Protein AF-A0A8C6PP04-F1 (afdb_monomer_lite)

InterPro domains:
  IPR037386 Coiled-coil domain-containing protein 40 [PTHR16275] (339-590)

Structure (mmCIF, N/CA/C/O backbone):
data_AF-A0A8C6PP04-F1
#
_entry.id   AF-A0A8C6PP04-F1
#
loop_
_atom_site.group_PDB
_atom_site.id
_atom_site.type_symbol
_atom_site.label_atom_id
_atom_site.label_alt_id
_atom_site.label_comp_id
_atom_site.label_asym_id
_atom_site.label_entity_id
_atom_site.label_seq_id
_atom_site.pdbx_PDB_ins_code
_atom_site.Cartn_x
_atom_site.Cartn_y
_atom_site.Cartn_z
_atom_site.occupancy
_atom_site.B_iso_or_equiv
_atom_site.auth_seq_id
_atom_site.auth_comp_id
_atom_site.auth_asym_id
_atom_site.auth_atom_id
_atom_site.pdbx_PDB_model_num
ATOM 1 N N . GLU A 1 1 ? -11.160 -12.792 79.039 1.00 55.00 1 GLU A N 1
ATOM 2 C CA . GLU A 1 1 ? -12.435 -12.699 79.792 1.00 55.00 1 GLU A CA 1
ATOM 3 C C . GLU A 1 1 ? -12.705 -13.921 80.667 1.00 55.00 1 GLU A C 1
ATOM 5 O O . GLU A 1 1 ? -12.973 -13.718 81.842 1.00 55.00 1 GLU A O 1
ATOM 10 N N . VAL A 1 2 ? -12.533 -15.153 80.163 1.00 55.97 2 VAL A N 1
ATOM 11 C CA . VAL A 1 2 ? -12.704 -16.423 80.916 1.00 55.97 2 VAL A CA 1
ATOM 12 C C . VAL A 1 2 ? -12.138 -16.390 82.348 1.00 55.97 2 VAL A C 1
ATOM 14 O O . VAL A 1 2 ? -12.875 -16.660 83.291 1.00 55.97 2 VAL A O 1
ATOM 17 N N . PHE A 1 3 ? -10.885 -15.954 82.541 1.00 58.66 3 PHE A N 1
ATOM 18 C CA . PHE A 1 3 ? -10.271 -15.832 83.876 1.00 58.66 3 PHE A CA 1
ATOM 19 C C . PHE A 1 3 ? -11.074 -14.972 84.872 1.00 58.66 3 PHE A C 1
ATOM 21 O O . PHE A 1 3 ? -11.164 -15.334 86.040 1.00 58.66 3 PHE A O 1
ATOM 28 N N . LYS A 1 4 ? -11.705 -13.872 84.428 1.00 62.66 4 LYS A N 1
ATOM 29 C CA . LYS A 1 4 ? -12.527 -13.012 85.302 1.00 62.66 4 LYS A CA 1
ATOM 30 C C . LYS A 1 4 ? -13.832 -13.702 85.712 1.00 62.66 4 LYS A C 1
ATOM 32 O O . LYS A 1 4 ? -14.262 -13.557 86.850 1.00 62.66 4 LYS A O 1
ATOM 37 N N . PHE A 1 5 ? -14.434 -14.481 84.810 1.00 67.06 5 PHE A N 1
ATOM 38 C CA . PHE A 1 5 ? -15.601 -15.314 85.125 1.00 67.06 5 PHE A CA 1
ATOM 39 C C . PHE A 1 5 ? -15.252 -16.424 86.122 1.00 67.06 5 PHE A C 1
ATOM 41 O O . PHE A 1 5 ? -16.000 -16.672 87.062 1.00 67.06 5 PHE A O 1
ATOM 48 N N . GLN A 1 6 ? -14.090 -17.054 85.955 1.00 67.56 6 GLN A N 1
ATOM 49 C CA . GLN A 1 6 ? -13.629 -18.129 86.829 1.00 67.56 6 GLN A CA 1
ATOM 50 C C . GLN A 1 6 ? -13.290 -17.611 88.239 1.00 67.56 6 GLN A C 1
ATOM 52 O O . GLN A 1 6 ? -13.680 -18.222 89.232 1.00 67.56 6 GLN A O 1
ATOM 57 N N . GLU A 1 7 ? -12.677 -16.428 88.343 1.00 72.75 7 GLU A N 1
ATOM 58 C CA . GLU A 1 7 ? -12.453 -15.734 89.619 1.00 72.75 7 GLU A CA 1
ATOM 59 C C . GLU A 1 7 ? -13.773 -15.323 90.309 1.00 72.75 7 GLU A C 1
ATOM 61 O O . GLU A 1 7 ? -13.875 -15.350 91.537 1.00 72.75 7 GLU A O 1
ATOM 66 N N . TYR A 1 8 ? -14.804 -14.968 89.533 1.00 76.25 8 TYR A N 1
ATOM 67 C CA . TYR A 1 8 ? -16.135 -14.641 90.051 1.00 76.25 8 TYR A CA 1
ATOM 68 C C . TYR A 1 8 ? -16.867 -15.883 90.586 1.00 76.25 8 TYR A C 1
ATOM 70 O O . TYR A 1 8 ? -17.414 -15.841 91.688 1.00 76.25 8 TYR A O 1
ATOM 78 N N . LEU A 1 9 ? -16.802 -17.010 89.868 1.00 74.19 9 LEU A N 1
ATOM 79 C CA . LEU A 1 9 ? -17.361 -18.292 90.313 1.00 74.19 9 LEU A CA 1
ATOM 80 C C . LEU A 1 9 ? -16.714 -18.780 91.617 1.00 74.19 9 LEU A C 1
ATOM 82 O O . LEU A 1 9 ? -17.432 -19.128 92.549 1.00 74.19 9 LEU A O 1
ATOM 86 N N . VAL A 1 10 ? -15.382 -18.709 91.744 1.00 81.56 10 VAL A N 1
ATOM 87 C CA . VAL A 1 10 ? -14.676 -19.068 92.992 1.00 81.56 10 VAL A CA 1
ATOM 88 C C . VAL A 1 10 ? -15.123 -18.193 94.175 1.00 81.56 10 VAL A C 1
ATOM 90 O O . VAL A 1 10 ? -15.274 -18.692 95.291 1.00 81.56 10 VAL A O 1
ATOM 93 N N . LYS A 1 11 ? -15.400 -16.901 93.949 1.00 78.94 11 LYS A N 1
ATOM 94 C CA . LYS A 1 11 ? -15.929 -15.995 94.988 1.00 78.94 11 LYS A CA 1
ATOM 95 C C . LYS A 1 11 ? -17.371 -16.318 95.391 1.00 78.94 11 LYS A C 1
ATOM 97 O O . LYS A 1 11 ? -17.717 -16.103 96.551 1.00 78.94 11 LYS A O 1
ATOM 102 N N . ILE A 1 12 ? -18.200 -16.829 94.478 1.00 79.25 12 ILE A N 1
ATOM 103 C CA . ILE A 1 12 ? -19.553 -17.317 94.799 1.00 79.25 12 ILE A CA 1
ATOM 104 C C . ILE A 1 12 ? -19.478 -18.642 95.564 1.00 79.25 12 ILE A C 1
ATOM 106 O O . ILE A 1 12 ? -20.136 -18.771 96.595 1.00 79.25 12 ILE A O 1
ATOM 110 N N . GLN A 1 13 ? -18.641 -19.583 95.114 1.00 76.94 13 GLN A N 1
ATOM 111 C CA . GLN A 1 13 ? -18.437 -20.878 95.768 1.00 76.94 13 GLN A CA 1
ATOM 112 C C . GLN A 1 13 ? -18.070 -20.681 97.246 1.00 76.94 13 GLN A C 1
ATOM 114 O O . GLN A 1 13 ? -18.814 -21.104 98.125 1.00 76.94 13 GLN A O 1
ATOM 119 N N . LYS A 1 14 ? -17.024 -19.885 97.515 1.00 83.94 14 LYS A N 1
ATOM 120 C CA . LYS A 1 14 ? -16.564 -19.601 98.880 1.00 83.94 14 LYS A CA 1
ATOM 121 C C . LYS A 1 14 ? -17.652 -18.979 99.765 1.00 83.94 14 LYS A C 1
ATOM 123 O O . LYS A 1 14 ? -17.848 -19.428 100.885 1.00 83.94 14 LYS A O 1
ATOM 128 N N . LYS A 1 15 ? -18.408 -17.998 99.255 1.00 83.88 15 LYS A N 1
ATOM 129 C CA . LYS A 1 15 ? -19.541 -17.410 99.998 1.00 83.88 15 LYS A CA 1
ATOM 130 C C . LYS A 1 15 ? -20.643 -18.425 100.313 1.00 83.88 15 LYS A C 1
ATOM 132 O O . LYS A 1 15 ? -21.359 -18.250 101.293 1.00 83.88 15 LYS A O 1
ATOM 137 N N . THR A 1 16 ? -20.813 -19.439 99.470 1.00 79.56 16 THR A N 1
ATOM 138 C CA . THR A 1 16 ? -21.806 -20.499 99.673 1.00 79.56 16 THR A CA 1
ATOM 139 C C . THR A 1 16 ? -21.337 -21.445 100.779 1.00 79.56 16 THR A C 1
ATOM 141 O O . THR A 1 16 ? -22.107 -21.746 101.690 1.00 79.56 16 THR A O 1
ATOM 144 N N . ASP A 1 17 ? -20.054 -21.815 100.768 1.00 84.00 17 ASP A N 1
ATOM 145 C CA . ASP A 1 17 ? -19.420 -22.627 101.813 1.00 84.00 17 ASP A CA 1
ATOM 146 C C . ASP A 1 17 ? -19.446 -21.911 103.183 1.00 84.00 17 ASP A C 1
ATOM 148 O O . ASP A 1 17 ? -19.905 -22.495 104.167 1.00 84.00 17 ASP A O 1
ATOM 152 N N . ASP A 1 18 ? -19.084 -20.618 103.232 1.00 84.12 18 ASP A N 1
ATOM 153 C CA . ASP A 1 18 ? -19.137 -19.776 104.443 1.00 84.12 18 ASP A CA 1
ATOM 154 C C . ASP A 1 18 ? -20.563 -19.747 105.061 1.00 84.12 18 ASP A C 1
ATOM 156 O O . ASP A 1 18 ? -20.743 -19.784 106.284 1.00 84.12 18 ASP A O 1
ATOM 160 N N . VAL A 1 19 ? -21.609 -19.708 104.221 1.00 83.44 19 VAL A N 1
ATOM 161 C CA . VAL A 1 19 ? -23.023 -19.738 104.651 1.00 83.44 19 VAL A CA 1
ATOM 162 C C . VAL A 1 19 ? -23.433 -21.124 105.161 1.00 83.44 19 VAL A C 1
ATOM 164 O O . VAL A 1 19 ? -24.158 -21.217 106.157 1.00 83.44 19 VAL A O 1
ATOM 167 N N . HIS A 1 20 ? -22.963 -22.203 104.530 1.00 80.94 20 HIS A N 1
ATOM 168 C CA . HIS A 1 20 ? -23.215 -23.566 105.002 1.00 80.94 20 HIS A CA 1
ATOM 169 C C . HIS A 1 20 ? -22.546 -23.844 106.355 1.00 80.94 20 HIS A C 1
ATOM 171 O O . HIS A 1 20 ? -23.191 -24.421 107.233 1.00 80.94 20 HIS A O 1
ATOM 177 N N . GLU A 1 21 ? -21.310 -23.385 106.564 1.00 83.38 21 GLU A N 1
ATOM 178 C CA . GLU A 1 21 ? -20.617 -23.503 107.852 1.00 83.38 21 GLU A CA 1
ATOM 179 C C . GLU A 1 21 ? -21.328 -22.691 108.948 1.00 83.38 21 GLU A C 1
ATOM 181 O O . GLU A 1 21 ? -21.587 -23.205 110.040 1.00 83.38 21 GLU A O 1
ATOM 186 N N . SER A 1 22 ? -21.742 -21.455 108.640 1.00 82.12 22 SER A N 1
ATOM 187 C CA . SER A 1 22 ? -22.529 -20.618 109.556 1.00 82.12 22 SER A CA 1
ATOM 188 C C . SER A 1 22 ? -23.836 -21.301 109.986 1.00 82.12 22 SER A C 1
ATOM 190 O O . SER A 1 22 ? -24.150 -21.353 111.181 1.00 82.12 22 SER A O 1
ATOM 192 N N . LYS A 1 23 ? -24.560 -21.910 109.035 1.00 84.00 23 LYS A N 1
ATOM 193 C CA . LYS A 1 23 ? -25.783 -22.675 109.312 1.00 84.00 23 LYS A CA 1
ATOM 194 C C . LYS A 1 23 ? -25.510 -23.907 110.179 1.00 84.00 23 LYS A C 1
ATOM 196 O O . LYS A 1 23 ? -26.193 -24.097 111.182 1.00 84.00 23 LYS A O 1
ATOM 201 N N . ALA A 1 24 ? -24.494 -24.707 109.853 1.00 82.00 24 ALA A N 1
ATOM 202 C CA . ALA A 1 24 ? -24.136 -25.889 110.639 1.00 82.00 24 ALA A CA 1
ATOM 203 C C . ALA A 1 24 ? -23.778 -25.533 112.097 1.00 82.00 24 ALA A C 1
ATOM 205 O O . ALA A 1 24 ? -24.152 -26.250 113.028 1.00 82.00 24 ALA A O 1
ATOM 206 N N . ASN A 1 25 ? -23.109 -24.395 112.307 1.00 79.56 25 ASN A N 1
ATOM 207 C CA . ASN A 1 25 ? -22.756 -23.879 113.629 1.00 79.56 25 ASN A CA 1
ATOM 208 C C . ASN A 1 25 ? -23.998 -23.381 114.405 1.00 79.56 25 ASN A C 1
ATOM 210 O O . ASN A 1 25 ? -24.118 -23.618 115.608 1.00 79.56 25 ASN A O 1
ATOM 214 N N . ALA A 1 26 ? -24.973 -22.765 113.725 1.00 78.62 26 ALA A N 1
ATOM 215 C CA . ALA A 1 26 ? -26.269 -22.418 114.316 1.00 78.62 26 ALA A CA 1
ATOM 216 C C . ALA A 1 26 ? -27.079 -23.669 114.721 1.00 78.62 26 ALA A C 1
ATOM 218 O O . ALA A 1 26 ? -27.553 -23.751 115.857 1.00 78.62 26 ALA A O 1
ATOM 219 N N . ASP A 1 27 ? -27.154 -24.681 113.851 1.00 81.19 27 ASP A N 1
ATOM 220 C CA . ASP A 1 27 ? -27.853 -25.950 114.112 1.00 81.19 27 ASP A CA 1
ATOM 221 C C . ASP A 1 27 ? -27.197 -26.758 115.254 1.00 81.19 27 ASP A C 1
ATOM 223 O O . ASP A 1 27 ? -27.873 -27.497 115.979 1.00 81.19 27 ASP A O 1
ATOM 227 N N . ALA A 1 28 ? -25.877 -26.635 115.433 1.00 82.06 28 ALA A N 1
A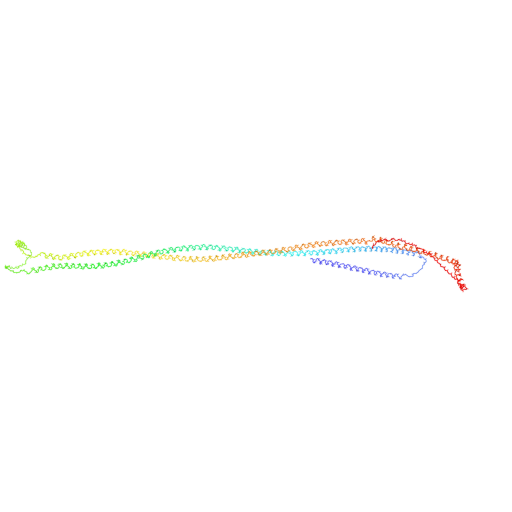TOM 228 C CA . ALA A 1 28 ? -25.148 -27.219 116.560 1.00 82.06 28 ALA A CA 1
ATOM 229 C C . ALA A 1 28 ? -25.456 -26.494 117.884 1.00 82.06 28 ALA A C 1
ATOM 231 O O . ALA A 1 28 ? -25.710 -27.147 118.897 1.00 82.06 28 ALA A O 1
ATOM 232 N N . ARG A 1 29 ? -25.508 -25.153 117.875 1.00 81.12 29 ARG A N 1
ATOM 233 C CA . ARG A 1 29 ? -25.910 -24.349 119.046 1.00 81.12 29 ARG A CA 1
ATOM 234 C C . ARG A 1 29 ? -27.358 -24.612 119.456 1.00 81.12 29 ARG A C 1
ATOM 236 O O . ARG A 1 29 ? -27.629 -24.689 120.651 1.00 81.12 29 ARG A O 1
ATOM 243 N N . HIS A 1 30 ? -28.268 -24.796 118.496 1.00 80.56 30 HIS A N 1
ATOM 244 C CA . HIS A 1 30 ? -29.658 -25.157 118.787 1.00 80.56 30 HIS A CA 1
ATOM 245 C C . HIS A 1 30 ? -29.748 -26.513 119.501 1.00 80.56 30 HIS A C 1
ATOM 247 O O . HIS A 1 30 ? -30.401 -26.613 120.537 1.00 80.56 30 HIS A O 1
ATOM 253 N N . ARG A 1 31 ? -29.046 -27.542 119.002 1.00 79.06 31 ARG A N 1
ATOM 254 C CA . ARG A 1 31 ? -28.961 -28.850 119.679 1.00 79.06 31 ARG A CA 1
ATOM 255 C C . ARG A 1 31 ? -28.384 -28.728 121.090 1.00 79.06 31 ARG A C 1
ATOM 257 O O . ARG A 1 31 ? -29.024 -29.169 122.035 1.00 79.06 31 ARG A O 1
ATOM 264 N N . GLN A 1 32 ? -27.270 -28.015 121.261 1.00 81.19 32 GLN A N 1
ATOM 265 C CA . GLN A 1 32 ? -26.672 -27.803 122.585 1.00 81.19 32 GLN A CA 1
ATOM 266 C C . GLN A 1 32 ? -27.610 -27.067 123.564 1.00 81.19 32 GLN A C 1
ATOM 268 O O . GLN A 1 32 ? -27.604 -27.355 124.762 1.00 81.19 32 GLN A O 1
ATOM 273 N N . ALA A 1 33 ? -28.414 -26.112 123.086 1.00 78.19 33 ALA A N 1
ATOM 274 C CA . ALA A 1 33 ? -29.423 -25.439 123.904 1.00 78.19 33 ALA A CA 1
ATOM 275 C C . ALA A 1 33 ? -30.570 -26.387 124.299 1.00 78.19 33 ALA A C 1
ATOM 277 O O . ALA A 1 33 ? -31.042 -26.340 125.435 1.00 78.19 33 ALA A O 1
ATOM 278 N N . GLN A 1 34 ? -30.976 -27.273 123.389 1.00 76.31 34 GLN A N 1
ATOM 279 C CA . GLN A 1 34 ? -32.014 -28.275 123.614 1.00 76.31 34 GLN A CA 1
ATOM 280 C C . GLN A 1 34 ? -31.563 -29.352 124.618 1.00 76.31 34 GLN A C 1
ATOM 282 O O . GLN A 1 34 ? -32.293 -29.632 125.566 1.00 76.31 34 GLN A O 1
ATOM 287 N N . ASP A 1 35 ? -30.330 -29.855 124.505 1.00 79.69 35 ASP A N 1
ATOM 288 C CA . ASP A 1 35 ? -29.745 -30.810 125.459 1.00 79.69 35 ASP A CA 1
ATOM 289 C C . ASP A 1 35 ? -29.637 -30.213 126.876 1.00 79.69 35 ASP A C 1
ATOM 291 O O . ASP A 1 35 ? -29.923 -30.880 127.872 1.00 79.69 35 ASP A O 1
ATOM 295 N N . ARG A 1 36 ? -29.283 -28.921 126.985 1.00 77.69 36 ARG A N 1
ATOM 296 C CA . ARG A 1 36 ? -29.273 -28.187 128.266 1.00 77.69 36 ARG A CA 1
ATOM 297 C C . ARG A 1 36 ? -30.670 -28.034 128.870 1.00 77.69 36 ARG A C 1
ATOM 299 O O . ARG A 1 36 ? -30.805 -28.111 130.089 1.00 77.69 36 ARG A O 1
ATOM 306 N N . LEU A 1 37 ? -31.695 -27.828 128.042 1.00 76.06 37 LEU A N 1
ATOM 307 C CA . LEU A 1 37 ? -33.085 -27.758 128.495 1.00 76.06 37 LEU A CA 1
ATOM 308 C C . LEU A 1 37 ? -33.553 -29.112 129.052 1.00 76.06 37 LEU A C 1
ATOM 310 O O . LEU A 1 37 ? -34.222 -29.160 130.082 1.00 76.06 37 LEU A O 1
ATOM 314 N N . GLU A 1 38 ? -33.172 -30.210 128.398 1.00 76.06 38 GLU A N 1
ATOM 315 C CA . GLU A 1 38 ? -33.512 -31.566 128.835 1.00 76.06 38 GLU A CA 1
ATOM 316 C C . GLU A 1 38 ? -32.782 -31.942 130.137 1.00 76.06 38 GLU A C 1
ATOM 318 O O . GLU A 1 38 ? -33.403 -32.476 131.055 1.00 76.06 38 GLU A O 1
ATOM 323 N N . ALA A 1 39 ? -31.507 -31.562 130.284 1.00 75.31 39 ALA A N 1
ATOM 324 C CA . ALA A 1 39 ? -30.766 -31.710 131.539 1.00 75.31 39 ALA A CA 1
ATOM 325 C C . ALA A 1 39 ? -31.421 -30.935 132.702 1.00 75.31 39 ALA A C 1
ATOM 327 O O . ALA A 1 39 ? -31.629 -31.499 133.777 1.00 75.31 39 ALA A O 1
ATOM 328 N N . ALA A 1 40 ? -31.831 -29.681 132.474 1.00 75.12 40 ALA A N 1
ATOM 329 C CA . ALA A 1 40 ? -32.521 -28.870 133.480 1.00 75.12 40 ALA A CA 1
ATOM 330 C C . ALA A 1 40 ? -33.893 -29.453 133.882 1.00 75.12 40 ALA A C 1
ATOM 332 O O . ALA A 1 40 ? -34.269 -29.397 135.053 1.00 75.12 40 ALA A O 1
ATOM 333 N N . LYS A 1 41 ? -34.635 -30.080 132.953 1.00 71.88 41 LYS A N 1
ATOM 334 C CA . LYS A 1 41 ? -35.865 -30.825 133.293 1.00 71.88 41 LYS A CA 1
ATOM 335 C C . LYS A 1 41 ? -35.578 -32.010 134.217 1.00 71.88 41 LYS A C 1
ATOM 337 O O . LYS A 1 41 ? -36.333 -32.225 135.167 1.00 71.88 41 LYS A O 1
ATOM 342 N N . ILE A 1 42 ? -34.512 -32.771 133.953 1.00 74.25 42 ILE A N 1
ATOM 343 C CA . ILE A 1 42 ? -34.114 -33.913 134.790 1.00 74.25 42 ILE A CA 1
ATOM 344 C C . ILE A 1 42 ? -33.754 -33.423 136.200 1.00 74.25 42 ILE A C 1
ATOM 346 O O . ILE A 1 42 ? -34.284 -33.948 137.178 1.00 74.25 42 ILE A O 1
ATOM 350 N N . GLU A 1 43 ? -32.958 -32.361 136.320 1.00 68.44 43 GLU A N 1
ATOM 351 C CA . GLU A 1 43 ? -32.574 -31.753 137.603 1.00 68.44 43 GLU A CA 1
ATOM 352 C C . GLU A 1 43 ? -33.791 -31.229 138.399 1.00 68.44 43 GLU A C 1
ATOM 354 O O . GLU A 1 43 ? -33.940 -31.518 139.594 1.00 68.44 43 GLU A O 1
ATOM 359 N N . CYS A 1 44 ? -34.747 -30.574 137.726 1.00 60.03 44 CYS A N 1
ATOM 360 C CA . CYS A 1 44 ? -36.032 -30.197 138.323 1.00 60.03 44 CYS A CA 1
ATOM 361 C C . CYS A 1 44 ? -36.858 -31.413 138.775 1.00 60.03 44 CYS A C 1
ATOM 363 O O . CYS A 1 44 ? -37.532 -31.334 139.804 1.00 60.03 44 CYS A O 1
ATOM 365 N N . SER A 1 45 ? -36.820 -32.536 138.049 1.00 59.41 45 SER A N 1
ATOM 366 C CA . SER A 1 45 ? -37.542 -33.756 138.441 1.00 59.41 45 SER A CA 1
ATOM 367 C C . SER A 1 45 ? -36.941 -34.418 139.688 1.00 59.41 45 SER A C 1
ATOM 369 O O . SER A 1 45 ? -37.686 -34.750 140.609 1.00 59.41 45 SER A O 1
ATOM 371 N N . VAL A 1 46 ? -35.608 -34.489 139.788 1.00 60.84 46 VAL A N 1
ATOM 372 C CA . VAL A 1 46 ? -34.886 -35.028 140.957 1.00 60.84 46 VAL A CA 1
ATOM 373 C C . VAL A 1 46 ? -35.160 -34.185 142.204 1.00 60.84 46 VAL A C 1
ATOM 375 O O . VAL A 1 46 ? -35.552 -34.721 143.242 1.00 60.84 46 VAL A O 1
ATOM 378 N N . THR A 1 47 ? -35.084 -32.856 142.077 1.00 55.56 47 THR A N 1
ATOM 379 C CA . THR A 1 47 ? -35.396 -31.916 143.170 1.00 55.56 47 THR A CA 1
ATOM 380 C C . THR A 1 47 ? -36.851 -32.043 143.646 1.00 55.56 47 THR A C 1
ATOM 382 O O . THR A 1 47 ? -37.153 -31.893 144.832 1.00 55.56 47 THR A O 1
ATOM 385 N N . ARG A 1 48 ? -37.784 -32.348 142.734 1.00 53.25 48 ARG A N 1
ATOM 386 C CA . ARG A 1 48 ? -39.204 -32.559 143.063 1.00 53.25 48 ARG A CA 1
ATOM 387 C C . ARG A 1 48 ? -39.448 -33.892 143.776 1.00 53.25 48 ARG A C 1
ATOM 389 O O . ARG A 1 48 ? -40.377 -33.982 144.572 1.00 53.25 48 ARG A O 1
ATOM 396 N N . GLN A 1 49 ? -38.609 -34.894 143.521 1.00 52.44 49 GLN A N 1
ATOM 397 C CA . GLN A 1 49 ? -38.698 -36.219 144.132 1.00 52.44 49 GLN A CA 1
ATOM 398 C C . GLN A 1 49 ? -38.070 -36.236 145.537 1.00 52.44 49 GLN A C 1
ATOM 400 O O . GLN A 1 49 ? -38.677 -36.767 146.465 1.00 52.44 49 GLN A O 1
ATOM 405 N N . GLN A 1 50 ? -36.942 -35.548 145.746 1.00 46.84 50 GLN A N 1
ATOM 406 C CA . GLN A 1 50 ? -36.323 -35.386 147.074 1.00 46.84 50 GLN A CA 1
ATOM 407 C C . GLN A 1 50 ? -37.201 -34.584 148.051 1.00 46.84 50 GLN A C 1
ATOM 409 O O . GLN A 1 50 ? -37.339 -34.962 149.211 1.00 46.84 50 GLN A O 1
ATOM 414 N N . ASN A 1 51 ? -37.905 -33.549 147.578 1.00 46.03 51 ASN A N 1
ATOM 415 C CA . ASN A 1 51 ? -38.855 -32.787 148.403 1.00 46.03 51 ASN A CA 1
ATOM 416 C C . ASN A 1 51 ? -40.132 -33.564 148.802 1.00 46.03 51 ASN A C 1
ATOM 418 O O . ASN A 1 51 ? -40.958 -33.029 149.540 1.00 46.03 51 ASN A O 1
ATOM 422 N N . SER A 1 52 ? -40.316 -34.805 148.332 1.00 46.16 52 SER A N 1
ATOM 423 C CA . SER A 1 52 ? -41.488 -35.635 148.658 1.00 46.16 52 SER A CA 1
ATOM 424 C C . SER A 1 52 ? -41.288 -36.588 149.846 1.00 46.16 52 SER A C 1
ATOM 426 O O . SER A 1 52 ? -42.228 -37.291 150.211 1.00 46.16 52 SER A O 1
ATOM 428 N N . GLN A 1 53 ? -40.098 -36.606 150.464 1.00 41.19 53 GLN A N 1
ATOM 429 C CA . GLN A 1 53 ? -39.719 -37.643 151.437 1.00 41.19 53 GLN A CA 1
ATOM 430 C C . GLN A 1 53 ? -39.493 -37.151 152.886 1.00 41.19 53 GLN A C 1
ATOM 432 O O . GLN A 1 53 ? -39.458 -37.985 153.784 1.00 41.19 53 GLN A O 1
ATOM 437 N N . ASP A 1 54 ? -39.451 -35.832 153.135 1.00 38.81 54 ASP A N 1
ATOM 438 C CA . ASP A 1 54 ? -39.117 -35.229 154.449 1.00 38.81 54 ASP A CA 1
ATOM 439 C C . ASP A 1 54 ? -40.220 -34.323 155.060 1.00 38.81 54 ASP A C 1
ATOM 441 O O . ASP A 1 54 ? -39.934 -33.332 155.735 1.00 38.81 54 ASP A O 1
ATOM 445 N N . LYS A 1 55 ? -41.513 -34.640 154.861 1.00 36.47 55 LYS A N 1
ATOM 446 C CA . LYS A 1 55 ? -42.626 -34.017 155.624 1.00 36.47 55 LYS A CA 1
ATOM 447 C C . LYS A 1 55 ? -43.764 -34.991 155.962 1.00 36.47 55 LYS A C 1
ATOM 449 O O . LYS A 1 55 ? -44.811 -34.982 155.319 1.00 36.47 55 LYS A O 1
ATOM 454 N N . ALA A 1 56 ? -43.594 -35.761 157.037 1.00 31.66 56 ALA A N 1
ATOM 455 C CA . ALA A 1 56 ? -44.680 -36.442 157.748 1.00 31.66 56 ALA A CA 1
ATOM 456 C C . ALA A 1 56 ? -44.386 -36.494 159.263 1.00 31.66 56 ALA A C 1
ATOM 458 O O . ALA A 1 56 ? -43.228 -36.632 159.647 1.00 31.66 56 ALA A O 1
ATOM 459 N N . ASN A 1 57 ? -45.443 -36.421 160.090 1.00 33.44 57 ASN A N 1
ATOM 460 C CA . ASN A 1 57 ? -45.461 -36.226 161.559 1.00 33.44 57 ASN A CA 1
ATOM 461 C C . ASN A 1 57 ? -45.074 -34.785 161.987 1.00 33.44 57 ASN A C 1
ATOM 463 O O . ASN A 1 57 ? -43.977 -34.330 161.694 1.00 33.44 57 ASN A O 1
ATOM 467 N N . GLY A 1 58 ? -45.899 -33.967 162.657 1.00 31.05 58 GLY A N 1
ATOM 468 C CA . GLY A 1 58 ? -47.132 -34.199 163.435 1.00 31.05 58 GLY A CA 1
ATOM 469 C C . GLY A 1 58 ? -46.843 -33.988 164.935 1.00 31.05 58 GLY A C 1
ATOM 470 O O . GLY A 1 58 ? -45.850 -34.516 165.413 1.00 31.05 58 GLY A O 1
ATOM 471 N N . GLY A 1 59 ? -47.610 -33.236 165.735 1.00 30.78 59 GLY A N 1
ATOM 472 C CA . GLY A 1 59 ? -48.815 -32.423 165.498 1.00 30.78 59 GLY A CA 1
ATOM 473 C C . GLY A 1 59 ? -49.200 -31.637 166.778 1.00 30.78 59 GLY A C 1
ATOM 474 O O . GLY A 1 59 ? -48.422 -31.636 167.723 1.00 30.78 59 GLY A O 1
ATOM 475 N N . CYS A 1 60 ? -50.396 -31.026 166.801 1.00 34.06 60 CYS A N 1
ATOM 476 C CA . CYS A 1 60 ? -51.100 -30.437 167.969 1.00 34.06 60 CYS A CA 1
ATOM 477 C C . CYS A 1 60 ? -50.443 -29.259 168.744 1.00 34.06 60 CYS A C 1
ATOM 479 O O . CYS A 1 60 ? -49.473 -29.441 169.466 1.00 34.06 60 CYS A O 1
ATOM 481 N N . ASP A 1 61 ? -51.023 -28.045 168.660 1.00 33.22 61 ASP A N 1
ATOM 482 C CA . ASP A 1 61 ? -51.904 -27.511 169.730 1.00 33.22 61 ASP A CA 1
ATOM 483 C C . ASP A 1 61 ? -52.399 -26.053 169.504 1.00 33.22 61 ASP A C 1
ATOM 485 O O . ASP A 1 61 ? -51.636 -25.110 169.298 1.00 33.22 61 ASP A O 1
ATOM 489 N N . ALA A 1 62 ? -53.729 -25.907 169.563 1.00 43.06 62 ALA A N 1
ATOM 490 C CA . ALA A 1 62 ? -54.605 -24.771 169.921 1.00 43.06 62 ALA A CA 1
ATOM 491 C C . ALA A 1 62 ? -54.355 -23.276 169.547 1.00 43.06 62 ALA A C 1
ATOM 493 O O . ALA A 1 62 ? -55.302 -22.509 169.710 1.00 43.06 62 ALA A O 1
ATOM 494 N N . SER A 1 63 ? -53.206 -22.813 169.029 1.00 44.78 63 SER A N 1
ATOM 495 C CA . SER A 1 63 ? -52.918 -21.349 168.932 1.00 44.78 63 SER A CA 1
ATOM 496 C C . SER A 1 63 ? -52.525 -20.793 167.548 1.00 44.78 63 SER A C 1
ATOM 498 O O . SER A 1 63 ? -52.033 -19.670 167.456 1.00 44.78 63 SER A O 1
ATOM 500 N N . ARG A 1 64 ? -52.707 -21.544 166.451 1.00 42.28 64 ARG A N 1
ATOM 501 C CA . ARG A 1 64 ? -52.020 -21.263 165.165 1.00 42.28 64 ARG A CA 1
ATOM 502 C C . ARG A 1 64 ? -52.881 -20.701 164.012 1.00 42.28 64 ARG A C 1
ATOM 504 O O . ARG A 1 64 ? -52.344 -20.125 163.068 1.00 42.28 64 ARG A O 1
ATOM 511 N N . LEU A 1 65 ? -54.208 -20.783 164.120 1.00 45.44 65 LEU A N 1
ATOM 512 C CA . LEU A 1 65 ? -55.171 -20.597 163.015 1.00 45.44 65 LEU A CA 1
ATOM 513 C C . LEU A 1 65 ? -55.315 -19.180 162.416 1.00 45.44 65 LEU A C 1
ATOM 515 O O . LEU A 1 65 ? -55.979 -19.035 161.396 1.00 45.44 65 LEU A O 1
ATOM 519 N N . ILE A 1 66 ? -54.714 -18.138 163.004 1.00 49.19 66 ILE A N 1
ATOM 520 C CA . ILE A 1 66 ? -54.799 -16.758 162.473 1.00 49.19 66 ILE A CA 1
ATOM 521 C C . ILE A 1 66 ? -53.540 -16.370 161.676 1.00 49.19 66 ILE A C 1
ATOM 523 O O . ILE A 1 66 ? -53.631 -15.592 160.730 1.00 49.19 66 ILE A O 1
ATOM 527 N N . ALA A 1 67 ? -52.370 -16.933 161.995 1.00 47.56 67 ALA A N 1
ATOM 528 C CA . ALA A 1 67 ? -51.124 -16.599 161.297 1.00 47.56 67 ALA A CA 1
ATOM 529 C C . ALA A 1 67 ? -51.003 -17.286 159.924 1.00 47.56 67 ALA A C 1
ATOM 531 O O . ALA A 1 67 ? -50.415 -16.721 159.003 1.00 47.56 67 ALA A O 1
ATOM 532 N N . GLU A 1 68 ? -51.568 -18.488 159.773 1.00 46.28 68 GLU A N 1
ATOM 533 C CA . GLU A 1 68 ? -51.445 -19.274 158.538 1.00 46.28 68 GLU A CA 1
ATOM 534 C C . GLU A 1 68 ? -52.311 -18.711 157.405 1.00 46.28 68 GLU A C 1
ATOM 536 O O . GLU A 1 68 ? -51.798 -18.550 156.303 1.00 46.28 68 GLU A O 1
ATOM 541 N N . GLY A 1 69 ? -53.540 -18.256 157.680 1.00 53.00 69 GLY A N 1
ATOM 542 C CA . GLY A 1 69 ? -54.392 -17.623 156.662 1.00 53.00 69 GLY A CA 1
ATOM 543 C C . GLY A 1 69 ? -53.809 -16.323 156.085 1.00 53.00 69 GLY A C 1
ATOM 544 O O . GLY A 1 69 ? -53.900 -16.089 154.883 1.00 53.00 69 GLY A O 1
ATOM 545 N N . PHE A 1 70 ? -53.137 -15.499 156.900 1.00 52.56 70 PHE A N 1
ATOM 546 C CA . PHE A 1 70 ? -52.414 -14.322 156.394 1.00 52.56 70 PHE A CA 1
ATOM 547 C C . PHE A 1 70 ? -51.180 -14.700 155.565 1.00 52.56 70 PHE A C 1
ATOM 549 O O . PHE A 1 70 ? -50.848 -13.995 154.613 1.00 52.56 70 PHE A O 1
ATOM 556 N N . MET A 1 71 ? -50.507 -15.805 155.900 1.00 50.75 71 MET A N 1
ATOM 557 C CA . MET A 1 71 ? -49.332 -16.277 155.168 1.00 50.75 71 MET A CA 1
ATOM 558 C C . MET A 1 71 ? -49.721 -16.939 153.838 1.00 50.75 71 MET A C 1
ATOM 560 O O . MET A 1 71 ? -49.101 -16.639 152.823 1.00 50.75 71 MET A O 1
ATOM 564 N N . GLU A 1 72 ? -50.786 -17.746 153.807 1.00 53.78 72 GLU A N 1
ATOM 565 C CA . GLU A 1 72 ? -51.381 -18.275 152.573 1.00 53.78 72 GLU A CA 1
ATOM 566 C C . GLU A 1 72 ? -51.894 -17.151 151.671 1.00 53.78 72 GLU A C 1
ATOM 568 O O . GLU A 1 72 ? -51.601 -17.157 150.480 1.00 53.78 72 GLU A O 1
ATOM 573 N N . PHE A 1 73 ? -52.579 -16.143 152.220 1.00 59.75 73 PHE A N 1
ATOM 574 C CA . PHE A 1 73 ? -53.054 -14.994 151.444 1.00 59.75 73 PHE A CA 1
ATOM 575 C C . PHE A 1 73 ? -51.900 -14.156 150.866 1.00 59.75 73 PHE A C 1
ATOM 577 O O . PHE A 1 73 ? -51.976 -13.719 149.720 1.00 59.75 73 PHE A O 1
ATOM 584 N N . LEU A 1 74 ? -50.798 -13.981 151.608 1.00 58.25 74 LEU A N 1
ATOM 585 C CA . LEU A 1 74 ? -49.575 -13.338 151.106 1.00 58.25 74 LEU A CA 1
ATOM 586 C C . LEU A 1 74 ? -48.856 -14.174 150.038 1.00 58.25 74 LEU A C 1
ATOM 588 O O . LEU A 1 74 ? -48.364 -13.607 149.064 1.00 58.25 74 LEU A O 1
ATOM 592 N N . ILE A 1 75 ? -48.807 -15.501 150.192 1.00 63.53 75 ILE A N 1
ATOM 593 C CA . ILE A 1 75 ? -48.264 -16.417 149.178 1.00 63.53 75 ILE A CA 1
ATOM 594 C C . ILE A 1 75 ? -49.116 -16.353 147.907 1.00 63.53 75 ILE A C 1
ATOM 596 O O . ILE A 1 75 ? -48.560 -16.205 146.822 1.00 63.53 75 ILE A O 1
ATOM 600 N N . PHE A 1 76 ? -50.443 -16.385 148.043 1.00 67.00 76 PHE A N 1
ATOM 601 C CA . PHE A 1 76 ? -51.395 -16.296 146.938 1.00 67.00 76 PHE A CA 1
ATOM 602 C C . PHE A 1 76 ? -51.272 -14.957 146.197 1.00 67.00 76 PHE A C 1
ATOM 604 O O . PHE A 1 76 ? -51.051 -14.955 144.994 1.00 67.00 76 PHE A O 1
ATOM 611 N N . LEU A 1 77 ? -51.254 -13.821 146.906 1.00 70.75 77 LEU A N 1
ATOM 612 C CA . LEU A 1 77 ? -51.008 -12.497 146.309 1.00 70.75 77 LEU A CA 1
ATOM 613 C C . LEU A 1 77 ? -49.641 -12.390 145.621 1.00 70.75 77 LEU A C 1
ATOM 615 O O . LEU A 1 77 ? -49.533 -11.800 144.547 1.00 70.75 77 LEU A O 1
ATOM 619 N N . HIS A 1 78 ? -48.584 -12.955 146.210 1.00 70.81 78 HIS A N 1
ATOM 620 C CA . HIS A 1 78 ? -47.264 -12.986 145.579 1.00 70.81 78 HIS A CA 1
ATOM 621 C C . HIS A 1 78 ? -47.269 -13.850 144.306 1.00 70.81 78 HIS A C 1
ATOM 623 O O . HIS A 1 78 ? -46.611 -13.513 143.319 1.00 70.81 78 HIS A O 1
ATOM 629 N N . GLN A 1 79 ? -48.022 -14.952 144.313 1.00 74.38 79 GLN A N 1
ATOM 630 C CA . GLN A 1 79 ? -48.177 -15.860 143.183 1.00 74.38 79 GLN A CA 1
ATOM 631 C C . GLN A 1 79 ? -49.035 -15.239 142.070 1.00 74.38 79 GLN A C 1
ATOM 633 O O . GLN A 1 79 ? -48.618 -15.287 140.917 1.00 74.38 79 GLN A O 1
ATOM 638 N N . ASP A 1 80 ? -50.134 -14.559 142.397 1.00 76.00 80 ASP A N 1
ATOM 639 C CA . ASP A 1 80 ? -50.983 -13.817 141.456 1.00 76.00 80 ASP A CA 1
ATOM 640 C C . ASP A 1 80 ? -50.227 -12.655 140.801 1.00 76.00 80 ASP A C 1
ATOM 642 O O . ASP A 1 80 ? -50.218 -12.531 139.579 1.00 76.00 80 ASP A O 1
ATOM 646 N N . VAL A 1 81 ? -49.497 -11.842 141.576 1.00 80.19 81 VAL A N 1
ATOM 647 C CA . VAL A 1 81 ? -48.660 -10.753 141.031 1.00 80.19 81 VAL A CA 1
ATOM 648 C C . VAL A 1 81 ? -47.534 -11.297 140.138 1.00 80.19 81 VAL A 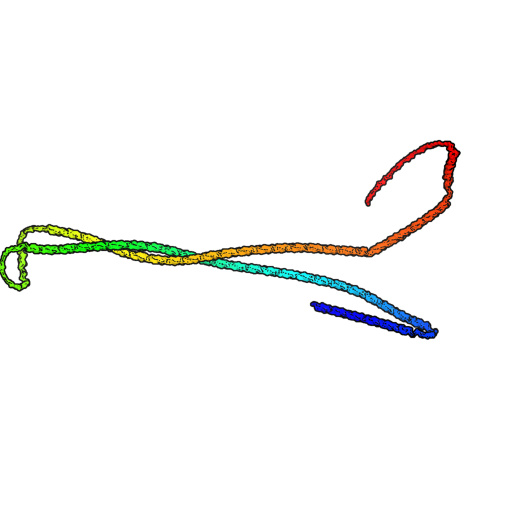C 1
ATOM 650 O O . VAL A 1 81 ? -47.125 -10.642 139.174 1.00 80.19 81 VAL A O 1
ATOM 653 N N . TYR A 1 82 ? -47.030 -12.500 140.423 1.00 80.81 82 TYR A N 1
ATOM 654 C CA . TYR A 1 82 ? -46.060 -13.189 139.572 1.00 80.81 82 TYR A CA 1
ATOM 655 C C . TYR A 1 82 ? -46.704 -13.742 138.288 1.00 80.81 82 TYR A C 1
ATOM 657 O O . TYR A 1 82 ? -46.153 -13.549 137.203 1.00 80.81 82 TYR A O 1
ATOM 665 N N . VAL A 1 83 ? -47.891 -14.349 138.380 1.00 84.00 83 VAL A N 1
ATOM 666 C CA . VAL A 1 83 ? -48.683 -14.828 137.235 1.00 84.00 83 VAL A CA 1
ATOM 667 C C . VAL A 1 83 ? -49.098 -13.671 136.330 1.00 84.00 83 VAL A C 1
ATOM 669 O O . VAL A 1 83 ? -48.936 -13.772 135.117 1.00 84.00 83 VAL A O 1
ATOM 672 N N . GLU A 1 84 ? -49.558 -12.543 136.868 1.00 84.00 84 GLU A N 1
ATOM 673 C CA . GLU A 1 84 ? -49.954 -11.386 136.059 1.00 84.00 84 GLU A CA 1
ATOM 674 C C . GLU A 1 84 ? -48.740 -10.707 135.405 1.00 84.00 84 GLU A C 1
ATOM 676 O O . GLU A 1 84 ? -48.824 -10.250 134.263 1.00 84.00 84 GLU A O 1
ATOM 681 N N . ARG A 1 85 ? -47.568 -10.716 136.061 1.00 88.06 85 ARG A N 1
ATOM 682 C CA . ARG A 1 85 ? -46.301 -10.303 135.433 1.00 88.06 85 ARG A CA 1
ATOM 683 C C . ARG A 1 85 ? -45.922 -11.221 134.269 1.00 88.06 85 ARG A C 1
ATOM 685 O O . ARG A 1 85 ? -45.538 -10.719 133.217 1.00 88.06 85 ARG A O 1
ATOM 692 N N . LEU A 1 86 ? -46.035 -12.540 134.442 1.00 85.75 86 LEU A N 1
ATOM 693 C CA . LEU A 1 86 ? -45.788 -13.509 133.370 1.00 85.75 86 LEU A CA 1
ATOM 694 C C . LEU A 1 86 ? -46.806 -13.372 132.233 1.00 85.75 86 LEU A C 1
ATOM 696 O O . LEU A 1 86 ? -46.415 -13.419 131.074 1.00 85.75 86 LEU A O 1
ATOM 700 N N . THR A 1 87 ? -48.081 -13.145 132.545 1.00 86.62 87 THR A N 1
ATOM 701 C CA . THR A 1 87 ? -49.151 -12.956 131.553 1.00 86.62 87 THR A CA 1
ATOM 702 C C . THR A 1 87 ? -48.878 -11.718 130.704 1.00 86.62 87 THR A C 1
ATOM 704 O O . THR A 1 87 ? -48.839 -11.821 129.483 1.00 86.62 87 THR A O 1
ATOM 707 N N . LYS A 1 88 ? -48.549 -10.580 131.330 1.00 90.06 88 LYS A N 1
ATOM 708 C CA . LYS A 1 88 ? -48.161 -9.351 130.618 1.00 90.06 88 LYS A CA 1
ATOM 709 C C . LYS A 1 88 ? -46.892 -9.523 129.785 1.00 90.06 88 LYS A C 1
ATOM 711 O O . LYS A 1 88 ? -46.795 -8.949 128.706 1.00 90.06 88 LYS A O 1
ATOM 716 N N . GLU A 1 89 ? -45.929 -10.321 130.244 1.00 89.81 89 GLU A N 1
ATOM 717 C CA . GLU A 1 89 ? -44.727 -10.631 129.464 1.00 89.81 89 GLU A CA 1
ATOM 718 C C . GLU A 1 89 ? -45.035 -11.555 128.272 1.00 89.81 89 GLU A C 1
ATOM 720 O O . GLU A 1 89 ? -44.519 -11.328 127.179 1.00 89.81 89 GLU A O 1
ATOM 725 N N . VAL A 1 90 ? -45.935 -12.533 128.425 1.00 91.00 90 VAL A N 1
ATOM 726 C CA . VAL A 1 90 ? -46.441 -13.368 127.321 1.00 91.00 90 VAL A CA 1
ATOM 727 C C . VAL A 1 90 ? -47.238 -12.533 126.319 1.00 91.00 90 VAL A C 1
ATOM 729 O O . VAL A 1 90 ? -47.027 -12.683 125.120 1.00 91.00 90 VAL A O 1
ATOM 732 N N . GLU A 1 91 ? -48.099 -11.617 126.763 1.00 89.62 91 GLU A N 1
ATOM 733 C CA . GLU A 1 91 ? -48.826 -10.681 125.894 1.00 89.62 91 GLU A CA 1
ATOM 734 C C . GLU A 1 91 ? -47.861 -9.755 125.140 1.00 89.62 91 GLU A C 1
ATOM 736 O O . GLU A 1 91 ? -47.968 -9.609 123.921 1.00 89.62 91 GLU A O 1
ATOM 741 N N . ARG A 1 92 ? -46.858 -9.195 125.832 1.00 93.94 92 ARG A N 1
ATOM 742 C CA . ARG A 1 92 ? -45.797 -8.370 125.233 1.00 93.94 92 ARG A CA 1
ATOM 743 C C . ARG A 1 92 ? -45.013 -9.145 124.172 1.00 93.94 92 ARG A C 1
ATOM 745 O O . ARG A 1 92 ? -44.777 -8.618 123.084 1.00 93.94 92 ARG A O 1
ATOM 752 N N . LEU A 1 93 ? -44.626 -10.387 124.468 1.00 92.06 93 LEU A N 1
ATOM 753 C CA . LEU A 1 93 ? -43.940 -11.280 123.533 1.00 92.06 93 LEU A CA 1
ATOM 754 C C . LEU A 1 93 ? -44.844 -11.696 122.366 1.00 92.06 93 LEU A C 1
ATOM 756 O O . LEU A 1 93 ? -44.375 -11.737 121.236 1.00 92.06 93 LEU A O 1
ATOM 760 N N . THR A 1 94 ? -46.134 -11.940 122.599 1.00 91.12 94 THR A N 1
ATOM 761 C CA . THR A 1 94 ? -47.105 -12.312 121.553 1.00 91.12 94 THR A CA 1
ATOM 762 C C . THR A 1 94 ? -47.346 -11.151 120.593 1.00 91.12 94 THR A C 1
ATOM 764 O O . THR A 1 94 ? -47.302 -11.333 119.377 1.00 91.12 94 THR A O 1
ATOM 767 N N . LEU A 1 95 ? -47.507 -9.931 121.115 1.00 93.69 95 LEU A N 1
ATOM 768 C CA . LEU A 1 95 ? -47.597 -8.725 120.296 1.00 93.69 95 LEU A CA 1
ATOM 769 C C . LEU A 1 95 ? -46.301 -8.512 119.498 1.00 93.69 95 LEU A C 1
ATOM 771 O O . LEU A 1 95 ? -46.362 -8.230 118.303 1.00 93.69 95 LEU A O 1
ATOM 775 N N . GLN A 1 96 ? -45.138 -8.712 1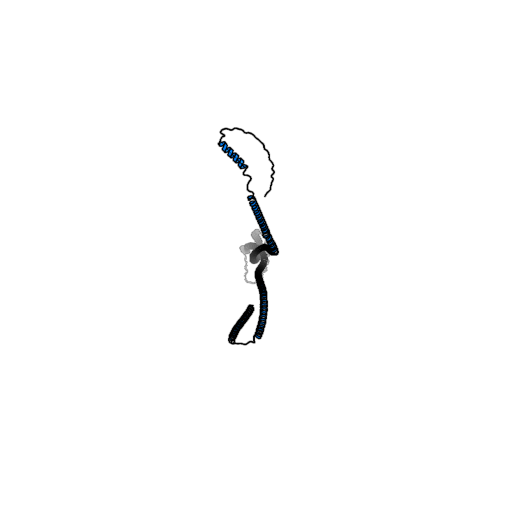20.126 1.00 93.44 96 GLN A N 1
ATOM 776 C CA . GLN A 1 96 ? -43.829 -8.641 119.470 1.00 93.44 96 GLN A CA 1
ATOM 777 C C . GLN A 1 96 ? -43.653 -9.713 118.375 1.00 93.44 96 GLN A C 1
ATOM 779 O O . GLN A 1 96 ? -43.108 -9.412 117.317 1.00 93.44 96 GLN A O 1
ATOM 784 N N . VAL A 1 97 ? -44.157 -10.935 118.572 1.00 90.44 97 VAL A N 1
ATOM 785 C CA . VAL A 1 97 ? -44.219 -11.959 117.517 1.00 90.44 97 VAL A CA 1
ATOM 786 C C . VAL A 1 97 ? -45.122 -11.480 116.382 1.00 90.44 97 VAL A C 1
ATOM 788 O O . VAL A 1 97 ? -44.672 -11.468 115.242 1.00 90.44 97 VAL A O 1
ATOM 791 N N . SER A 1 98 ? -46.333 -10.988 116.666 1.00 90.00 98 SER A N 1
ATOM 792 C CA . SER A 1 98 ? -47.258 -10.525 115.619 1.00 90.00 98 SER A CA 1
ATOM 793 C C . SER A 1 98 ? -46.698 -9.364 114.782 1.00 90.00 98 SER A C 1
ATOM 795 O O . SER A 1 98 ? -46.881 -9.335 113.564 1.00 90.00 98 SER A O 1
ATOM 797 N N . THR A 1 99 ? -45.950 -8.434 115.393 1.00 92.25 99 THR A N 1
ATOM 798 C CA . THR A 1 99 ? -45.313 -7.333 114.656 1.00 92.25 99 THR A CA 1
ATOM 799 C C . THR A 1 99 ? -44.134 -7.821 113.820 1.00 92.25 99 THR A C 1
ATOM 801 O O . THR A 1 99 ? -44.004 -7.385 112.677 1.00 92.25 99 THR A O 1
ATOM 804 N N . TYR A 1 100 ? -43.328 -8.771 114.309 1.00 93.44 100 TYR A N 1
ATOM 805 C CA . TYR A 1 100 ? -42.298 -9.419 113.490 1.00 93.44 100 TYR A CA 1
ATOM 806 C C . TYR A 1 100 ? -42.885 -10.279 112.363 1.00 93.44 100 TYR A C 1
ATOM 808 O O . TYR A 1 100 ? -42.316 -10.315 111.275 1.00 93.44 100 TYR A O 1
ATOM 816 N N . GLU A 1 101 ? -44.028 -10.935 112.562 1.00 92.00 101 GLU A N 1
ATOM 817 C CA . GLU A 1 101 ? -44.701 -11.700 111.509 1.00 92.00 101 GLU A CA 1
ATOM 818 C C . GLU A 1 101 ? -45.291 -10.797 110.423 1.00 92.00 101 GLU A C 1
ATOM 820 O O . GLU A 1 101 ? -45.105 -11.083 109.239 1.00 92.00 101 GLU A O 1
ATOM 825 N N . ALA A 1 102 ? -45.912 -9.675 110.801 1.00 91.31 102 ALA A N 1
ATOM 826 C CA . ALA A 1 102 ? -46.363 -8.656 109.856 1.00 91.31 102 ALA A CA 1
ATOM 827 C C . ALA A 1 102 ? -45.182 -8.035 109.083 1.00 91.31 102 ALA A C 1
ATOM 829 O O . ALA A 1 102 ? -45.238 -7.918 107.859 1.00 91.31 102 ALA A O 1
ATOM 830 N N . GLN A 1 103 ? -44.076 -7.713 109.766 1.00 90.06 103 GLN A N 1
ATOM 831 C CA . GLN A 1 103 ? -42.844 -7.235 109.123 1.00 90.06 103 GLN A CA 1
ATOM 832 C C . GLN A 1 103 ? -42.247 -8.276 108.167 1.00 90.06 103 GLN A C 1
ATOM 834 O O . GLN A 1 103 ? -41.837 -7.916 107.066 1.00 90.06 103 GLN A O 1
ATOM 839 N N . ARG A 1 104 ? -42.243 -9.564 108.540 1.00 91.38 104 ARG A N 1
ATOM 840 C CA . ARG A 1 104 ? -41.817 -10.677 107.673 1.00 91.38 104 ARG A CA 1
ATOM 841 C C . ARG A 1 104 ? -42.706 -10.796 106.433 1.00 91.38 104 ARG A C 1
ATOM 843 O O . ARG A 1 104 ? -42.178 -11.042 105.354 1.00 91.38 104 ARG A O 1
ATOM 850 N N . GLY A 1 105 ? -44.020 -10.605 106.572 1.00 91.62 105 GLY A N 1
ATOM 851 C CA . GLY A 1 105 ? -44.966 -10.571 105.450 1.00 91.62 105 GLY A CA 1
ATOM 852 C C . GLY A 1 105 ? -44.646 -9.445 104.466 1.00 91.62 105 GLY A C 1
ATOM 853 O O . GLY A 1 105 ? -44.358 -9.710 103.302 1.00 91.62 105 GLY A O 1
ATOM 854 N N . VAL A 1 106 ? -44.570 -8.205 104.959 1.00 91.81 106 VAL A N 1
ATOM 855 C CA . VAL A 1 106 ? -44.231 -7.027 104.138 1.00 91.81 106 VAL A CA 1
ATOM 856 C C . VAL A 1 106 ? -42.845 -7.163 103.492 1.00 91.81 106 VAL A C 1
ATOM 858 O O . VAL A 1 106 ? -42.682 -6.845 102.316 1.00 91.81 106 VAL A O 1
ATOM 861 N N . GLN A 1 107 ? -41.842 -7.686 104.208 1.00 89.56 107 GLN A N 1
ATOM 862 C CA . GLN A 1 107 ? -40.524 -7.963 103.623 1.00 89.56 107 GLN A CA 1
ATOM 863 C C . GLN A 1 107 ? -40.568 -9.051 102.545 1.00 89.56 107 GLN A C 1
ATOM 865 O O . GLN A 1 107 ? -39.839 -8.942 101.558 1.00 89.56 107 GLN A O 1
ATOM 870 N N . ALA A 1 108 ? -41.395 -10.089 102.701 1.00 91.62 108 ALA A N 1
ATOM 871 C CA . ALA A 1 108 ? -41.551 -11.134 101.693 1.00 91.62 108 ALA A CA 1
ATOM 872 C C . ALA A 1 108 ? -42.184 -10.576 100.408 1.00 91.62 108 ALA A C 1
ATOM 874 O O . ALA A 1 108 ? -41.654 -10.822 99.326 1.00 91.62 108 ALA A O 1
ATOM 875 N N . GLU A 1 109 ? -43.238 -9.764 100.526 1.00 92.50 109 GLU A N 1
ATOM 876 C CA . GLU A 1 109 ? -43.885 -9.078 99.397 1.00 92.50 109 GLU A CA 1
ATOM 877 C C . GLU A 1 109 ? -42.934 -8.098 98.696 1.00 92.50 109 GLU A C 1
ATOM 879 O O . GLU A 1 109 ? -42.780 -8.151 97.477 1.00 92.50 109 GLU A O 1
ATOM 884 N N . GLN A 1 110 ? -42.211 -7.261 99.451 1.00 90.12 110 GLN A N 1
ATOM 885 C CA . GLN A 1 110 ? -41.194 -6.361 98.893 1.00 90.12 110 GLN A CA 1
ATOM 886 C C . GLN A 1 110 ? -40.073 -7.132 98.183 1.00 90.12 110 GLN A C 1
ATOM 888 O O . GLN A 1 110 ? -39.661 -6.765 97.083 1.00 90.12 110 GLN A O 1
ATOM 893 N N . THR A 1 111 ? -39.601 -8.232 98.775 1.00 91.19 111 THR A N 1
ATOM 894 C CA . THR A 1 111 ? -38.580 -9.096 98.163 1.00 91.19 111 THR A CA 1
ATOM 895 C C . THR A 1 111 ? -39.101 -9.759 96.888 1.00 91.19 111 THR A C 1
ATOM 897 O O . THR A 1 111 ? -38.347 -9.911 95.928 1.00 91.19 111 THR A O 1
ATOM 900 N N . GLN A 1 112 ? -40.377 -10.146 96.853 1.00 93.62 112 GLN A N 1
ATOM 901 C CA . GLN A 1 112 ? -41.011 -10.737 95.679 1.00 93.62 112 GLN A CA 1
ATOM 902 C C . GLN A 1 112 ? -41.158 -9.713 94.544 1.00 93.62 112 GLN A C 1
ATOM 904 O O . GLN A 1 112 ? -40.728 -9.992 93.428 1.00 93.62 112 GLN A O 1
ATOM 909 N N . ALA A 1 113 ? -41.628 -8.497 94.839 1.00 93.00 113 ALA A N 1
ATOM 910 C CA . ALA A 1 113 ? -41.709 -7.412 93.860 1.00 93.00 113 ALA A CA 1
ATOM 911 C C . ALA A 1 113 ? -40.329 -7.039 93.276 1.00 93.00 113 ALA A C 1
ATOM 913 O O . ALA A 1 113 ? -40.198 -6.822 92.071 1.00 93.00 113 ALA A O 1
ATOM 914 N N . VAL A 1 114 ? -39.272 -7.025 94.101 1.00 94.06 114 VAL A N 1
ATOM 915 C CA . VAL A 1 114 ? -37.890 -6.804 93.633 1.00 94.06 114 VAL A CA 1
ATOM 916 C C . VAL A 1 114 ? -37.401 -7.950 92.738 1.00 94.06 114 VAL A C 1
ATOM 918 O O . VAL A 1 114 ? -36.745 -7.685 91.733 1.00 94.06 114 VAL A O 1
ATOM 921 N N . LYS A 1 115 ? -37.736 -9.211 93.047 1.00 93.62 115 LYS A N 1
ATOM 922 C CA . LYS A 1 115 ? -37.408 -10.362 92.184 1.00 93.62 115 LYS A CA 1
ATOM 923 C C . LYS A 1 115 ? -38.130 -10.299 90.840 1.00 93.62 115 LYS A C 1
ATOM 925 O O . LYS A 1 115 ? -37.510 -10.558 89.818 1.00 93.62 115 LYS A O 1
ATOM 930 N N . GLU A 1 116 ? -39.409 -9.942 90.826 1.00 94.62 116 GLU A N 1
ATOM 931 C CA . GLU A 1 116 ? -40.191 -9.807 89.590 1.00 94.62 116 GLU A CA 1
ATOM 932 C C . GLU A 1 116 ? -39.662 -8.666 88.712 1.00 94.62 116 GLU A C 1
ATOM 934 O O . GLU A 1 116 ? -39.501 -8.839 87.503 1.00 94.62 116 GLU A O 1
ATOM 939 N N . ALA A 1 117 ? -39.295 -7.532 89.318 1.00 93.12 117 ALA A N 1
ATOM 940 C CA . ALA A 1 117 ? -38.620 -6.440 88.620 1.00 93.12 117 ALA A CA 1
ATOM 941 C C . ALA A 1 117 ? -37.238 -6.852 88.074 1.00 93.12 117 ALA A C 1
ATOM 943 O O . ALA A 1 117 ? -36.893 -6.469 86.956 1.00 93.12 117 ALA A O 1
ATOM 944 N N . LEU A 1 118 ? -36.469 -7.654 88.824 1.00 93.81 118 LEU A N 1
ATOM 945 C CA . LEU A 1 118 ? -35.178 -8.186 88.380 1.00 93.81 118 LEU A CA 1
ATOM 946 C C . LEU A 1 118 ? -35.339 -9.125 87.178 1.00 93.81 118 LEU A C 1
ATOM 948 O O . LEU A 1 118 ? -34.702 -8.890 86.158 1.00 93.81 118 LEU A O 1
ATOM 952 N N . VAL A 1 119 ? -36.232 -10.118 87.256 1.00 94.75 119 VAL A N 1
ATOM 953 C CA . VAL A 1 119 ? -36.504 -11.053 86.147 1.00 94.75 119 VAL A CA 1
ATOM 954 C C . VAL A 1 119 ? -36.978 -10.301 84.903 1.00 94.75 119 VAL A C 1
ATOM 956 O O . VAL A 1 119 ? -36.546 -10.602 83.792 1.00 94.75 119 VAL A O 1
ATOM 959 N N . LYS A 1 120 ? -37.816 -9.269 85.067 1.00 94.62 120 LYS A N 1
ATOM 960 C CA . LYS A 1 120 ? -38.228 -8.416 83.948 1.00 94.62 120 LYS A CA 1
ATOM 961 C C . LYS A 1 120 ? -37.035 -7.683 83.318 1.00 94.62 120 LYS A C 1
ATOM 963 O O . LYS A 1 120 ? -36.909 -7.683 82.096 1.00 94.62 120 LYS A O 1
ATOM 968 N N . ALA A 1 121 ? -36.150 -7.102 84.128 1.00 94.19 121 ALA A N 1
ATOM 969 C CA . ALA A 1 121 ? -34.944 -6.430 83.643 1.00 94.19 121 ALA A CA 1
ATOM 970 C C . ALA A 1 121 ? -33.952 -7.404 82.973 1.00 94.19 121 ALA A C 1
ATOM 972 O O . ALA A 1 121 ? -33.321 -7.044 81.980 1.00 94.19 121 ALA A O 1
ATOM 973 N N . GLU A 1 122 ? -33.844 -8.641 83.464 1.00 91.00 122 GLU A N 1
ATOM 974 C CA . GLU A 1 122 ? -33.058 -9.715 82.842 1.00 91.00 122 GLU A CA 1
ATOM 975 C C . GLU A 1 122 ? -33.626 -10.084 81.462 1.00 91.00 122 GLU A C 1
ATOM 977 O O . GLU A 1 122 ? -32.885 -10.069 80.479 1.00 91.00 122 GLU A O 1
ATOM 982 N N . MET A 1 123 ? -34.943 -10.295 81.344 1.00 93.69 123 MET A N 1
ATOM 983 C CA . MET A 1 123 ? -35.611 -10.545 80.057 1.00 93.69 123 MET A CA 1
ATOM 984 C C . MET A 1 123 ? -35.448 -9.375 79.070 1.00 93.69 123 MET A C 1
ATOM 986 O O . MET A 1 123 ? -35.166 -9.587 77.887 1.00 93.69 123 MET A O 1
ATOM 990 N N . GLU A 1 124 ? -35.593 -8.129 79.536 1.00 95.25 124 GLU A N 1
ATOM 991 C CA . GLU A 1 124 ? -35.356 -6.932 78.720 1.00 95.25 124 GLU A CA 1
ATOM 992 C C . GLU A 1 124 ? -33.892 -6.881 78.241 1.00 95.25 124 GLU A C 1
ATOM 994 O O . GLU A 1 124 ? -33.635 -6.681 77.050 1.00 95.25 124 GLU A O 1
ATOM 999 N N . MET A 1 125 ? -32.924 -7.164 79.118 1.00 94.31 125 MET A N 1
ATOM 1000 C CA . MET A 1 125 ? -31.500 -7.218 78.776 1.00 94.31 125 MET A CA 1
ATOM 1001 C C . MET A 1 125 ? -31.172 -8.342 77.779 1.00 94.31 125 MET A C 1
ATOM 1003 O O . MET A 1 125 ? -30.405 -8.114 76.841 1.00 94.31 125 MET A O 1
ATOM 1007 N N . GLU A 1 126 ? -31.776 -9.525 77.906 1.00 95.81 126 GLU A N 1
ATOM 1008 C CA . GLU A 1 126 ? -31.644 -10.609 76.924 1.00 95.81 126 GLU A CA 1
ATOM 1009 C C . GLU A 1 126 ? -32.248 -10.237 75.560 1.00 95.81 126 GLU A C 1
ATOM 1011 O O . GLU A 1 126 ? -31.644 -10.516 74.516 1.00 95.81 126 GLU A O 1
ATOM 1016 N N . SER A 1 127 ? -33.384 -9.531 75.540 1.00 93.19 127 SER A N 1
ATOM 1017 C CA . SER A 1 127 ? -33.981 -9.028 74.295 1.00 93.19 127 SER A CA 1
ATOM 1018 C C . SER A 1 127 ? -33.081 -7.991 73.598 1.00 93.19 127 SER A C 1
ATOM 1020 O O . SER A 1 127 ? -32.884 -8.037 72.381 1.00 93.19 127 SER A O 1
ATOM 1022 N N . LEU A 1 128 ? -32.424 -7.111 74.365 1.00 95.31 128 LEU A N 1
ATOM 1023 C CA . LEU A 1 128 ? -31.444 -6.156 73.842 1.00 95.31 128 LEU A CA 1
ATOM 1024 C C . LEU A 1 128 ? -30.169 -6.853 73.344 1.00 95.31 128 LEU A C 1
ATOM 1026 O O . LEU A 1 128 ? -29.634 -6.489 72.295 1.00 95.31 128 LEU A O 1
ATOM 1030 N N . LEU A 1 129 ? -29.687 -7.882 74.047 1.00 95.81 129 LEU A N 1
ATOM 1031 C CA . LEU A 1 129 ? -28.513 -8.660 73.639 1.00 95.81 129 LEU A CA 1
ATOM 1032 C C . LEU A 1 129 ? -28.763 -9.467 72.358 1.00 95.81 129 LEU A C 1
ATOM 1034 O O . LEU A 1 129 ? -27.878 -9.542 71.501 1.00 95.81 129 LEU A O 1
ATOM 1038 N N . THR A 1 130 ? -29.950 -10.054 72.198 1.00 94.81 130 THR A N 1
ATOM 1039 C CA . THR A 1 130 ? -30.338 -10.770 70.971 1.00 94.81 130 THR A CA 1
ATOM 1040 C C . THR A 1 130 ? -30.546 -9.808 69.800 1.00 94.81 130 THR A C 1
ATOM 1042 O O . THR A 1 130 ? -30.002 -10.058 68.723 1.00 94.81 130 THR A O 1
ATOM 1045 N N . SER A 1 131 ? -31.197 -8.660 70.018 1.00 92.81 131 SER A N 1
ATOM 1046 C CA . SER A 1 131 ? -31.317 -7.586 69.019 1.00 92.81 131 SER A CA 1
ATOM 1047 C C . SER A 1 131 ? -29.947 -7.059 68.561 1.00 92.81 131 SER A C 1
ATOM 1049 O O . SER A 1 131 ? -29.658 -7.025 67.363 1.00 92.81 131 SER A O 1
ATOM 1051 N N . ARG A 1 132 ? -29.030 -6.770 69.497 1.00 96.69 132 ARG A N 1
ATOM 1052 C CA . ARG A 1 132 ? -27.648 -6.359 69.185 1.00 96.69 132 ARG A CA 1
ATOM 1053 C C . ARG A 1 132 ? -26.893 -7.418 68.378 1.00 96.69 132 ARG A C 1
ATOM 1055 O O . ARG A 1 132 ? -26.191 -7.070 67.430 1.00 96.69 132 ARG A O 1
ATOM 1062 N N . LYS A 1 133 ? -27.019 -8.705 68.732 1.00 96.69 133 LYS A N 1
ATOM 1063 C CA . LYS A 1 133 ? -26.432 -9.807 67.948 1.00 96.69 133 LYS A CA 1
ATOM 1064 C C . LYS A 1 133 ? -26.998 -9.826 66.528 1.00 96.69 133 LYS A C 1
ATOM 1066 O O . LYS A 1 133 ? -26.222 -9.929 65.586 1.00 96.69 133 LYS A O 1
ATOM 1071 N N . HIS A 1 134 ? -28.315 -9.679 66.372 1.00 95.00 134 HIS A N 1
ATOM 1072 C CA . HIS A 1 134 ? -28.964 -9.638 65.064 1.00 95.00 134 HIS A CA 1
ATOM 1073 C C . HIS A 1 134 ? -28.463 -8.464 64.209 1.00 95.00 134 HIS A C 1
ATOM 1075 O O . HIS A 1 134 ? -28.073 -8.677 63.064 1.00 95.00 134 HIS A O 1
ATOM 1081 N N . GLN A 1 135 ? -28.375 -7.255 64.775 1.00 95.56 135 GLN A N 1
ATOM 1082 C CA . GLN A 1 135 ? -27.835 -6.077 64.085 1.00 95.56 135 GLN A CA 1
ATOM 1083 C C . GLN A 1 135 ? -26.374 -6.260 63.654 1.00 95.56 135 GLN A C 1
ATOM 1085 O O . GLN A 1 135 ? -26.039 -5.956 62.513 1.00 95.56 135 GLN A O 1
ATOM 1090 N N . LEU A 1 136 ? -25.508 -6.801 64.520 1.00 96.69 136 LEU A N 1
ATOM 1091 C CA . LEU A 1 136 ? -24.112 -7.092 64.165 1.00 96.69 136 LEU A CA 1
ATOM 1092 C C . LEU A 1 136 ? -24.005 -8.124 63.034 1.00 96.69 136 LEU A C 1
ATOM 1094 O O . LEU A 1 136 ? -23.137 -8.003 62.172 1.00 96.69 136 LEU A O 1
ATOM 1098 N N . LEU A 1 137 ? -24.898 -9.116 63.012 1.00 95.88 137 LEU A N 1
ATOM 1099 C CA . LEU A 1 137 ? -24.938 -10.149 61.977 1.00 95.88 137 LEU A CA 1
ATOM 1100 C C . LEU A 1 137 ? -25.465 -9.582 60.646 1.00 95.88 137 LEU A C 1
ATOM 1102 O O . LEU A 1 137 ? -24.876 -9.844 59.601 1.00 95.88 137 LEU A O 1
ATOM 1106 N N . GLN A 1 138 ? -26.487 -8.716 60.679 1.00 96.44 138 GLN A N 1
ATOM 1107 C CA . GLN A 1 138 ? -26.920 -7.935 59.513 1.00 96.44 138 GLN A CA 1
ATOM 1108 C C . GLN A 1 138 ? -25.789 -7.045 58.973 1.00 96.44 138 GLN A C 1
ATOM 1110 O O . GLN A 1 138 ? -25.507 -7.083 57.780 1.00 96.44 138 GLN A O 1
ATOM 1115 N N . TRP A 1 139 ? -25.100 -6.292 59.837 1.00 97.25 139 TRP A N 1
ATOM 1116 C CA . TRP A 1 139 ? -23.965 -5.445 59.447 1.00 97.25 139 TRP A CA 1
ATOM 1117 C C . TRP A 1 139 ? -22.818 -6.257 58.842 1.00 97.25 139 TRP A C 1
ATOM 1119 O O . TRP A 1 139 ? -22.255 -5.852 57.828 1.00 97.25 139 TRP A O 1
ATOM 1129 N N . SER A 1 140 ? -22.497 -7.417 59.421 1.00 97.56 140 SER A N 1
ATOM 1130 C CA . SER A 1 140 ? -21.487 -8.326 58.877 1.00 97.56 140 SER A CA 1
ATOM 1131 C C . SER A 1 140 ? -21.882 -8.843 57.490 1.00 97.56 140 SER A C 1
ATOM 1133 O O . SER A 1 140 ? -21.052 -8.821 56.584 1.00 97.56 140 SER A O 1
ATOM 1135 N N . ASN A 1 141 ? -23.150 -9.214 57.286 1.00 94.94 141 ASN A N 1
ATOM 1136 C CA . ASN A 1 141 ? -23.657 -9.638 55.980 1.00 94.94 141 ASN A CA 1
ATOM 1137 C C . ASN A 1 141 ? -23.602 -8.502 54.943 1.00 94.94 141 ASN A C 1
ATOM 1139 O O . ASN A 1 141 ? -23.101 -8.717 53.840 1.00 94.94 141 ASN A O 1
ATOM 1143 N N . SER A 1 142 ? -24.037 -7.289 55.300 1.00 96.12 142 SER A N 1
ATOM 1144 C CA . SER A 1 142 ? -23.954 -6.112 54.422 1.00 96.12 142 SER A CA 1
ATOM 1145 C C . SER A 1 142 ? -22.508 -5.770 54.059 1.00 96.12 142 SER A C 1
ATOM 1147 O O . SER A 1 142 ? -22.208 -5.541 52.891 1.00 96.12 142 SER A O 1
ATOM 1149 N N . PHE A 1 143 ? -21.586 -5.806 55.025 1.00 96.31 143 PHE A N 1
ATOM 1150 C CA . PHE A 1 143 ? -20.160 -5.578 54.782 1.00 96.31 143 PHE A CA 1
ATOM 1151 C C . PHE A 1 143 ? -19.543 -6.651 53.872 1.00 96.31 143 PHE A C 1
ATOM 1153 O O . PHE A 1 143 ? -18.771 -6.327 52.972 1.00 96.31 143 PHE A O 1
ATOM 1160 N N . MET A 1 144 ? -19.919 -7.922 54.047 1.00 94.44 144 MET A N 1
ATOM 1161 C CA . MET A 1 144 ? -19.501 -9.005 53.150 1.00 94.44 144 MET A CA 1
ATOM 1162 C C . MET A 1 144 ? -20.093 -8.872 51.740 1.00 94.44 144 MET A C 1
ATOM 1164 O O . MET A 1 144 ? -19.455 -9.304 50.783 1.00 94.44 144 MET A O 1
ATOM 1168 N N . SER A 1 145 ? -21.281 -8.276 51.589 1.00 92.69 145 SER A N 1
ATOM 1169 C CA . SER A 1 145 ? -21.838 -7.941 50.273 1.00 92.69 145 SER A CA 1
ATOM 1170 C C . SER A 1 145 ? -21.057 -6.806 49.613 1.00 92.69 145 SER A C 1
ATOM 1172 O O . SER A 1 145 ? -20.647 -6.953 48.470 1.00 92.69 145 SER A O 1
ATOM 1174 N N . ILE A 1 146 ? -20.787 -5.715 50.340 1.00 93.12 146 ILE A N 1
ATOM 1175 C CA . ILE A 1 146 ? -19.987 -4.582 49.841 1.00 93.12 146 ILE A CA 1
ATOM 1176 C C . ILE A 1 146 ? -18.608 -5.070 49.387 1.00 93.12 146 ILE A C 1
ATOM 1178 O O . ILE A 1 146 ? -18.202 -4.784 48.269 1.00 93.12 146 ILE A O 1
ATOM 1182 N N . ARG A 1 147 ? -17.935 -5.900 50.195 1.00 95.44 147 ARG A N 1
ATOM 1183 C CA . ARG A 1 147 ? -16.632 -6.470 49.832 1.00 95.44 147 ARG A CA 1
ATOM 1184 C C . ARG A 1 147 ? -16.647 -7.309 48.555 1.00 95.44 147 ARG A C 1
ATOM 1186 O O . ARG A 1 147 ? -15.705 -7.194 47.781 1.00 95.44 147 ARG A O 1
ATOM 1193 N N . ARG A 1 148 ? -17.682 -8.130 48.326 1.00 95.06 148 ARG A N 1
ATOM 1194 C CA . ARG A 1 148 ? -17.811 -8.870 47.057 1.00 95.06 148 ARG A CA 1
ATOM 1195 C C . ARG A 1 148 ? -17.997 -7.918 45.886 1.00 95.06 148 ARG A C 1
ATOM 1197 O O . ARG A 1 148 ? -17.284 -8.050 44.903 1.00 95.06 148 ARG A O 1
ATOM 1204 N N . ASN A 1 149 ? -18.876 -6.928 46.026 1.00 92.94 149 ASN A N 1
ATOM 1205 C CA . ASN A 1 149 ? -19.114 -5.934 44.984 1.00 92.94 149 ASN A CA 1
ATOM 1206 C C . ASN A 1 149 ? -17.837 -5.126 44.666 1.00 92.94 149 ASN A C 1
ATOM 1208 O O . ASN A 1 149 ? -17.566 -4.859 43.500 1.00 92.94 149 ASN A O 1
ATOM 1212 N N . ASP A 1 150 ? -17.021 -4.781 45.670 1.00 93.94 150 ASP A N 1
ATOM 1213 C CA . ASP A 1 150 ? -15.721 -4.112 45.488 1.00 93.94 150 ASP A CA 1
ATOM 1214 C C . ASP A 1 150 ? -14.684 -5.016 44.790 1.00 93.94 150 ASP A C 1
ATOM 1216 O O . ASP A 1 150 ? -13.866 -4.544 43.996 1.00 93.94 150 ASP A O 1
ATOM 1220 N N . GLU A 1 151 ? -14.691 -6.319 45.089 1.00 95.56 151 GLU A N 1
ATOM 1221 C CA . GLU A 1 151 ? -13.823 -7.324 44.461 1.00 95.56 151 GLU A CA 1
ATOM 1222 C C . GLU A 1 151 ? -14.251 -7.598 43.000 1.00 95.56 151 GLU A C 1
ATOM 1224 O O . GLU A 1 151 ? -13.397 -7.655 42.113 1.00 95.56 151 GLU A O 1
ATOM 1229 N N . GLU A 1 152 ? -15.556 -7.645 42.715 1.00 92.06 152 GLU A N 1
ATOM 1230 C CA . GLU A 1 152 ? -16.134 -7.739 41.364 1.00 92.06 152 GLU A CA 1
ATOM 1231 C C . GLU A 1 152 ? -15.881 -6.470 40.532 1.00 92.06 152 GLU A C 1
ATOM 1233 O O . GLU A 1 152 ? -15.434 -6.559 39.386 1.00 92.06 152 GLU A O 1
ATOM 1238 N N . LEU A 1 153 ? -16.080 -5.280 41.113 1.00 93.31 153 LEU A N 1
ATOM 1239 C CA . LEU A 1 153 ? -15.788 -3.998 40.465 1.00 93.31 153 LEU A CA 1
ATOM 1240 C C . LEU A 1 153 ? -14.301 -3.878 40.112 1.00 93.31 153 LEU A C 1
ATOM 1242 O O . LEU A 1 153 ? -13.961 -3.418 39.022 1.00 93.31 153 LEU A O 1
ATOM 1246 N N . ARG A 1 154 ? -13.406 -4.325 41.002 1.00 95.38 154 ARG A N 1
ATOM 1247 C CA . ARG A 1 154 ? -11.965 -4.369 40.725 1.00 95.38 154 ARG A CA 1
ATOM 1248 C C . ARG A 1 154 ? -11.644 -5.313 39.570 1.00 95.38 154 ARG A C 1
ATOM 1250 O O . ARG A 1 154 ? -10.894 -4.923 38.681 1.00 95.38 154 ARG A O 1
ATOM 1257 N N . ALA A 1 155 ? -12.233 -6.509 39.548 1.00 93.75 155 ALA A N 1
ATOM 1258 C CA . ALA A 1 155 ? -12.047 -7.453 38.449 1.00 93.75 155 ALA A CA 1
ATOM 1259 C C . ALA A 1 155 ? -12.534 -6.872 37.105 1.00 93.75 155 ALA A C 1
ATOM 1261 O O . ALA A 1 155 ? -11.851 -7.022 36.092 1.00 93.75 155 ALA A O 1
ATOM 1262 N N . MET A 1 156 ? -13.655 -6.138 37.091 1.00 90.06 156 MET A N 1
ATOM 1263 C CA . MET A 1 156 ? -14.108 -5.403 35.902 1.00 90.06 156 MET A CA 1
ATOM 1264 C C . MET A 1 156 ? -13.134 -4.289 35.494 1.00 90.06 156 MET A C 1
ATOM 1266 O O . MET A 1 156 ? -12.810 -4.176 34.316 1.00 90.06 156 MET A O 1
ATOM 1270 N N . GLN A 1 157 ? -12.627 -3.489 36.436 1.00 92.69 157 GLN A N 1
ATOM 1271 C CA . GLN A 1 157 ? -11.647 -2.429 36.151 1.00 92.69 157 GLN A CA 1
ATOM 1272 C C . GLN A 1 157 ? -10.321 -2.985 35.607 1.00 92.69 157 GLN A C 1
ATOM 1274 O O . GLN A 1 157 ? -9.722 -2.396 34.707 1.00 92.69 157 GLN A O 1
ATOM 1279 N N . GLU A 1 158 ? -9.864 -4.127 36.120 1.00 93.94 158 GLU A N 1
ATOM 1280 C CA . GLU A 1 158 ? -8.689 -4.836 35.607 1.00 93.94 158 GLU A CA 1
ATOM 1281 C C . GLU A 1 158 ? -8.945 -5.409 34.205 1.00 93.94 158 GLU A C 1
ATOM 1283 O O . GLU A 1 158 ? -8.090 -5.268 33.332 1.00 93.94 158 GLU A O 1
ATOM 1288 N N . ALA A 1 159 ? -10.134 -5.964 33.942 1.00 90.75 159 ALA A N 1
ATOM 1289 C CA . ALA A 1 159 ? -10.523 -6.420 32.607 1.00 90.75 159 ALA A CA 1
ATOM 1290 C C . ALA A 1 159 ? -10.595 -5.268 31.586 1.00 90.75 159 ALA A C 1
ATOM 1292 O O . ALA A 1 159 ? -10.070 -5.409 30.482 1.00 90.75 159 ALA A O 1
ATOM 1293 N N . VAL A 1 160 ? -11.174 -4.118 31.957 1.00 90.75 160 VAL A N 1
ATOM 1294 C CA . VAL A 1 160 ? -11.201 -2.906 31.116 1.00 90.75 160 VAL A CA 1
ATOM 1295 C C . VAL A 1 160 ? -9.780 -2.445 30.796 1.00 90.75 160 VAL A C 1
ATOM 1297 O O . VAL A 1 160 ? -9.455 -2.288 29.623 1.00 90.75 160 VAL A O 1
ATOM 1300 N N . ARG A 1 161 ? -8.901 -2.336 31.802 1.00 94.06 161 ARG A N 1
ATOM 1301 C CA . ARG A 1 161 ? -7.483 -2.000 31.585 1.00 94.06 161 ARG A CA 1
ATOM 1302 C C . ARG A 1 161 ? -6.778 -2.975 30.642 1.00 94.06 161 ARG A C 1
ATOM 1304 O O . ARG A 1 161 ? -6.035 -2.536 29.775 1.00 94.06 161 ARG A O 1
ATOM 1311 N N . CYS A 1 162 ? -7.017 -4.281 30.768 1.00 94.44 162 CYS A N 1
ATOM 1312 C CA . CYS A 1 162 ? -6.446 -5.271 29.851 1.00 94.44 162 CYS A CA 1
ATOM 1313 C C . CYS A 1 162 ? -6.917 -5.069 28.399 1.00 94.44 162 CYS A C 1
ATOM 1315 O O . CYS A 1 162 ? -6.125 -5.254 27.476 1.00 94.44 162 CYS A O 1
ATOM 1317 N N . VAL A 1 163 ? -8.176 -4.671 28.184 1.00 87.88 163 VAL A N 1
ATOM 1318 C CA . VAL A 1 163 ? -8.705 -4.342 26.847 1.00 87.88 163 VAL A CA 1
ATOM 1319 C C . VAL A 1 163 ? -8.117 -3.025 26.323 1.00 87.88 163 VAL A C 1
ATOM 1321 O O . VAL A 1 163 ? -7.743 -2.954 25.154 1.00 87.88 163 VAL A O 1
ATOM 1324 N N . GLU A 1 164 ? -7.957 -2.006 27.171 1.00 88.75 164 GLU A N 1
ATOM 1325 C CA . GLU A 1 164 ? -7.265 -0.757 26.817 1.00 88.75 164 GLU A CA 1
ATOM 1326 C C . GLU A 1 164 ? -5.798 -1.012 26.431 1.00 88.75 164 GLU A C 1
ATOM 1328 O O . GLU A 1 164 ? -5.331 -0.521 25.403 1.00 88.75 164 GLU A O 1
ATOM 1333 N N . ASP A 1 165 ? -5.074 -1.830 27.201 1.00 90.88 165 ASP A N 1
ATOM 1334 C CA . ASP A 1 165 ? -3.694 -2.231 26.911 1.00 90.88 165 ASP A CA 1
ATOM 1335 C C . ASP A 1 165 ? -3.590 -3.018 25.589 1.00 90.88 165 ASP A C 1
ATOM 1337 O O . ASP A 1 165 ? -2.674 -2.771 24.801 1.00 90.88 165 ASP A O 1
ATOM 1341 N N . GLN A 1 166 ? -4.551 -3.901 25.285 1.00 90.25 166 GLN A N 1
ATOM 1342 C CA . GLN A 1 166 ? -4.643 -4.581 23.983 1.00 90.25 166 GLN A CA 1
ATOM 1343 C C . GLN A 1 166 ? -4.918 -3.604 22.830 1.00 90.25 166 GLN A C 1
ATOM 1345 O O . GLN A 1 166 ? -4.236 -3.663 21.807 1.00 90.25 166 GLN A O 1
ATOM 1350 N N . GLY A 1 167 ? -5.854 -2.664 22.997 1.00 85.56 167 GLY A N 1
ATOM 1351 C CA . GLY A 1 167 ? -6.124 -1.617 22.007 1.00 85.56 167 GLY A CA 1
ATOM 1352 C C . GLY A 1 167 ? -4.894 -0.743 21.738 1.00 85.56 167 GLY A C 1
ATOM 1353 O O . GLY A 1 167 ? -4.564 -0.461 20.586 1.00 85.56 167 GLY A O 1
ATOM 1354 N N . ASN A 1 168 ? -4.149 -0.394 22.790 1.00 89.69 168 ASN A N 1
ATOM 1355 C CA . ASN A 1 168 ? -2.884 0.334 22.696 1.00 89.69 168 ASN A CA 1
ATOM 1356 C C . ASN A 1 168 ? -1.787 -0.459 21.961 1.00 89.69 168 ASN A C 1
ATOM 1358 O O . ASN A 1 168 ? -0.963 0.143 21.271 1.00 89.69 168 ASN A O 1
ATOM 1362 N N . LEU A 1 169 ? -1.746 -1.790 22.092 1.00 88.69 169 LEU A N 1
ATOM 1363 C CA . LEU A 1 169 ? -0.820 -2.645 21.338 1.00 88.69 169 LEU A CA 1
ATOM 1364 C C . LEU A 1 169 ? -1.185 -2.685 19.848 1.00 88.69 169 LEU A C 1
ATOM 1366 O O . LEU A 1 169 ? -0.337 -2.362 19.017 1.00 88.69 169 LEU A O 1
ATOM 1370 N N . LEU A 1 170 ? -2.450 -2.961 19.516 1.00 86.38 170 LEU A N 1
ATOM 1371 C CA . LEU A 1 170 ? -2.937 -2.979 18.130 1.00 86.38 170 LEU A CA 1
ATOM 1372 C C . LEU A 1 170 ? -2.745 -1.622 17.434 1.00 86.38 170 LEU A C 1
ATOM 1374 O O . LEU A 1 170 ? -2.322 -1.566 16.281 1.00 86.38 170 LEU A O 1
ATOM 1378 N N . GLN A 1 171 ? -2.967 -0.509 18.139 1.00 86.62 171 GLN A N 1
ATOM 1379 C CA . GLN A 1 171 ? -2.711 0.832 17.608 1.00 86.62 171 GLN A CA 1
ATOM 1380 C C . GLN A 1 171 ? -1.223 1.048 17.268 1.00 86.62 171 GLN A C 1
ATOM 1382 O O . GLN A 1 171 ? -0.908 1.612 16.217 1.00 86.62 171 GLN A O 1
ATOM 1387 N N . ARG A 1 172 ? -0.291 0.557 18.100 1.00 88.38 172 ARG A N 1
ATOM 1388 C CA . ARG A 1 172 ? 1.156 0.614 17.805 1.00 88.38 172 ARG A CA 1
ATOM 1389 C C . ARG A 1 172 ? 1.530 -0.247 16.598 1.00 88.38 172 ARG A C 1
ATOM 1391 O O . ARG A 1 172 ? 2.386 0.168 15.821 1.00 88.38 172 ARG A O 1
ATOM 1398 N N . GLU A 1 173 ? 0.898 -1.406 16.423 1.00 82.81 173 GLU A N 1
ATOM 1399 C CA . GLU A 1 173 ? 1.087 -2.271 15.249 1.00 82.81 173 GLU A CA 1
ATOM 1400 C C . GLU A 1 173 ? 0.558 -1.608 13.969 1.00 82.81 173 GLU A C 1
ATOM 1402 O O . GLU A 1 173 ? 1.264 -1.559 12.963 1.00 82.81 173 GLU A O 1
ATOM 1407 N N . ILE A 1 174 ? -0.625 -0.986 14.015 1.00 82.94 174 ILE A N 1
ATOM 1408 C CA . ILE A 1 174 ? -1.173 -0.187 12.905 1.00 82.94 174 ILE A CA 1
ATOM 1409 C C . ILE A 1 174 ? -0.218 0.956 12.529 1.00 82.94 174 ILE A C 1
ATOM 1411 O O . ILE A 1 174 ? 0.024 1.206 11.347 1.00 82.94 174 ILE A O 1
ATOM 1415 N N . GLU A 1 175 ? 0.349 1.659 13.510 1.00 85.31 175 GLU A N 1
ATOM 1416 C CA . GLU A 1 175 ? 1.328 2.719 13.257 1.00 85.31 175 GLU A CA 1
ATOM 1417 C C . GLU A 1 175 ? 2.667 2.198 12.724 1.00 85.31 175 GLU A C 1
ATOM 1419 O O . GLU A 1 175 ? 3.278 2.863 11.887 1.00 85.31 175 GLU A O 1
ATOM 1424 N N . MET A 1 176 ? 3.123 1.023 13.169 1.00 86.38 176 MET A N 1
ATOM 1425 C CA . MET A 1 176 ? 4.300 0.346 12.619 1.00 86.38 176 MET A CA 1
ATOM 1426 C C . MET A 1 176 ? 4.080 0.025 11.136 1.00 86.38 176 MET A C 1
ATOM 1428 O O . MET A 1 176 ? 4.839 0.503 10.293 1.00 86.38 176 MET A O 1
ATOM 1432 N N . ASN A 1 177 ? 2.982 -0.663 10.812 1.00 81.94 177 ASN A N 1
ATOM 1433 C CA . ASN A 1 177 ? 2.613 -1.037 9.446 1.00 81.94 177 ASN A CA 1
ATOM 1434 C C . ASN A 1 177 ? 2.488 0.196 8.530 1.00 81.94 177 ASN A C 1
ATOM 1436 O O . ASN A 1 177 ? 2.955 0.180 7.393 1.00 81.94 177 ASN A O 1
ATOM 1440 N N . LYS A 1 178 ? 1.932 1.311 9.031 1.00 81.81 178 LYS A N 1
ATOM 1441 C CA . LYS A 1 178 ? 1.874 2.589 8.295 1.00 81.81 178 LYS A CA 1
ATOM 1442 C C . LYS A 1 178 ? 3.261 3.160 7.974 1.00 81.81 178 LYS A C 1
ATOM 1444 O O . LYS A 1 178 ? 3.451 3.683 6.877 1.00 81.81 178 LYS A O 1
ATOM 1449 N N . ARG A 1 179 ? 4.233 3.054 8.890 1.00 89.25 179 ARG A N 1
ATOM 1450 C CA . ARG A 1 179 ? 5.627 3.475 8.641 1.00 89.25 179 ARG A CA 1
ATOM 1451 C C . ARG A 1 179 ? 6.318 2.558 7.631 1.00 89.25 179 ARG A C 1
ATOM 1453 O O . ARG A 1 179 ? 7.029 3.059 6.767 1.00 89.25 179 ARG A O 1
ATOM 1460 N N . GLU A 1 180 ? 6.076 1.250 7.693 1.00 80.62 180 GLU A N 1
ATOM 1461 C CA . GLU A 1 180 ? 6.603 0.297 6.706 1.00 80.62 180 GLU A CA 1
ATOM 1462 C C . GLU A 1 180 ? 6.037 0.549 5.302 1.00 80.62 180 GLU A C 1
ATOM 1464 O O . GLU A 1 180 ? 6.799 0.602 4.340 1.00 80.62 180 GLU A O 1
ATOM 1469 N N . ILE A 1 181 ? 4.730 0.810 5.179 1.00 81.44 181 ILE A N 1
ATOM 1470 C CA . ILE A 1 181 ? 4.098 1.200 3.906 1.00 81.44 181 ILE A CA 1
ATOM 1471 C C . ILE A 1 181 ? 4.738 2.476 3.340 1.00 81.44 181 ILE A C 1
ATOM 1473 O O . ILE A 1 181 ? 5.029 2.529 2.146 1.00 81.44 181 ILE A O 1
ATOM 1477 N N . ALA A 1 182 ? 4.996 3.489 4.176 1.00 86.00 182 ALA A N 1
ATOM 1478 C CA . ALA A 1 182 ? 5.665 4.715 3.740 1.00 86.00 182 ALA A CA 1
ATOM 1479 C C . ALA A 1 182 ? 7.108 4.456 3.258 1.00 86.00 182 ALA A C 1
ATOM 1481 O O . ALA A 1 182 ? 7.505 4.973 2.216 1.00 86.00 182 ALA A O 1
ATOM 1482 N N . ALA A 1 183 ? 7.863 3.608 3.963 1.00 88.81 183 ALA A N 1
ATOM 1483 C CA . ALA A 1 183 ? 9.225 3.235 3.580 1.00 88.81 183 ALA A CA 1
ATOM 1484 C C . ALA A 1 183 ? 9.277 2.412 2.277 1.00 88.81 183 ALA A C 1
ATOM 1486 O O . ALA A 1 183 ? 10.182 2.598 1.466 1.00 88.81 183 ALA A O 1
ATOM 1487 N N . GLU A 1 184 ? 8.312 1.518 2.038 1.00 81.06 184 GLU A N 1
ATOM 1488 C CA . GLU A 1 184 ? 8.187 0.821 0.750 1.00 81.06 184 GLU A CA 1
ATOM 1489 C C . GLU A 1 184 ? 7.750 1.770 -0.378 1.00 81.06 184 GLU A C 1
ATOM 1491 O O . GLU A 1 184 ? 8.236 1.646 -1.501 1.00 81.06 184 GLU A O 1
ATOM 1496 N N . GLN A 1 185 ? 6.902 2.765 -0.100 1.00 81.50 185 GLN A N 1
ATOM 1497 C CA . GLN A 1 185 ? 6.533 3.773 -1.096 1.00 81.50 185 GLN A CA 1
ATOM 1498 C C . GLN A 1 185 ? 7.742 4.629 -1.522 1.00 81.50 185 GLN A C 1
ATOM 1500 O O . GLN A 1 185 ? 7.958 4.814 -2.715 1.00 81.50 185 GLN A O 1
ATOM 1505 N N . GLU A 1 186 ? 8.593 5.062 -0.587 1.00 90.44 186 GLU A N 1
ATOM 1506 C CA . GLU A 1 186 ? 9.833 5.795 -0.903 1.00 90.44 186 GLU A CA 1
ATOM 1507 C C . GLU A 1 186 ? 10.813 4.948 -1.748 1.00 90.44 186 GLU A C 1
ATOM 1509 O O . GLU A 1 186 ? 11.436 5.437 -2.699 1.00 90.44 186 GLU A O 1
ATOM 1514 N N . LYS A 1 187 ? 10.909 3.638 -1.473 1.00 87.88 187 LYS A N 1
ATOM 1515 C CA . LYS A 1 187 ? 11.664 2.694 -2.321 1.00 87.88 187 LYS A CA 1
ATOM 1516 C C . LYS A 1 187 ? 11.067 2.575 -3.728 1.00 87.88 187 LYS A C 1
ATOM 1518 O O . LYS A 1 187 ? 11.818 2.499 -4.697 1.00 87.88 187 LYS A O 1
ATOM 1523 N N . ASN A 1 188 ? 9.740 2.577 -3.859 1.00 90.19 188 ASN A N 1
ATOM 1524 C CA . ASN A 1 188 ? 9.057 2.572 -5.156 1.00 90.19 188 ASN A CA 1
ATOM 1525 C C . ASN A 1 188 ? 9.418 3.827 -5.964 1.00 90.19 188 ASN A C 1
ATOM 1527 O O . ASN A 1 188 ? 9.884 3.727 -7.098 1.00 90.19 188 ASN A O 1
ATOM 1531 N N . ASP A 1 189 ? 9.305 5.001 -5.342 1.00 89.38 189 ASP A N 1
ATOM 1532 C CA . ASP A 1 189 ? 9.556 6.290 -5.988 1.00 89.38 189 ASP A CA 1
ATOM 1533 C C . ASP A 1 189 ? 11.032 6.426 -6.426 1.00 89.38 189 ASP A C 1
ATOM 1535 O O . ASP A 1 189 ? 11.324 6.858 -7.546 1.00 89.38 189 ASP A O 1
ATOM 1539 N N . THR A 1 190 ? 11.984 5.975 -5.599 1.00 92.00 190 THR A N 1
ATOM 1540 C CA . THR A 1 190 ? 13.416 5.949 -5.963 1.00 92.00 190 THR A CA 1
ATOM 1541 C C . THR A 1 190 ? 13.729 4.961 -7.092 1.00 92.00 190 THR A C 1
ATOM 1543 O O . THR A 1 190 ? 14.469 5.313 -8.016 1.00 92.00 190 THR A O 1
ATOM 1546 N N . LEU A 1 191 ? 13.135 3.761 -7.092 1.00 91.50 191 LEU A N 1
ATOM 1547 C CA . LEU A 1 191 ? 13.257 2.805 -8.200 1.00 91.50 191 LEU A CA 1
ATOM 1548 C C . LEU A 1 191 ? 12.625 3.338 -9.498 1.00 91.50 191 LEU A C 1
ATOM 1550 O O . LEU A 1 191 ? 13.172 3.113 -10.579 1.00 91.50 191 LEU A O 1
ATOM 1554 N N . ALA A 1 192 ? 11.517 4.080 -9.415 1.00 89.88 192 ALA A N 1
ATOM 1555 C CA . ALA A 1 192 ? 10.869 4.700 -10.571 1.00 89.88 192 ALA A CA 1
ATOM 1556 C C . ALA A 1 192 ? 11.757 5.783 -11.216 1.00 89.88 192 ALA A C 1
ATOM 1558 O O . ALA A 1 192 ? 11.861 5.848 -12.444 1.00 89.88 192 ALA A O 1
ATOM 1559 N N . ILE A 1 193 ? 12.465 6.580 -10.406 1.00 91.56 193 ILE A N 1
ATOM 1560 C CA . ILE A 1 193 ? 13.467 7.546 -10.889 1.00 91.56 193 ILE A CA 1
ATOM 1561 C C . ILE A 1 193 ? 14.639 6.823 -11.576 1.00 91.56 193 ILE A C 1
ATOM 1563 O O . ILE A 1 193 ? 15.009 7.185 -12.694 1.00 91.56 193 ILE A O 1
ATOM 1567 N N . GLN A 1 194 ? 15.184 5.766 -10.959 1.00 87.81 194 GLN A N 1
ATOM 1568 C CA . GLN A 1 194 ? 16.274 4.968 -11.544 1.00 87.81 194 GLN A CA 1
ATOM 1569 C C . GLN A 1 194 ? 15.871 4.290 -12.860 1.00 87.81 194 GLN A C 1
ATOM 1571 O O . GLN A 1 194 ? 16.673 4.222 -13.798 1.00 87.81 194 GLN A O 1
ATOM 1576 N N . LEU A 1 195 ? 14.626 3.810 -12.952 1.00 89.81 195 LEU A N 1
ATOM 1577 C CA . LEU A 1 195 ? 14.080 3.253 -14.183 1.00 89.81 195 LEU A CA 1
ATOM 1578 C C . LEU A 1 195 ? 14.019 4.315 -15.288 1.00 89.81 195 LEU A C 1
ATOM 1580 O O . LEU A 1 195 ? 14.482 4.053 -16.394 1.00 89.81 195 LEU A O 1
ATOM 1584 N N . ASN A 1 196 ? 13.503 5.509 -14.987 1.00 91.62 196 ASN A N 1
ATOM 1585 C CA . ASN A 1 196 ? 13.411 6.607 -15.950 1.00 91.62 196 ASN A CA 1
ATOM 1586 C C . ASN A 1 196 ? 14.798 7.026 -16.478 1.00 91.62 196 ASN A C 1
ATOM 1588 O O . ASN A 1 196 ? 14.984 7.147 -17.687 1.00 91.62 196 ASN A O 1
ATOM 1592 N N . TRP A 1 197 ? 15.807 7.155 -15.607 1.00 91.31 197 TRP A N 1
ATOM 1593 C CA . TRP A 1 197 ? 17.189 7.406 -16.044 1.00 91.31 197 TRP A CA 1
ATOM 1594 C C . TRP A 1 197 ? 17.725 6.284 -16.945 1.00 91.31 197 TRP A C 1
ATOM 1596 O O . TRP A 1 197 ? 18.201 6.562 -18.043 1.00 91.31 197 TRP A O 1
ATOM 1606 N N . SER A 1 198 ? 17.535 5.018 -16.559 1.00 83.00 198 SER A N 1
ATOM 1607 C CA . SER A 1 198 ? 17.935 3.860 -17.379 1.00 83.00 198 SER A CA 1
ATOM 1608 C C . SER A 1 198 ? 17.224 3.822 -18.743 1.00 83.00 198 SER A C 1
ATOM 1610 O O . SER A 1 198 ? 17.785 3.366 -19.741 1.00 83.00 198 SER A O 1
ATOM 1612 N N . GLU A 1 199 ? 15.976 4.293 -18.811 1.00 87.62 199 GLU A N 1
ATOM 1613 C CA . GLU A 1 199 ? 15.206 4.431 -20.050 1.00 87.62 199 GLU A CA 1
ATOM 1614 C C . GLU A 1 199 ? 15.717 5.578 -20.929 1.00 87.62 199 GLU A C 1
ATOM 1616 O O . GLU A 1 199 ? 15.824 5.403 -22.147 1.00 87.62 199 GLU A O 1
ATOM 1621 N N . MET A 1 200 ? 16.096 6.712 -20.330 1.00 90.88 200 MET A N 1
ATOM 1622 C CA . MET A 1 200 ? 16.740 7.820 -21.036 1.00 90.88 200 MET A CA 1
ATOM 1623 C C . MET A 1 200 ? 18.106 7.419 -21.605 1.00 90.88 200 MET A C 1
ATOM 1625 O O . MET A 1 200 ? 18.348 7.681 -22.783 1.00 90.88 200 MET A O 1
ATOM 1629 N N . ASP A 1 201 ? 18.946 6.726 -20.835 1.00 84.62 201 ASP A N 1
ATOM 1630 C CA . ASP A 1 201 ? 20.260 6.245 -21.285 1.00 84.62 201 ASP A CA 1
ATOM 1631 C C . ASP A 1 201 ? 20.130 5.195 -22.398 1.00 84.62 201 ASP A C 1
ATOM 1633 O O . ASP A 1 201 ? 20.782 5.268 -23.436 1.00 84.62 201 ASP A O 1
ATOM 1637 N N . CYS A 1 202 ? 19.175 4.271 -22.272 1.00 85.94 202 CYS A N 1
ATOM 1638 C CA . CYS A 1 202 ? 18.830 3.345 -23.351 1.00 85.94 202 CYS A CA 1
ATOM 1639 C C . CYS A 1 202 ? 18.376 4.088 -24.627 1.00 85.94 202 CYS A C 1
ATOM 1641 O O . CYS A 1 202 ? 18.701 3.680 -25.747 1.00 85.94 202 CYS A O 1
ATOM 1643 N N . ALA A 1 203 ? 17.636 5.194 -24.492 1.00 89.38 203 ALA A N 1
ATOM 1644 C CA . ALA A 1 203 ? 17.193 6.005 -25.622 1.00 89.38 203 ALA A CA 1
ATOM 1645 C C . ALA A 1 203 ? 18.331 6.825 -26.261 1.00 89.38 203 ALA A C 1
ATOM 1647 O O . ALA A 1 203 ? 18.371 6.935 -27.490 1.00 89.38 203 ALA A O 1
ATOM 1648 N N . THR A 1 204 ? 19.263 7.381 -25.479 1.00 90.38 204 THR A N 1
ATOM 1649 C CA . THR A 1 204 ? 20.439 8.096 -26.006 1.00 90.38 204 THR A CA 1
ATOM 1650 C C . THR A 1 204 ? 21.398 7.133 -26.702 1.00 90.38 204 THR A C 1
ATOM 1652 O O . THR A 1 204 ? 21.747 7.390 -27.857 1.00 90.38 204 THR A O 1
ATOM 1655 N N . SER A 1 205 ? 21.718 5.981 -26.100 1.00 82.44 205 SER A N 1
ATOM 1656 C CA . SER A 1 205 ? 22.541 4.939 -26.733 1.00 82.44 205 SER A CA 1
ATOM 1657 C C . SER A 1 205 ? 21.920 4.440 -28.040 1.00 82.44 205 SER A C 1
ATOM 1659 O O . SER A 1 205 ? 22.609 4.364 -29.054 1.00 82.44 205 SER A O 1
ATOM 1661 N N . LYS A 1 206 ? 20.602 4.188 -28.093 1.00 86.69 206 LYS A N 1
ATOM 1662 C CA . LYS A 1 206 ? 19.912 3.808 -29.345 1.00 86.69 206 LYS A CA 1
ATOM 1663 C C . LYS A 1 206 ? 20.012 4.870 -30.441 1.00 86.69 206 LYS A C 1
ATOM 1665 O O . LYS A 1 206 ? 20.209 4.516 -31.604 1.00 86.69 206 LYS A O 1
ATOM 1670 N N . ARG A 1 207 ? 19.893 6.160 -30.100 1.00 92.44 207 ARG A N 1
ATOM 1671 C CA . ARG A 1 207 ? 20.090 7.258 -31.067 1.00 92.44 207 ARG A CA 1
ATOM 1672 C C . ARG A 1 207 ? 21.533 7.300 -31.567 1.00 92.44 207 ARG A C 1
ATOM 1674 O O . ARG A 1 207 ? 21.734 7.446 -32.768 1.00 92.44 207 ARG A O 1
ATOM 1681 N N . LEU A 1 208 ? 22.513 7.130 -30.677 1.00 86.31 208 LEU A N 1
ATOM 1682 C CA . LEU A 1 208 ? 23.930 7.112 -31.039 1.00 86.31 208 LEU A CA 1
ATOM 1683 C C . LEU A 1 208 ? 24.266 5.919 -31.948 1.00 86.31 208 LEU A C 1
ATOM 1685 O O . LEU A 1 208 ? 24.885 6.119 -32.989 1.00 86.31 208 LEU A O 1
ATOM 1689 N N . ILE A 1 209 ? 23.780 4.716 -31.625 1.00 85.12 209 ILE A N 1
ATOM 1690 C CA . ILE A 1 209 ? 23.885 3.522 -32.482 1.00 85.12 209 ILE A CA 1
ATOM 1691 C C . ILE A 1 209 ? 23.291 3.808 -33.867 1.00 85.12 209 ILE A C 1
ATOM 1693 O O . ILE A 1 209 ? 23.976 3.617 -34.867 1.00 85.12 209 ILE A O 1
ATOM 1697 N N . SER A 1 210 ? 22.069 4.349 -33.930 1.00 91.38 210 SER A N 1
ATOM 1698 C CA . SER A 1 210 ? 21.401 4.686 -35.200 1.00 91.38 210 SER A CA 1
ATOM 1699 C C . SER A 1 210 ? 22.203 5.712 -36.015 1.00 91.38 210 SER A C 1
ATOM 1701 O O . SER A 1 210 ? 22.366 5.569 -37.224 1.00 91.38 210 SER A O 1
ATOM 1703 N N . GLN A 1 211 ? 22.763 6.735 -35.359 1.00 92.19 211 GLN A N 1
ATOM 1704 C CA . GLN A 1 211 ? 23.631 7.716 -36.011 1.00 92.19 211 GLN A CA 1
ATOM 1705 C C . GLN A 1 211 ? 24.906 7.064 -36.561 1.00 92.19 211 GLN A C 1
ATOM 1707 O O . GLN A 1 211 ? 25.296 7.346 -37.690 1.00 92.19 211 GLN A O 1
ATOM 1712 N N . LYS A 1 212 ? 25.546 6.173 -35.795 1.00 83.25 212 LYS A N 1
ATOM 1713 C CA . LYS A 1 212 ? 26.765 5.478 -36.229 1.00 83.25 212 LYS A CA 1
ATOM 1714 C C . LYS A 1 212 ? 26.497 4.460 -37.337 1.00 83.25 212 LYS A C 1
ATOM 1716 O O . LYS A 1 212 ? 27.343 4.309 -38.214 1.00 83.25 212 LYS A O 1
ATOM 1721 N N . GLN A 1 213 ? 25.328 3.823 -37.348 1.00 85.94 213 GLN A N 1
ATOM 1722 C CA . GLN A 1 213 ? 24.863 2.980 -38.452 1.00 85.94 213 GLN A CA 1
ATOM 1723 C C . GLN A 1 213 ? 24.684 3.811 -39.735 1.00 85.94 213 GLN A C 1
ATOM 1725 O O . GLN A 1 213 ? 25.257 3.455 -40.761 1.00 85.94 213 GLN A O 1
ATOM 1730 N N . ASN A 1 214 ? 24.037 4.981 -39.661 1.00 91.00 214 ASN A N 1
ATOM 1731 C CA . ASN A 1 214 ? 23.941 5.912 -40.796 1.00 91.00 214 ASN A CA 1
ATOM 1732 C C . ASN A 1 214 ? 25.330 6.388 -41.284 1.00 91.00 214 ASN A C 1
ATOM 1734 O O . ASN A 1 214 ? 25.586 6.414 -42.490 1.00 91.00 214 ASN A O 1
ATOM 1738 N N . ASP A 1 215 ? 26.245 6.729 -40.363 1.00 84.19 215 ASP A N 1
ATOM 1739 C CA . ASP A 1 215 ? 27.638 7.091 -40.684 1.00 84.19 215 ASP A CA 1
ATOM 1740 C C . ASP A 1 215 ? 28.357 5.935 -41.420 1.00 84.19 215 ASP A C 1
ATOM 1742 O O . ASP A 1 215 ? 29.099 6.164 -42.380 1.00 84.19 215 ASP A O 1
ATOM 1746 N N . LEU A 1 216 ? 28.134 4.686 -40.987 1.00 81.19 216 LEU A N 1
ATOM 1747 C CA . LEU A 1 216 ? 28.706 3.474 -41.581 1.00 81.19 216 LEU A CA 1
ATOM 1748 C C . LEU A 1 216 ? 28.139 3.209 -42.979 1.00 81.19 216 LEU A C 1
ATOM 1750 O O . LEU A 1 216 ? 28.920 2.954 -43.895 1.00 81.19 216 LEU A O 1
ATOM 1754 N N . GLU A 1 217 ? 26.825 3.311 -43.179 1.00 89.62 217 GLU A N 1
ATOM 1755 C CA . GLU A 1 217 ? 26.182 3.151 -44.491 1.00 89.62 217 GLU A CA 1
ATOM 1756 C C . GLU A 1 217 ? 26.664 4.215 -45.491 1.00 89.62 217 GLU A C 1
ATOM 1758 O O . GLU A 1 217 ? 27.050 3.896 -46.624 1.00 89.62 217 GLU A O 1
ATOM 1763 N N . ALA A 1 218 ? 26.744 5.478 -45.062 1.00 89.25 218 ALA A N 1
ATOM 1764 C CA . ALA A 1 218 ? 27.307 6.564 -45.862 1.00 89.25 218 ALA A CA 1
ATOM 1765 C C . ALA A 1 218 ? 28.777 6.292 -46.236 1.00 89.25 218 ALA A C 1
ATOM 1767 O O . ALA A 1 218 ? 29.190 6.485 -47.381 1.00 89.25 218 ALA A O 1
ATOM 1768 N N . LEU A 1 219 ? 29.576 5.773 -45.304 1.00 84.75 219 LEU A N 1
ATOM 1769 C CA . LEU A 1 219 ? 30.965 5.408 -45.569 1.00 84.75 219 LEU A CA 1
ATOM 1770 C C . LEU A 1 219 ? 31.094 4.165 -46.470 1.00 84.75 219 LEU A C 1
ATOM 1772 O O . LEU A 1 219 ? 32.007 4.081 -47.292 1.00 84.75 219 LEU A O 1
ATOM 1776 N N . GLN A 1 220 ? 30.176 3.205 -46.357 1.00 87.06 220 GLN A N 1
ATOM 1777 C CA . GLN A 1 220 ? 30.129 2.001 -47.184 1.00 87.06 220 GLN A CA 1
ATOM 1778 C C . GLN A 1 220 ? 29.744 2.329 -48.631 1.00 87.06 220 GLN A C 1
ATOM 1780 O O . GLN A 1 220 ? 30.357 1.792 -49.558 1.00 87.06 220 GLN A O 1
ATOM 1785 N N . THR A 1 221 ? 28.802 3.252 -48.853 1.00 88.25 221 THR A N 1
ATOM 1786 C CA . THR A 1 221 ? 28.483 3.746 -50.204 1.00 88.25 221 THR A CA 1
ATOM 1787 C C . THR A 1 221 ? 29.667 4.503 -50.819 1.00 88.25 221 THR A C 1
ATOM 1789 O O . THR A 1 221 ? 30.023 4.220 -51.970 1.00 88.25 221 THR A O 1
ATOM 1792 N N . GLN A 1 222 ? 30.364 5.352 -50.051 1.00 83.00 222 GLN A N 1
ATOM 1793 C CA . GLN A 1 222 ? 31.617 6.005 -50.473 1.00 83.00 222 GLN A CA 1
ATOM 1794 C C . GLN A 1 222 ? 32.707 4.983 -50.840 1.00 83.00 222 GLN A C 1
ATOM 1796 O O . GLN A 1 222 ? 33.264 5.046 -51.937 1.00 83.00 222 GLN A O 1
ATOM 1801 N N . TYR A 1 223 ? 32.961 3.987 -49.985 1.00 80.62 223 TYR A N 1
ATOM 1802 C CA . TYR A 1 223 ? 33.929 2.915 -50.244 1.00 80.62 223 TYR A CA 1
ATOM 1803 C C . TYR A 1 223 ? 33.571 2.092 -51.490 1.00 80.62 223 TYR A C 1
ATOM 1805 O O . TYR A 1 223 ? 34.436 1.830 -52.324 1.00 80.62 223 TYR A O 1
ATOM 1813 N N . SER A 1 224 ? 32.293 1.734 -51.668 1.00 88.31 224 SER A N 1
ATOM 1814 C CA . SER A 1 224 ? 31.826 1.011 -52.861 1.00 88.31 224 SER A CA 1
ATOM 1815 C C . SER A 1 224 ? 32.019 1.819 -54.150 1.00 88.31 224 SER A C 1
ATOM 1817 O O . SER A 1 224 ? 32.305 1.250 -55.203 1.00 88.31 224 SER A O 1
ATOM 1819 N N . THR A 1 225 ? 31.917 3.148 -54.058 1.00 89.75 225 THR A N 1
ATOM 1820 C CA . THR A 1 225 ? 32.120 4.066 -55.181 1.00 89.75 225 THR A CA 1
ATOM 1821 C C . THR A 1 225 ? 33.601 4.222 -55.499 1.00 89.75 225 THR A C 1
ATOM 1823 O O . THR A 1 225 ? 33.972 4.027 -56.653 1.00 89.75 225 THR A O 1
ATOM 1826 N N . CYS A 1 226 ? 34.457 4.418 -54.487 1.00 85.94 226 CYS A N 1
ATOM 1827 C CA . CYS A 1 226 ? 35.914 4.360 -54.640 1.00 85.94 226 CYS A CA 1
ATOM 1828 C C . CYS A 1 226 ? 36.356 3.047 -55.306 1.00 85.94 226 CYS A C 1
ATOM 1830 O O . CYS A 1 226 ? 37.103 3.069 -56.280 1.00 85.94 226 CYS A O 1
ATOM 1832 N N . LEU A 1 227 ? 35.844 1.896 -54.849 1.00 85.75 227 LEU A N 1
ATOM 1833 C CA . LEU A 1 227 ? 36.164 0.593 -55.439 1.00 85.75 227 LEU A CA 1
ATOM 1834 C C . LEU A 1 227 ? 35.717 0.468 -56.900 1.00 85.75 227 LEU A C 1
ATOM 1836 O O . LEU A 1 227 ? 36.412 -0.174 -57.688 1.00 85.75 227 LEU A O 1
ATOM 1840 N N . ARG A 1 228 ? 34.573 1.052 -57.271 1.00 90.19 228 ARG A N 1
ATOM 1841 C CA . ARG A 1 228 ? 34.081 1.048 -58.654 1.00 90.19 228 ARG A CA 1
ATOM 1842 C C . ARG A 1 228 ? 34.984 1.895 -59.552 1.00 90.19 228 ARG A C 1
ATOM 1844 O O . ARG A 1 228 ? 35.547 1.356 -60.499 1.00 90.19 228 ARG A O 1
ATOM 1851 N N . SER A 1 229 ? 35.237 3.147 -59.172 1.00 85.25 229 SER A N 1
ATOM 1852 C CA . SER A 1 229 ? 36.148 4.051 -59.889 1.00 85.25 229 SER A CA 1
ATOM 1853 C C . SER A 1 229 ? 37.583 3.520 -59.950 1.00 85.25 229 SER A C 1
ATOM 1855 O O . SER A 1 229 ? 38.275 3.701 -60.951 1.00 85.25 229 SER A O 1
ATOM 1857 N N . LEU A 1 230 ? 38.037 2.799 -58.921 1.00 86.38 230 LEU A N 1
ATOM 1858 C CA . LEU A 1 230 ? 39.325 2.112 -58.925 1.00 86.38 230 LEU A CA 1
ATOM 1859 C C . LEU A 1 230 ? 39.371 0.967 -59.947 1.00 86.38 230 LEU A C 1
ATOM 1861 O O . LEU A 1 230 ? 40.383 0.805 -60.621 1.00 86.38 230 LEU A O 1
ATOM 1865 N N . ARG A 1 231 ? 38.302 0.171 -60.080 1.00 89.31 231 ARG A N 1
ATOM 1866 C CA . ARG A 1 231 ? 38.220 -0.896 -61.096 1.00 89.31 231 ARG A CA 1
ATOM 1867 C C . ARG A 1 231 ? 38.168 -0.316 -62.506 1.00 89.31 231 ARG A C 1
ATOM 1869 O O . ARG A 1 231 ? 38.914 -0.773 -63.363 1.00 89.31 231 ARG A O 1
ATOM 1876 N N . GLU A 1 232 ? 37.354 0.715 -62.717 1.00 89.00 232 GLU A N 1
ATOM 1877 C CA . GLU A 1 232 ? 37.244 1.437 -63.991 1.00 89.00 232 GLU A CA 1
ATOM 1878 C C . GLU A 1 232 ? 38.605 2.019 -64.412 1.00 89.00 232 GLU A C 1
ATOM 1880 O O . GLU A 1 232 ? 39.078 1.751 -65.512 1.00 89.00 232 GLU A O 1
ATOM 1885 N N . THR A 1 233 ? 39.302 2.724 -63.512 1.00 83.94 233 THR A N 1
ATOM 1886 C CA . THR A 1 233 ? 40.638 3.292 -63.795 1.00 83.94 233 THR A CA 1
ATOM 1887 C C . THR A 1 233 ? 41.745 2.242 -63.936 1.00 83.94 233 THR A C 1
ATOM 1889 O O . THR A 1 233 ? 42.702 2.458 -64.676 1.00 83.94 233 THR A O 1
ATOM 1892 N N . GLN A 1 234 ? 41.635 1.084 -63.276 1.00 86.75 234 GLN A N 1
ATOM 1893 C CA . GLN A 1 234 ? 42.529 -0.055 -63.521 1.00 86.75 234 GLN A CA 1
ATOM 1894 C C . GLN A 1 234 ? 42.289 -0.687 -64.894 1.00 86.75 234 GLN A C 1
ATOM 1896 O O . GLN A 1 234 ? 43.254 -1.069 -65.557 1.00 86.75 234 GLN A O 1
ATOM 1901 N N . GLN A 1 235 ? 41.032 -0.779 -65.332 1.00 89.50 235 GLN A N 1
ATOM 1902 C CA . GLN A 1 235 ? 40.683 -1.301 -66.648 1.00 89.50 235 GLN A CA 1
ATOM 1903 C C . GLN A 1 235 ? 41.171 -0.365 -67.761 1.00 89.50 235 GLN A C 1
ATOM 1905 O O . GLN A 1 235 ? 41.873 -0.829 -68.658 1.00 89.50 235 GLN A O 1
ATOM 1910 N N . THR A 1 236 ? 40.908 0.945 -67.675 1.00 86.31 236 THR A N 1
ATOM 1911 C CA . THR A 1 236 ? 41.410 1.903 -68.678 1.00 86.31 236 THR A CA 1
ATOM 1912 C C . THR A 1 236 ? 42.938 1.940 -68.716 1.00 86.31 236 THR A C 1
ATOM 1914 O O . THR A 1 236 ? 43.522 2.000 -69.795 1.00 86.31 236 THR A O 1
ATOM 1917 N N . LEU A 1 237 ? 43.615 1.818 -67.567 1.00 86.00 237 LEU A N 1
ATOM 1918 C CA . LEU A 1 237 ? 45.073 1.680 -67.517 1.00 86.00 237 LEU A CA 1
ATOM 1919 C C . LEU A 1 237 ? 45.547 0.405 -68.227 1.00 86.00 237 LEU A C 1
ATOM 1921 O O . LEU A 1 237 ? 46.517 0.465 -68.982 1.00 86.00 237 LEU A O 1
ATOM 1925 N N . ALA A 1 238 ? 44.887 -0.738 -68.021 1.00 87.81 238 ALA A N 1
ATOM 1926 C CA . ALA A 1 238 ? 45.233 -1.993 -68.691 1.00 87.81 238 ALA A CA 1
ATOM 1927 C C . ALA A 1 238 ? 45.018 -1.919 -70.216 1.00 87.81 238 ALA A C 1
ATOM 1929 O O . ALA A 1 238 ? 45.872 -2.370 -70.982 1.00 87.81 238 ALA A O 1
ATOM 1930 N N . GLU A 1 239 ? 43.926 -1.294 -70.659 1.00 89.69 239 GLU A N 1
ATOM 1931 C CA . GLU A 1 239 ? 43.627 -1.045 -72.073 1.00 89.69 239 GLU A CA 1
ATOM 1932 C C . GLU A 1 239 ? 44.669 -0.113 -72.715 1.00 89.69 239 GLU A C 1
ATOM 1934 O O . GLU A 1 239 ? 45.262 -0.472 -73.733 1.00 89.69 239 GLU A O 1
ATOM 1939 N N . LEU A 1 240 ? 44.993 1.022 -72.083 1.00 85.38 240 LEU A N 1
ATOM 1940 C CA . LEU A 1 240 ? 46.045 1.941 -72.542 1.00 85.38 240 LEU A CA 1
ATOM 1941 C C . LEU A 1 240 ? 47.431 1.282 -72.560 1.00 85.38 240 LEU A C 1
ATOM 1943 O O . LEU A 1 240 ? 48.199 1.483 -73.499 1.00 85.38 240 LEU A O 1
ATOM 1947 N N . THR A 1 241 ? 47.743 0.450 -71.562 1.00 83.81 241 THR A N 1
ATOM 1948 C CA . THR A 1 241 ? 48.996 -0.322 -71.513 1.00 83.81 241 THR A CA 1
ATOM 1949 C C . THR A 1 241 ? 49.088 -1.281 -72.697 1.00 83.81 241 THR A C 1
ATOM 1951 O O . THR A 1 241 ? 50.140 -1.372 -73.330 1.00 83.81 241 THR A O 1
ATOM 1954 N N . LYS A 1 242 ? 47.986 -1.961 -73.044 1.00 88.62 242 LYS A N 1
ATOM 1955 C CA . LYS A 1 242 ? 47.916 -2.831 -74.223 1.00 88.62 242 LYS A CA 1
ATOM 1956 C C . LYS A 1 242 ? 48.111 -2.037 -75.519 1.00 88.62 242 LYS A C 1
ATOM 1958 O O . LYS A 1 242 ? 48.955 -2.418 -76.326 1.00 88.62 242 LYS A O 1
ATOM 1963 N N . VAL A 1 243 ? 47.404 -0.917 -75.693 1.00 87.31 243 VAL A N 1
ATOM 1964 C CA . VAL A 1 243 ? 47.548 -0.051 -76.881 1.00 87.31 243 VAL A CA 1
ATOM 1965 C C . VAL A 1 243 ? 48.985 0.462 -77.020 1.00 87.31 243 VAL A C 1
ATOM 1967 O O . VAL A 1 243 ? 49.540 0.410 -78.115 1.00 87.31 243 VAL A O 1
ATOM 1970 N N . LEU A 1 244 ? 49.635 0.868 -75.925 1.00 84.69 244 LEU A N 1
ATOM 1971 C CA . LEU A 1 244 ? 51.048 1.263 -75.928 1.00 84.69 244 LEU A CA 1
ATOM 1972 C C . LEU A 1 244 ? 51.998 0.113 -76.273 1.00 84.69 244 LEU A C 1
ATOM 1974 O O . LEU A 1 244 ? 52.973 0.337 -76.988 1.00 84.69 244 LEU A O 1
ATOM 1978 N N . MET A 1 245 ? 51.749 -1.108 -75.791 1.00 84.31 245 MET A N 1
ATOM 1979 C CA . MET A 1 245 ? 52.539 -2.280 -76.191 1.00 84.31 245 MET A CA 1
ATOM 1980 C C . MET A 1 245 ? 52.389 -2.573 -77.686 1.00 84.31 245 MET A C 1
ATOM 1982 O O . MET A 1 245 ? 53.378 -2.871 -78.352 1.00 84.31 245 MET A O 1
ATOM 1986 N N . ASP A 1 246 ? 51.174 -2.477 -78.222 1.00 86.31 246 ASP A N 1
ATOM 1987 C CA . ASP A 1 246 ? 50.903 -2.766 -79.629 1.00 86.31 246 ASP A CA 1
ATOM 1988 C C . ASP A 1 246 ? 51.445 -1.657 -80.554 1.00 86.31 246 ASP A C 1
ATOM 1990 O O . ASP A 1 246 ? 52.050 -1.967 -81.581 1.00 86.31 246 ASP A O 1
ATOM 1994 N N . GLN A 1 247 ? 51.375 -0.383 -80.146 1.00 82.75 247 GLN A N 1
ATOM 1995 C CA . GLN A 1 247 ? 52.054 0.726 -80.830 1.00 82.75 247 GLN A CA 1
ATOM 1996 C C . GLN A 1 247 ? 53.583 0.626 -80.767 1.00 82.75 247 GLN A C 1
ATOM 1998 O O . GLN A 1 247 ? 54.240 0.870 -81.775 1.00 82.75 247 GLN A O 1
ATOM 2003 N N . ARG A 1 248 ? 54.172 0.235 -79.626 1.00 82.62 248 ARG A N 1
ATOM 2004 C CA . ARG A 1 248 ? 55.626 0.007 -79.519 1.00 82.62 248 ARG A CA 1
ATOM 2005 C C . ARG A 1 248 ? 56.087 -1.081 -80.484 1.00 82.62 248 ARG A C 1
ATOM 2007 O O . ARG A 1 248 ? 56.997 -0.829 -81.265 1.00 82.62 248 ARG A O 1
ATOM 2014 N N . LYS A 1 249 ? 55.395 -2.226 -80.523 1.00 85.75 249 LYS A N 1
ATOM 2015 C CA . LYS A 1 249 ? 55.662 -3.304 -81.494 1.00 85.75 249 LYS A CA 1
ATOM 2016 C C . LYS A 1 249 ? 55.515 -2.839 -82.945 1.00 85.75 249 LYS A C 1
ATOM 2018 O O . LYS A 1 249 ? 56.259 -3.295 -83.808 1.00 85.75 249 LYS A O 1
ATOM 2023 N N . GLN A 1 250 ? 54.546 -1.970 -83.241 1.00 82.44 250 GLN A N 1
ATOM 2024 C CA . GLN A 1 250 ? 54.380 -1.415 -84.586 1.00 82.44 250 GLN A CA 1
ATOM 2025 C C . GLN A 1 250 ? 55.537 -0.476 -84.953 1.00 82.44 250 GLN A C 1
ATOM 2027 O O . GLN A 1 250 ? 56.114 -0.616 -86.028 1.00 82.44 250 GLN A O 1
ATOM 2032 N N . LEU A 1 251 ? 55.947 0.402 -84.037 1.00 80.69 251 LEU A N 1
ATOM 2033 C CA . LEU A 1 251 ? 57.077 1.310 -84.234 1.00 80.69 251 LEU A CA 1
ATOM 2034 C C . LEU A 1 251 ? 58.413 0.549 -84.337 1.00 80.69 251 LEU A C 1
ATOM 2036 O O . LEU A 1 251 ? 59.267 0.927 -85.133 1.00 80.69 251 LEU A O 1
ATOM 2040 N N . GLU A 1 252 ? 58.582 -0.555 -83.603 1.00 81.88 252 GLU A N 1
ATOM 2041 C CA . GLU A 1 252 ? 59.710 -1.489 -83.741 1.00 81.88 252 GLU A CA 1
ATOM 2042 C C . GLU A 1 252 ? 59.745 -2.139 -85.134 1.00 81.88 252 GLU A C 1
ATOM 2044 O O . GLU A 1 252 ? 60.797 -2.143 -85.778 1.00 81.88 252 GLU A O 1
ATOM 2049 N N . LYS A 1 253 ? 58.600 -2.610 -85.653 1.00 83.62 253 LYS A N 1
ATOM 2050 C CA . LYS A 1 253 ? 58.491 -3.125 -87.031 1.00 83.62 253 LYS A CA 1
ATOM 2051 C C . LYS A 1 253 ? 58.831 -2.053 -88.064 1.00 83.62 253 LYS A C 1
ATOM 2053 O O . LYS A 1 253 ? 59.655 -2.299 -88.940 1.00 83.62 253 LYS A O 1
ATOM 2058 N N . GLU A 1 254 ? 58.261 -0.858 -87.951 1.00 78.38 254 GLU A N 1
ATOM 2059 C CA . GLU A 1 254 ? 58.553 0.257 -88.862 1.00 78.38 254 GLU A CA 1
ATOM 2060 C C . GLU A 1 254 ? 60.016 0.713 -88.769 1.00 78.38 254 GLU A C 1
ATOM 2062 O O . GLU A 1 254 ? 60.613 1.083 -89.777 1.00 78.38 254 GLU A O 1
ATOM 2067 N N . SER A 1 255 ? 60.636 0.623 -87.589 1.00 79.31 255 SER A N 1
ATOM 2068 C CA . SER A 1 255 ? 62.077 0.828 -87.418 1.00 79.31 255 SER A CA 1
ATOM 2069 C C . SER A 1 255 ? 62.897 -0.259 -88.122 1.00 79.31 255 SER A C 1
ATOM 2071 O O . SER A 1 255 ? 63.864 0.065 -88.804 1.00 79.31 255 SER A O 1
ATOM 2073 N N . SER A 1 256 ? 62.495 -1.534 -88.043 1.00 81.19 256 SER A N 1
ATOM 2074 C CA . SER A 1 256 ? 63.180 -2.617 -88.767 1.00 81.19 256 SER A CA 1
ATOM 2075 C C . SER A 1 256 ? 63.082 -2.456 -90.290 1.00 81.19 256 SER A C 1
ATOM 2077 O O . SER A 1 256 ? 64.100 -2.524 -90.973 1.00 81.19 256 SER A O 1
ATOM 2079 N N . VAL A 1 257 ? 61.901 -2.112 -90.819 1.00 81.19 257 VAL A N 1
ATOM 2080 C CA . VAL A 1 257 ? 61.701 -1.835 -92.253 1.00 81.19 257 VAL A CA 1
ATOM 2081 C C . VAL A 1 257 ? 62.487 -0.598 -92.695 1.00 81.19 257 VAL A C 1
ATOM 2083 O O . VAL A 1 257 ? 63.065 -0.599 -93.778 1.00 81.19 257 VAL A O 1
ATOM 2086 N N . ARG A 1 258 ? 62.570 0.443 -91.857 1.00 80.06 258 ARG A N 1
ATOM 2087 C CA . ARG A 1 258 ? 63.419 1.615 -92.111 1.00 80.06 258 ARG A CA 1
ATOM 2088 C C . ARG A 1 258 ? 64.892 1.233 -92.201 1.00 80.06 258 ARG A C 1
ATOM 2090 O O . ARG A 1 258 ? 65.527 1.620 -93.169 1.00 80.06 258 ARG A O 1
ATOM 2097 N N . LEU A 1 259 ? 65.412 0.453 -91.251 1.00 80.38 259 LEU A N 1
ATOM 2098 C CA . LEU A 1 259 ? 66.802 -0.017 -91.270 1.00 80.38 259 LEU A CA 1
ATOM 2099 C C . LEU A 1 259 ? 67.086 -0.888 -92.504 1.00 80.38 259 LEU A C 1
ATOM 2101 O O . LEU A 1 259 ? 68.121 -0.722 -93.140 1.00 80.38 259 LEU A O 1
ATOM 2105 N N . GLU A 1 260 ? 66.152 -1.754 -92.909 1.00 81.94 260 GLU A N 1
ATOM 2106 C CA . GLU A 1 260 ? 66.261 -2.492 -94.173 1.00 81.94 260 GLU A CA 1
ATOM 2107 C C . GLU A 1 260 ? 66.259 -1.579 -95.408 1.00 81.94 260 GLU A C 1
ATOM 2109 O O . GLU A 1 260 ? 66.935 -1.872 -96.392 1.00 81.94 260 GLU A O 1
ATOM 2114 N N . LEU A 1 261 ? 65.457 -0.510 -95.415 1.00 76.88 261 LEU A N 1
ATOM 2115 C CA . LEU A 1 261 ? 65.417 0.455 -96.516 1.00 76.88 261 LEU A CA 1
ATOM 2116 C C . LEU A 1 261 ? 66.679 1.323 -96.542 1.00 76.88 261 LEU A C 1
ATOM 2118 O O . LEU A 1 261 ? 67.203 1.577 -97.621 1.00 76.88 261 LEU A O 1
ATOM 2122 N N . GLU A 1 262 ? 67.198 1.722 -95.384 1.00 75.00 262 GLU A N 1
ATOM 2123 C CA . GLU A 1 262 ? 68.486 2.402 -95.239 1.00 75.00 262 GLU A CA 1
ATOM 2124 C C . GLU A 1 262 ? 69.629 1.506 -95.743 1.00 75.00 262 GLU A C 1
ATOM 2126 O O . GLU A 1 262 ? 70.443 1.972 -96.535 1.00 75.00 262 GLU A O 1
ATOM 2131 N N . ASP A 1 263 ? 69.639 0.209 -95.415 1.00 81.31 263 ASP A N 1
ATOM 2132 C CA . ASP A 1 263 ? 70.608 -0.757 -95.955 1.00 81.31 263 ASP A CA 1
ATOM 2133 C C . ASP A 1 263 ? 70.446 -0.972 -97.474 1.00 81.31 263 ASP A C 1
ATOM 2135 O O . ASP A 1 263 ? 71.429 -0.963 -98.216 1.00 81.31 263 ASP A O 1
ATOM 2139 N N . LYS A 1 264 ? 69.212 -1.049 -97.994 1.00 80.88 264 LYS A N 1
ATOM 2140 C CA . LYS A 1 264 ? 68.933 -1.095 -99.449 1.00 80.88 264 LYS A CA 1
ATOM 2141 C C . LYS A 1 264 ? 69.392 0.182 -100.171 1.00 80.88 264 LYS A C 1
ATOM 2143 O O . LYS A 1 264 ? 69.902 0.111 -101.288 1.00 80.88 264 LYS A O 1
ATOM 2148 N N . ILE A 1 265 ? 69.259 1.352 -99.545 1.00 76.81 265 ILE A N 1
ATOM 2149 C CA . ILE A 1 265 ? 69.756 2.631 -100.077 1.00 76.81 265 ILE A CA 1
ATOM 2150 C C . ILE A 1 265 ? 71.286 2.662 -100.037 1.00 76.81 265 ILE A C 1
ATOM 2152 O O . ILE A 1 265 ? 71.911 3.006 -101.039 1.00 76.81 265 ILE A O 1
ATOM 2156 N N . MET A 1 266 ? 71.902 2.258 -98.924 1.00 74.69 266 MET A N 1
ATOM 2157 C CA . MET A 1 266 ? 73.357 2.204 -98.775 1.00 74.69 266 MET A CA 1
ATOM 2158 C C . MET A 1 266 ? 73.988 1.216 -99.757 1.00 74.69 266 MET A C 1
ATOM 2160 O O . MET A 1 266 ? 74.940 1.573 -100.446 1.00 74.69 266 MET A O 1
ATOM 2164 N N . THR A 1 267 ? 73.427 0.015 -99.908 1.00 77.31 267 THR A N 1
ATOM 2165 C CA . THR A 1 267 ? 73.870 -0.966 -100.911 1.00 77.31 267 THR A CA 1
ATOM 2166 C C . THR A 1 267 ? 73.651 -0.468 -102.339 1.00 77.31 267 THR A C 1
ATOM 2168 O O . THR A 1 267 ? 74.540 -0.657 -103.168 1.00 77.31 267 THR A O 1
ATOM 2171 N N . HIS A 1 268 ? 72.558 0.244 -102.645 1.00 74.62 268 HIS A N 1
ATOM 2172 C CA . HIS A 1 268 ? 72.391 0.874 -103.958 1.00 74.62 268 HIS A CA 1
ATOM 2173 C C . HIS A 1 268 ? 73.422 1.988 -104.209 1.00 74.62 268 HIS A C 1
ATOM 2175 O O . HIS A 1 268 ? 74.002 2.055 -105.290 1.00 74.62 268 HIS A O 1
ATOM 2181 N N . ILE A 1 269 ? 73.730 2.829 -103.217 1.00 71.94 269 ILE A N 1
ATOM 2182 C CA . ILE A 1 269 ? 74.796 3.843 -103.310 1.00 71.94 269 ILE A CA 1
ATOM 2183 C C . ILE A 1 269 ? 76.166 3.166 -103.509 1.00 71.94 269 ILE A C 1
ATOM 2185 O O . ILE A 1 269 ? 76.944 3.592 -104.364 1.00 71.94 269 ILE A O 1
ATOM 2189 N N . GLN A 1 270 ? 76.437 2.065 -102.804 1.00 71.19 270 GLN A N 1
ATOM 2190 C CA . GLN A 1 270 ? 77.637 1.235 -102.970 1.00 71.19 270 GLN A CA 1
ATOM 2191 C C . GLN A 1 270 ? 77.725 0.638 -104.392 1.00 71.19 270 GLN A C 1
ATOM 2193 O O . GLN A 1 270 ? 78.791 0.639 -105.016 1.00 71.19 270 GLN A O 1
ATOM 2198 N N . GLN A 1 271 ? 76.598 0.171 -104.942 1.00 70.94 271 GLN A N 1
ATOM 2199 C CA . GLN A 1 271 ? 76.481 -0.310 -106.324 1.00 70.94 271 GLN A CA 1
ATOM 2200 C C . GLN A 1 271 ? 76.722 0.819 -107.336 1.00 70.94 271 GLN A C 1
ATOM 2202 O O . GLN A 1 271 ? 77.487 0.637 -108.275 1.00 70.94 271 GLN A O 1
ATOM 2207 N N . GLN A 1 272 ? 76.160 2.013 -107.134 1.00 63.88 272 GLN A N 1
ATOM 2208 C CA . GLN A 1 272 ? 76.407 3.173 -108.003 1.00 63.88 272 GLN A CA 1
ATOM 2209 C C . GLN A 1 272 ? 77.886 3.592 -107.994 1.00 63.88 272 GLN A C 1
ATOM 2211 O O . GLN A 1 272 ? 78.476 3.836 -109.050 1.00 63.88 272 GLN A O 1
ATOM 2216 N N . LEU A 1 273 ? 78.525 3.611 -106.819 1.00 59.00 273 LEU A N 1
ATOM 2217 C CA . LEU A 1 273 ? 79.959 3.884 -106.691 1.00 59.00 273 LEU A CA 1
ATOM 2218 C C . LEU A 1 273 ? 80.792 2.849 -107.462 1.00 59.00 273 LEU A C 1
ATOM 2220 O O . LEU A 1 273 ? 81.615 3.235 -108.299 1.00 59.00 273 LEU A O 1
ATOM 2224 N N . THR A 1 274 ? 80.523 1.554 -107.263 1.00 61.22 274 THR A N 1
ATOM 2225 C CA . THR A 1 274 ? 81.237 0.462 -107.948 1.00 61.22 274 THR A CA 1
ATOM 2226 C C . THR A 1 274 ? 80.964 0.415 -109.454 1.00 61.22 274 THR A C 1
ATOM 2228 O O . THR A 1 274 ? 81.913 0.234 -110.214 1.00 61.22 274 THR A O 1
ATOM 2231 N N . HIS A 1 275 ? 79.744 0.688 -109.927 1.00 54.00 275 HIS A N 1
ATOM 2232 C CA . HIS A 1 275 ? 79.446 0.848 -111.356 1.00 54.00 275 HIS A CA 1
ATOM 2233 C C . HIS A 1 275 ? 80.166 2.061 -111.963 1.00 54.00 275 HIS A C 1
ATOM 2235 O O . HIS A 1 275 ? 80.723 1.948 -113.055 1.00 54.00 275 HIS A O 1
ATOM 2241 N N . SER A 1 276 ? 80.264 3.192 -111.250 1.00 50.69 276 SER A N 1
ATOM 2242 C CA . SER A 1 276 ? 81.051 4.350 -111.709 1.00 50.69 276 SER A CA 1
ATOM 2243 C C . SER A 1 276 ? 82.554 4.042 -111.813 1.00 50.69 276 SER A C 1
ATOM 2245 O O . SER A 1 276 ? 83.255 4.614 -112.651 1.00 50.69 276 SER A O 1
ATOM 2247 N N . GLN A 1 277 ? 83.062 3.128 -110.980 1.00 57.25 277 GLN A N 1
ATOM 2248 C CA . GLN A 1 277 ? 84.432 2.617 -111.047 1.00 57.25 277 GLN A CA 1
ATOM 2249 C C . GLN A 1 277 ? 84.598 1.602 -112.187 1.00 57.25 277 GLN A C 1
ATOM 2251 O O . GLN A 1 277 ? 85.530 1.735 -112.979 1.00 57.25 277 GLN A O 1
ATOM 2256 N N . ALA A 1 278 ? 83.673 0.655 -112.348 1.00 49.56 278 ALA A N 1
ATOM 2257 C CA . ALA A 1 278 ? 83.673 -0.315 -113.443 1.00 49.56 278 ALA A CA 1
ATOM 2258 C C . ALA A 1 278 ? 83.591 0.366 -114.822 1.00 49.56 278 ALA A C 1
ATOM 2260 O O . ALA A 1 278 ? 84.339 0.005 -115.731 1.00 49.56 278 ALA A O 1
ATOM 2261 N N . ALA A 1 279 ? 82.778 1.419 -114.961 1.00 51.78 279 ALA A N 1
ATOM 2262 C CA . ALA A 1 279 ? 82.712 2.240 -116.169 1.00 51.78 279 ALA A CA 1
ATOM 2263 C C . ALA A 1 279 ? 84.080 2.863 -116.515 1.00 51.78 279 ALA A C 1
ATOM 2265 O O . ALA A 1 279 ? 84.519 2.784 -117.665 1.00 51.78 279 ALA A O 1
ATOM 2266 N N . LYS A 1 280 ? 84.810 3.391 -115.518 1.00 53.72 280 LYS A N 1
ATOM 2267 C CA . LYS A 1 280 ? 86.173 3.933 -115.696 1.00 53.72 280 LYS A CA 1
ATOM 2268 C C . LYS A 1 280 ? 87.177 2.858 -116.134 1.00 53.72 280 LYS A C 1
ATOM 2270 O O . LYS A 1 280 ? 87.997 3.128 -117.010 1.00 53.72 280 LYS A O 1
ATOM 2275 N N . TYR A 1 281 ? 87.087 1.637 -115.602 1.00 49.88 281 TYR A N 1
ATOM 2276 C CA . TYR A 1 281 ? 87.924 0.517 -116.060 1.00 49.88 281 TYR A CA 1
ATOM 2277 C C . TYR A 1 281 ? 87.554 0.034 -117.474 1.00 49.88 281 TYR A C 1
ATOM 2279 O O . TYR A 1 281 ? 88.452 -0.261 -118.262 1.00 49.88 281 TYR A O 1
ATOM 2287 N N . SER A 1 282 ? 86.268 0.038 -117.847 1.00 40.66 282 SER A N 1
ATOM 2288 C CA . SER A 1 282 ? 85.829 -0.311 -119.209 1.00 40.66 282 SER A CA 1
ATOM 2289 C C . SER A 1 282 ? 86.345 0.683 -120.260 1.00 40.66 282 SER A C 1
ATOM 2291 O O . SER A 1 282 ? 86.911 0.269 -121.274 1.00 40.66 282 SER A O 1
ATOM 2293 N N . HIS A 1 283 ? 86.295 1.990 -119.967 1.00 44.75 283 HIS A N 1
ATOM 2294 C CA . HIS A 1 283 ? 86.914 3.027 -120.798 1.00 44.75 283 HIS A CA 1
ATOM 2295 C C . HIS A 1 283 ? 88.424 2.809 -120.967 1.00 44.75 283 HIS A C 1
ATOM 2297 O O . HIS A 1 283 ? 88.966 3.051 -122.047 1.00 44.75 283 HIS A O 1
ATOM 2303 N N . HIS A 1 284 ? 89.108 2.306 -119.935 1.00 48.88 284 HIS A N 1
ATOM 2304 C CA . HIS A 1 284 ? 90.547 2.061 -119.990 1.00 48.88 284 HIS A CA 1
ATOM 2305 C C . HIS A 1 284 ? 90.934 0.844 -120.859 1.00 48.88 284 HIS A C 1
ATOM 2307 O O . HIS A 1 284 ? 92.029 0.841 -121.430 1.00 48.88 284 HIS A O 1
ATOM 2313 N N . LEU A 1 285 ? 90.058 -0.162 -121.007 1.00 40.84 285 LEU A N 1
ATOM 2314 C CA . LEU A 1 285 ? 90.273 -1.282 -121.938 1.00 40.84 285 LEU A CA 1
ATOM 2315 C C . LEU A 1 285 ? 89.881 -0.932 -123.382 1.00 40.84 285 LEU A C 1
ATOM 2317 O O . LEU A 1 285 ? 90.624 -1.262 -124.305 1.00 40.84 285 LEU A O 1
ATOM 2321 N N . VAL A 1 286 ? 88.776 -0.207 -123.592 1.00 43.19 286 VAL A N 1
ATOM 2322 C CA . VAL A 1 286 ? 88.356 0.238 -124.938 1.00 43.19 286 VAL A CA 1
ATOM 2323 C C . VAL A 1 286 ? 89.362 1.234 -125.540 1.00 43.19 286 VAL A C 1
ATOM 2325 O O . VAL A 1 286 ? 89.593 1.232 -126.747 1.00 43.19 286 VAL A O 1
ATOM 2328 N N . SER A 1 287 ? 90.067 2.007 -124.705 1.00 39.91 287 SER A N 1
ATOM 2329 C CA . SER A 1 287 ? 91.163 2.897 -125.124 1.00 39.91 287 SER A CA 1
ATOM 2330 C C . SER A 1 287 ? 92.463 2.181 -125.552 1.00 39.91 287 SER A C 1
ATOM 2332 O O . SER A 1 287 ? 93.422 2.865 -125.913 1.00 39.91 287 SER A O 1
ATOM 2334 N N . LYS A 1 288 ? 92.550 0.843 -125.490 1.00 38.38 288 LYS A N 1
ATOM 2335 C CA . LYS A 1 288 ? 93.790 0.083 -125.763 1.00 38.38 288 LYS A CA 1
ATOM 2336 C C . LYS A 1 288 ? 93.742 -0.842 -126.985 1.00 38.38 288 LYS A C 1
ATOM 2338 O O . LYS A 1 288 ? 94.710 -1.561 -127.217 1.00 38.38 288 LYS A O 1
ATOM 2343 N N . LEU A 1 289 ? 92.660 -0.819 -127.769 1.00 29.64 289 LEU A N 1
ATOM 2344 C CA . LEU A 1 289 ? 92.425 -1.767 -128.871 1.00 29.64 289 LEU A CA 1
ATOM 2345 C C . LEU A 1 289 ? 92.228 -1.136 -130.263 1.00 29.64 289 LEU A C 1
ATOM 2347 O O . LEU A 1 289 ? 91.653 -1.770 -131.140 1.00 29.64 289 LEU A O 1
ATOM 2351 N N . ASN A 1 290 ? 92.731 0.080 -130.509 1.00 32.72 290 ASN A N 1
ATOM 2352 C CA . ASN A 1 290 ? 92.816 0.609 -131.875 1.00 32.72 290 ASN A CA 1
ATOM 2353 C C . ASN A 1 290 ? 94.073 1.460 -132.124 1.00 32.72 290 ASN A C 1
ATOM 2355 O O . ASN A 1 290 ? 94.357 2.404 -131.393 1.00 32.72 290 ASN A O 1
ATOM 2359 N N . THR A 1 291 ? 94.752 1.146 -133.232 1.00 30.36 291 THR A N 1
ATOM 2360 C CA . THR A 1 291 ? 95.943 1.792 -133.831 1.00 30.36 291 THR A CA 1
ATOM 2361 C C . THR A 1 291 ? 97.317 1.517 -133.186 1.00 30.36 291 THR A C 1
ATOM 2363 O O . THR A 1 291 ? 97.804 2.236 -132.318 1.00 30.36 291 THR A O 1
ATOM 2366 N N . GLN A 1 292 ? 98.003 0.508 -133.736 1.00 30.52 292 GLN A N 1
ATOM 2367 C CA . GLN A 1 292 ? 99.467 0.406 -133.794 1.00 30.52 292 GLN A CA 1
ATOM 2368 C C . GLN A 1 292 ? 99.884 0.265 -135.276 1.00 30.52 292 GLN A C 1
ATOM 2370 O O . GLN A 1 292 ? 99.099 -0.235 -136.076 1.00 30.52 292 GLN A O 1
ATOM 2375 N N . GLU A 1 293 ? 101.136 0.647 -135.582 1.00 27.83 293 GLU A N 1
ATOM 2376 C CA . GLU A 1 293 ? 101.875 0.573 -136.869 1.00 27.83 293 GLU A CA 1
ATOM 2377 C C . GLU A 1 293 ? 101.784 1.803 -137.793 1.00 27.83 293 GLU A C 1
ATOM 2379 O O . GLU A 1 293 ? 100.704 2.348 -137.975 1.00 27.83 293 GLU A O 1
ATOM 2384 N N . LYS A 1 294 ? 102.840 2.304 -138.469 1.00 31.31 294 LYS A N 1
ATOM 2385 C CA . LYS A 1 294 ? 104.339 2.184 -138.483 1.00 31.31 294 LYS A CA 1
ATOM 2386 C C . LYS A 1 294 ? 104.825 3.388 -139.349 1.00 31.31 294 LYS A C 1
ATOM 2388 O O . LYS A 1 294 ? 104.045 3.857 -140.166 1.00 31.31 294 LYS A O 1
ATOM 2393 N N . GLY A 1 295 ? 106.038 3.959 -139.347 1.00 28.28 295 GLY A N 1
ATOM 2394 C CA . GLY A 1 295 ? 107.346 3.843 -138.662 1.00 28.28 295 GLY A CA 1
ATOM 2395 C C . GLY A 1 295 ? 108.270 4.951 -139.261 1.00 28.28 295 GLY A C 1
ATOM 2396 O O . GLY A 1 295 ? 107.895 5.543 -140.268 1.00 28.28 295 GLY A O 1
ATOM 2397 N N . LYS A 1 296 ? 109.443 5.338 -138.732 1.00 28.31 296 LYS A N 1
ATOM 2398 C CA . LYS A 1 296 ? 110.757 4.650 -138.835 1.00 28.31 296 LYS A CA 1
ATOM 2399 C C . LYS A 1 296 ? 111.882 5.517 -138.204 1.00 28.31 296 LYS A C 1
ATOM 2401 O O . LYS A 1 296 ? 111.797 6.728 -138.327 1.00 28.31 296 LYS A O 1
ATOM 2406 N N . ALA A 1 297 ? 112.938 4.853 -137.693 1.00 24.77 297 ALA A N 1
ATOM 2407 C CA . ALA A 1 297 ? 114.376 5.240 -137.591 1.00 24.77 297 ALA A CA 1
ATOM 2408 C C . ALA A 1 297 ? 114.769 6.629 -136.999 1.00 24.77 297 ALA A C 1
ATOM 2410 O O . ALA A 1 297 ? 114.223 7.652 -137.375 1.00 24.77 297 ALA A O 1
ATOM 2411 N N . ILE A 1 298 ? 115.757 6.771 -136.101 1.00 30.91 298 ILE A N 1
ATOM 2412 C CA . ILE A 1 298 ? 117.189 6.380 -136.188 1.00 30.91 298 ILE A CA 1
ATOM 2413 C C . ILE A 1 298 ? 117.768 6.113 -134.765 1.00 30.91 298 ILE A C 1
ATOM 2415 O O . ILE A 1 298 ? 117.187 6.536 -133.768 1.00 30.91 298 ILE A O 1
ATOM 2419 N N . ALA A 1 299 ? 118.885 5.376 -134.664 1.00 25.53 299 ALA A N 1
ATOM 2420 C CA . ALA A 1 299 ? 119.527 4.926 -133.412 1.00 25.53 299 ALA A CA 1
ATOM 2421 C C . ALA A 1 299 ? 120.491 5.956 -132.762 1.00 25.53 299 ALA A C 1
ATOM 2423 O O . ALA A 1 299 ? 120.925 6.886 -133.435 1.00 25.53 299 ALA A O 1
ATOM 2424 N N . GLY A 1 300 ? 120.874 5.771 -131.480 1.00 26.73 300 GLY A N 1
ATOM 2425 C CA . GLY A 1 300 ? 121.760 6.744 -130.801 1.00 26.73 300 GLY A CA 1
ATOM 2426 C C . GLY A 1 300 ? 122.334 6.488 -129.388 1.00 26.73 300 GLY A C 1
ATOM 2427 O O . GLY A 1 300 ? 122.910 7.417 -128.853 1.00 26.73 300 GLY A O 1
ATOM 2428 N N . ASN A 1 301 ? 122.234 5.279 -128.818 1.00 28.20 301 ASN A N 1
ATOM 2429 C CA . ASN A 1 301 ? 123.137 4.681 -127.801 1.00 28.20 301 ASN A CA 1
ATOM 2430 C C . ASN A 1 301 ? 123.448 5.326 -126.403 1.00 28.20 301 ASN A C 1
ATOM 2432 O O . ASN A 1 301 ? 123.619 6.524 -126.232 1.00 28.20 301 ASN A O 1
ATOM 2436 N N . TYR A 1 302 ? 123.663 4.415 -125.439 1.00 30.73 302 TYR A N 1
ATOM 2437 C CA . TYR A 1 302 ? 124.280 4.511 -124.095 1.00 30.73 302 TYR A CA 1
ATOM 2438 C C . TYR A 1 302 ? 123.601 5.177 -122.868 1.00 30.73 302 TYR A C 1
ATOM 2440 O O . TYR A 1 302 ? 123.208 6.337 -122.825 1.00 30.73 302 TYR A O 1
ATOM 2448 N N . SER A 1 303 ? 123.570 4.353 -121.811 1.00 28.17 303 SER A N 1
ATOM 2449 C CA . SER A 1 303 ? 123.344 4.596 -120.374 1.00 28.17 303 SER A CA 1
ATOM 2450 C C . SER A 1 303 ? 124.251 5.697 -119.792 1.00 28.17 303 SER A C 1
ATOM 2452 O O . SER A 1 303 ? 125.367 5.857 -120.265 1.00 28.17 303 SER A O 1
ATOM 2454 N N . LEU A 1 304 ? 123.937 6.402 -118.698 1.00 28.03 304 LEU A N 1
ATOM 2455 C CA . LEU A 1 304 ? 123.613 5.863 -117.368 1.00 28.03 304 LEU A CA 1
ATOM 2456 C C . LEU A 1 304 ? 123.222 7.021 -116.412 1.00 28.03 304 LEU A C 1
ATOM 2458 O O . LEU A 1 304 ? 123.984 7.967 -116.270 1.00 28.03 304 LEU A O 1
ATOM 2462 N N . ASN A 1 305 ? 122.066 6.911 -115.748 1.00 35.66 305 ASN A N 1
ATOM 2463 C CA . ASN A 1 305 ? 121.702 7.500 -114.443 1.00 35.66 305 ASN A CA 1
ATOM 2464 C C . ASN A 1 305 ? 122.366 8.830 -113.983 1.00 35.66 305 ASN A C 1
ATOM 2466 O O . ASN A 1 305 ? 123.449 8.787 -113.408 1.00 35.66 305 ASN A O 1
ATOM 2470 N N . LEU A 1 306 ? 121.644 9.965 -114.060 1.00 32.81 306 LEU A N 1
ATOM 2471 C CA . LEU A 1 306 ? 121.558 10.921 -112.936 1.00 32.81 306 LEU A CA 1
ATOM 2472 C C . LEU A 1 306 ? 120.418 11.960 -113.081 1.00 32.81 306 LEU A C 1
ATOM 2474 O O . LEU A 1 306 ? 120.211 12.546 -114.137 1.00 32.81 306 LEU A O 1
ATOM 2478 N N . ILE A 1 307 ? 119.759 12.228 -111.948 1.00 30.86 307 ILE A N 1
ATOM 2479 C CA . ILE A 1 307 ? 119.047 13.468 -111.569 1.00 30.86 307 ILE A CA 1
ATOM 2480 C C . ILE A 1 307 ? 117.786 13.864 -112.370 1.00 30.86 307 ILE A C 1
ATOM 2482 O O . ILE A 1 307 ? 117.773 14.593 -113.360 1.00 30.86 307 ILE A O 1
ATOM 2486 N N . LEU A 1 308 ? 116.665 13.474 -111.759 1.00 44.91 308 LEU A N 1
ATOM 2487 C CA . LEU A 1 308 ? 115.421 14.236 -111.647 1.00 44.91 308 LEU A CA 1
ATOM 2488 C C . LEU A 1 308 ? 115.644 15.768 -111.696 1.00 44.91 308 LEU A C 1
ATOM 2490 O O . LEU A 1 308 ? 116.329 16.297 -110.826 1.00 44.91 308 LEU A O 1
ATOM 2494 N N . LYS A 1 309 ? 114.938 16.463 -112.609 1.00 39.91 309 LYS A N 1
ATOM 2495 C CA . LYS A 1 309 ? 114.838 17.941 -112.760 1.00 39.91 309 LYS A CA 1
ATOM 2496 C C . LYS A 1 309 ? 115.953 18.620 -113.582 1.00 39.91 309 LYS A C 1
ATOM 2498 O O . LYS A 1 309 ? 116.867 19.198 -113.012 1.00 39.91 309 LYS A O 1
ATOM 2503 N N . ASN A 1 310 ? 115.772 18.684 -114.914 1.00 40.78 310 ASN A N 1
ATOM 2504 C CA . ASN A 1 310 ? 115.796 19.952 -115.689 1.00 40.78 310 ASN A CA 1
ATOM 2505 C C . ASN A 1 310 ? 115.462 19.804 -117.196 1.00 40.78 310 ASN A C 1
ATOM 2507 O O . ASN A 1 310 ? 116.203 20.239 -118.069 1.00 40.78 310 ASN A O 1
ATOM 2511 N N . CYS A 1 311 ? 114.281 19.257 -117.497 1.00 36.91 311 CYS A N 1
ATOM 2512 C CA . CYS A 1 311 ? 113.568 19.450 -118.772 1.00 36.91 311 CYS A CA 1
ATOM 2513 C C . CYS A 1 311 ? 112.048 19.416 -118.487 1.00 36.91 311 CYS A C 1
ATOM 2515 O O . CYS A 1 311 ? 111.351 18.474 -118.837 1.00 36.91 311 CYS A O 1
ATOM 2517 N N . LEU A 1 312 ? 111.456 20.317 -117.698 1.00 47.75 312 LEU A N 1
ATOM 2518 C CA . LEU A 1 312 ? 111.286 21.749 -117.985 1.00 47.75 312 LEU A CA 1
ATOM 2519 C C . LEU A 1 312 ? 111.228 22.092 -119.494 1.00 47.75 312 LEU A C 1
ATOM 2521 O O . LEU A 1 312 ? 112.052 21.672 -120.294 1.00 47.75 312 LEU A O 1
ATOM 2525 N N . ASN A 1 313 ? 110.255 22.918 -119.871 1.00 51.34 313 ASN A N 1
ATOM 2526 C CA . ASN A 1 313 ? 110.179 23.658 -121.138 1.00 51.34 313 ASN A CA 1
ATOM 2527 C C . ASN A 1 313 ? 109.963 22.922 -122.477 1.00 51.34 313 ASN A C 1
ATOM 2529 O O . ASN A 1 313 ? 109.478 23.597 -123.380 1.00 51.34 313 ASN A O 1
ATOM 2533 N N . LEU A 1 314 ? 110.160 21.606 -122.648 1.00 38.34 314 LEU A N 1
ATOM 2534 C CA . LEU A 1 314 ? 109.879 20.992 -123.969 1.00 38.34 314 LEU A CA 1
ATOM 2535 C C . LEU A 1 314 ? 108.386 20.696 -124.239 1.00 38.34 314 LEU A C 1
ATOM 2537 O O . LEU A 1 314 ? 107.879 21.021 -125.311 1.00 38.34 314 LEU A O 1
ATOM 2541 N N . VAL A 1 315 ? 107.623 20.193 -123.258 1.00 46.41 315 VAL A N 1
ATOM 2542 C CA . VAL A 1 315 ? 106.170 19.944 -123.445 1.00 46.41 315 VAL A CA 1
ATOM 2543 C C . VAL A 1 315 ? 105.357 21.251 -123.493 1.00 46.41 315 VAL A C 1
ATOM 2545 O O . VAL A 1 315 ? 104.357 21.334 -124.205 1.00 46.41 315 VAL A O 1
ATOM 2548 N N . LYS A 1 316 ? 105.827 22.324 -122.835 1.00 49.03 316 LYS A N 1
ATOM 2549 C CA . LYS A 1 316 ? 105.211 23.667 -122.924 1.00 49.03 316 LYS A CA 1
ATOM 2550 C C . LYS A 1 316 ? 105.322 24.309 -124.318 1.00 49.03 316 LYS A C 1
ATOM 2552 O O . LYS A 1 316 ? 104.564 25.231 -124.605 1.00 49.03 316 LYS A O 1
ATOM 2557 N N . VAL A 1 317 ? 106.213 23.821 -125.185 1.00 53.22 317 VAL A N 1
ATOM 2558 C CA . VAL A 1 317 ? 106.335 24.277 -126.584 1.00 53.22 317 VAL A CA 1
ATOM 2559 C C . VAL A 1 317 ? 105.467 23.433 -127.535 1.00 53.22 317 VAL A C 1
ATOM 2561 O O . VAL A 1 317 ? 105.008 23.939 -128.558 1.00 53.22 317 VAL A O 1
ATOM 2564 N N . ALA A 1 318 ? 105.158 22.180 -127.180 1.00 43.88 318 ALA A N 1
ATOM 2565 C CA . ALA A 1 318 ? 104.476 21.231 -128.064 1.00 43.88 318 ALA A CA 1
ATOM 2566 C C . ALA A 1 318 ? 102.935 21.330 -128.094 1.00 43.88 318 ALA A C 1
ATOM 2568 O O . ALA A 1 318 ? 102.338 20.898 -129.077 1.00 43.88 318 ALA A O 1
ATOM 2569 N N . LEU A 1 319 ? 102.275 21.940 -127.095 1.00 33.28 319 LEU A N 1
ATOM 2570 C CA . LEU A 1 319 ? 100.809 22.140 -127.110 1.00 33.28 319 LEU A CA 1
ATOM 2571 C C . LEU A 1 319 ? 100.352 23.584 -127.388 1.00 33.28 319 LEU A C 1
ATOM 2573 O O . LEU A 1 319 ? 99.197 23.933 -127.163 1.00 33.28 319 LEU A O 1
ATOM 2577 N N . LYS A 1 320 ? 101.234 24.413 -127.963 1.00 40.19 320 LYS A N 1
ATOM 2578 C CA . LYS A 1 320 ? 100.857 25.682 -128.619 1.00 40.19 320 LYS A CA 1
ATOM 2579 C C . LYS A 1 320 ? 100.655 25.519 -130.139 1.00 40.19 320 LYS A C 1
ATOM 2581 O O . LYS A 1 320 ? 100.522 26.515 -130.844 1.00 40.19 320 LYS A O 1
ATOM 2586 N N . LYS A 1 321 ? 100.665 24.274 -130.650 1.00 46.91 321 LYS A N 1
ATOM 2587 C CA . LYS A 1 321 ? 100.744 23.953 -132.091 1.00 46.91 321 LYS A CA 1
ATOM 2588 C C . LYS A 1 321 ? 99.757 22.879 -132.600 1.00 46.91 321 LYS A C 1
ATOM 2590 O O . LYS A 1 321 ? 99.986 22.320 -133.663 1.00 46.91 321 LYS A O 1
ATOM 2595 N N . VAL A 1 322 ? 98.649 22.625 -131.892 1.00 37.16 322 VAL A N 1
ATOM 2596 C CA . VAL A 1 322 ? 97.458 21.930 -132.457 1.00 37.16 322 VAL A CA 1
ATOM 2597 C C . VAL A 1 322 ? 96.144 22.605 -132.014 1.00 37.16 322 VAL A C 1
ATOM 2599 O O . VAL A 1 322 ? 95.104 21.975 -131.863 1.00 37.16 322 VAL A O 1
ATOM 2602 N N . LEU A 1 323 ? 96.173 23.926 -131.811 1.00 33.66 323 LEU A N 1
ATOM 2603 C CA . LEU A 1 323 ? 94.961 24.746 -131.844 1.00 33.66 323 LEU A CA 1
ATOM 2604 C C . LEU A 1 323 ? 94.932 25.423 -133.220 1.00 33.66 323 LEU A C 1
ATOM 2606 O O . LEU A 1 323 ? 95.863 26.160 -133.537 1.00 33.66 323 LEU A O 1
ATOM 2610 N N . LYS A 1 324 ? 93.867 25.177 -133.998 1.00 35.47 324 LYS A N 1
ATOM 2611 C CA . LYS A 1 324 ? 93.689 25.502 -135.435 1.00 35.47 324 LYS A CA 1
ATOM 2612 C C . LYS A 1 324 ? 94.255 24.484 -136.445 1.00 35.47 324 LYS A C 1
ATOM 2614 O O . LYS A 1 324 ? 95.082 24.822 -137.284 1.00 35.47 324 LYS A O 1
ATOM 2619 N N . SER A 1 325 ? 93.643 23.302 -136.486 1.00 31.34 325 SER A N 1
ATOM 2620 C CA . SER A 1 325 ? 93.272 22.694 -137.773 1.00 31.34 325 SER A CA 1
ATOM 2621 C C . SER A 1 325 ? 91.901 22.013 -137.686 1.00 31.34 325 SER A C 1
ATOM 2623 O O . SER A 1 325 ? 91.786 20.936 -137.118 1.00 31.34 325 SER A O 1
ATOM 2625 N N . VAL A 1 326 ? 90.895 22.676 -138.274 1.00 33.53 326 VAL A N 1
ATOM 2626 C CA . VAL A 1 326 ? 89.763 22.072 -139.011 1.00 33.53 326 VAL A CA 1
ATOM 2627 C C . VAL A 1 326 ? 88.945 21.014 -138.235 1.00 33.53 326 VAL A C 1
ATOM 2629 O O . VAL A 1 326 ? 89.257 19.833 -138.235 1.00 33.53 326 VAL A O 1
ATOM 2632 N N . THR A 1 327 ? 87.919 21.396 -137.465 1.00 31.27 327 THR A N 1
ATOM 2633 C CA . THR A 1 327 ? 86.498 21.381 -137.907 1.00 31.27 327 THR A CA 1
ATOM 2634 C C . THR A 1 327 ? 86.138 20.322 -138.965 1.00 31.27 327 THR A C 1
ATOM 2636 O O . THR A 1 327 ? 86.386 20.582 -140.135 1.00 31.27 327 THR A O 1
ATOM 2639 N N . PHE A 1 328 ? 85.446 19.230 -138.595 1.00 29.22 328 PHE A N 1
ATOM 2640 C CA . PHE A 1 328 ? 84.131 18.826 -139.156 1.00 29.22 328 PHE A CA 1
ATOM 2641 C C . PHE A 1 328 ? 83.599 17.520 -138.507 1.00 29.22 328 PHE A C 1
ATOM 2643 O O . PHE A 1 328 ? 84.334 16.555 -138.349 1.00 29.22 328 PHE A O 1
ATOM 2650 N N . SER A 1 329 ? 82.316 17.537 -138.122 1.00 32.88 329 SER A N 1
ATOM 2651 C CA . SER A 1 329 ? 81.362 16.435 -137.842 1.00 32.88 329 SER A CA 1
ATOM 2652 C C . SER A 1 329 ? 81.810 14.971 -137.597 1.00 32.88 329 SER A C 1
ATOM 2654 O O . SER A 1 329 ? 82.401 14.329 -138.463 1.00 32.88 329 SER A O 1
ATOM 2656 N N . SER A 1 330 ? 81.208 14.325 -136.589 1.00 32.44 330 SER A N 1
ATOM 2657 C CA . SER A 1 330 ? 80.092 13.368 -136.820 1.00 32.44 330 SER A CA 1
ATOM 2658 C C . SER A 1 330 ? 79.414 12.917 -135.509 1.00 32.44 330 SER A C 1
ATOM 2660 O O . SER A 1 330 ? 80.000 12.983 -134.433 1.00 32.44 330 SER A O 1
ATOM 2662 N N . LEU A 1 331 ? 78.125 12.560 -135.596 1.00 34.22 331 LEU A N 1
ATOM 2663 C CA . LEU A 1 331 ? 77.191 12.407 -134.469 1.00 34.22 331 LEU A CA 1
ATOM 2664 C C . LEU A 1 331 ? 77.304 11.071 -133.705 1.00 34.22 331 LEU A C 1
ATOM 2666 O O . LEU A 1 331 ? 77.532 10.032 -134.317 1.00 34.22 331 LEU A O 1
ATOM 2670 N N . LYS A 1 332 ? 76.910 11.083 -132.418 1.00 36.72 332 LYS A N 1
ATOM 2671 C CA . LYS A 1 332 ? 75.636 10.498 -131.911 1.00 36.72 332 LYS A CA 1
ATOM 2672 C C . LYS A 1 332 ? 75.224 11.185 -130.578 1.00 36.72 332 LYS A C 1
ATOM 2674 O O . LYS A 1 332 ? 76.069 11.865 -129.999 1.00 36.72 332 LYS A O 1
ATOM 2679 N N . PRO A 1 333 ? 73.935 11.165 -130.163 1.00 39.66 333 PRO A N 1
ATOM 2680 C CA . PRO A 1 333 ? 73.320 12.334 -129.519 1.00 39.66 333 PRO A CA 1
ATOM 2681 C C . PRO A 1 333 ? 73.182 12.290 -127.987 1.00 39.66 333 PRO A C 1
ATOM 2683 O O . PRO A 1 333 ? 73.126 11.231 -127.358 1.00 39.66 333 PRO A O 1
ATOM 2686 N N . ALA A 1 334 ? 73.061 13.491 -127.409 1.00 46.16 334 ALA A N 1
ATOM 2687 C CA . ALA A 1 334 ? 72.944 13.752 -125.972 1.00 46.16 334 ALA A CA 1
ATOM 2688 C C . ALA A 1 334 ? 71.627 13.265 -125.331 1.00 46.16 334 ALA A C 1
ATOM 2690 O O . ALA A 1 334 ? 71.564 13.122 -124.109 1.00 46.16 334 ALA A O 1
ATOM 2691 N N . ASP A 1 335 ? 70.601 12.973 -126.133 1.00 45.78 335 ASP A N 1
ATOM 2692 C CA . ASP A 1 335 ? 69.267 12.582 -125.654 1.00 45.78 335 ASP A CA 1
ATOM 2693 C C . ASP A 1 335 ? 69.278 11.231 -124.915 1.00 45.78 335 ASP A C 1
ATOM 2695 O O . ASP A 1 335 ? 68.525 11.025 -123.964 1.00 45.78 335 ASP A O 1
ATOM 2699 N N . THR A 1 336 ? 70.192 10.330 -125.293 1.00 45.78 336 THR A N 1
ATOM 2700 C CA . THR A 1 336 ? 70.329 8.989 -124.698 1.00 45.78 336 THR A CA 1
ATOM 2701 C C . THR A 1 336 ? 70.701 9.050 -123.210 1.00 45.78 336 THR A C 1
ATOM 2703 O O . THR A 1 336 ? 70.074 8.395 -122.382 1.00 45.78 336 THR A O 1
ATOM 2706 N N . LEU A 1 337 ? 71.666 9.908 -122.852 1.00 49.50 337 LEU A N 1
ATOM 2707 C CA . LEU A 1 337 ? 72.115 10.096 -121.464 1.00 49.50 337 LEU A CA 1
ATOM 2708 C C . LEU A 1 337 ? 71.099 10.887 -120.624 1.00 49.50 337 LEU A C 1
ATOM 2710 O O . LEU A 1 337 ? 71.001 10.680 -119.415 1.00 49.50 337 LEU A O 1
ATOM 2714 N N . GLN A 1 338 ? 70.316 11.776 -121.247 1.00 53.00 338 GLN A N 1
ATOM 2715 C CA . GLN A 1 338 ? 69.231 12.475 -120.552 1.00 53.00 338 GLN A CA 1
ATOM 2716 C C . GLN A 1 338 ? 68.070 11.534 -120.216 1.00 53.00 338 GLN A C 1
ATOM 2718 O O . GLN A 1 338 ? 67.539 11.618 -119.108 1.00 53.00 338 GLN A O 1
ATOM 2723 N N . MET A 1 339 ? 67.718 10.611 -121.119 1.00 56.62 339 MET A N 1
ATOM 2724 C CA . MET A 1 339 ? 66.714 9.576 -120.855 1.00 56.62 339 MET A CA 1
ATOM 2725 C C . MET A 1 339 ? 67.149 8.619 -119.740 1.00 56.62 339 MET A C 1
ATOM 2727 O O . MET A 1 339 ? 66.368 8.387 -118.823 1.00 56.62 339 MET A O 1
ATOM 2731 N N . GLU A 1 340 ? 68.395 8.135 -119.735 1.00 53.97 340 GLU A N 1
ATOM 2732 C CA . GLU A 1 340 ? 68.903 7.300 -118.632 1.00 53.97 340 GLU A CA 1
ATOM 2733 C C . GLU A 1 340 ? 68.877 8.049 -117.286 1.00 53.97 340 GLU A C 1
ATOM 2735 O O . GLU A 1 340 ? 68.391 7.518 -116.286 1.00 53.97 340 GLU A O 1
ATOM 2740 N N . MET A 1 341 ? 69.290 9.323 -117.252 1.00 56.38 341 MET A N 1
ATOM 2741 C CA . MET A 1 341 ? 69.157 10.153 -116.047 1.00 56.38 341 MET A CA 1
ATOM 2742 C C . MET A 1 341 ? 67.697 10.360 -115.607 1.00 56.38 341 MET A C 1
ATOM 2744 O O . MET A 1 341 ? 67.444 10.476 -114.409 1.00 56.38 341 MET A O 1
ATOM 2748 N N . LEU A 1 342 ? 66.739 10.429 -116.535 1.00 62.75 342 LEU A N 1
ATOM 2749 C CA . LEU A 1 342 ? 65.304 10.532 -116.236 1.00 62.75 342 LEU A CA 1
ATOM 2750 C C . LEU A 1 342 ? 64.742 9.225 -115.662 1.00 62.75 342 LEU A C 1
ATOM 2752 O O . LEU A 1 342 ? 64.030 9.265 -114.656 1.00 62.75 342 LEU A O 1
ATOM 2756 N N . ILE A 1 343 ? 65.127 8.086 -116.247 1.00 65.06 343 ILE A N 1
ATOM 2757 C CA . ILE A 1 343 ? 64.730 6.736 -115.823 1.00 65.06 343 ILE A CA 1
ATOM 2758 C C . ILE A 1 343 ? 65.139 6.464 -114.370 1.00 65.06 343 ILE A C 1
ATOM 2760 O O . ILE A 1 343 ? 64.343 5.902 -113.626 1.00 65.06 343 ILE A O 1
ATOM 2764 N N . TYR A 1 344 ? 66.320 6.913 -113.925 1.00 63.91 344 TYR A N 1
ATOM 2765 C CA . TYR A 1 344 ? 66.739 6.756 -112.522 1.00 63.91 344 TYR A CA 1
ATOM 2766 C C . TYR A 1 344 ? 66.221 7.859 -111.580 1.00 63.91 344 TYR A C 1
ATOM 2768 O O . TYR A 1 344 ? 65.997 7.600 -110.397 1.00 63.91 344 TYR A O 1
ATOM 2776 N N . LYS A 1 345 ? 65.978 9.086 -112.067 1.00 71.12 345 LYS A N 1
ATOM 2777 C CA . LYS A 1 345 ? 65.455 10.184 -111.227 1.00 71.12 345 LYS A CA 1
ATOM 2778 C C . LYS A 1 345 ? 64.016 9.967 -110.760 1.00 71.12 345 LYS A C 1
ATOM 2780 O O . LYS A 1 345 ? 63.692 10.398 -109.656 1.00 71.12 345 LYS A O 1
ATOM 2785 N N . LEU A 1 346 ? 63.168 9.333 -111.572 1.00 74.06 346 LEU A N 1
ATOM 2786 C CA . LEU A 1 346 ? 61.771 9.059 -111.213 1.00 74.06 346 LEU A CA 1
ATOM 2787 C C . LEU A 1 346 ? 61.663 8.130 -109.980 1.00 74.06 346 LEU A C 1
ATOM 2789 O O . LEU A 1 346 ? 61.118 8.588 -108.975 1.00 74.06 346 LEU A O 1
ATOM 2793 N N . PRO A 1 347 ? 62.276 6.926 -109.955 1.00 76.19 347 PRO A N 1
ATOM 2794 C CA . PRO A 1 347 ? 62.311 6.069 -108.767 1.00 76.19 347 PRO A CA 1
ATOM 2795 C C . PRO A 1 347 ? 62.955 6.726 -107.543 1.00 76.19 347 PRO A C 1
ATOM 2797 O O . PRO A 1 347 ? 62.454 6.563 -106.437 1.00 76.19 347 PRO A O 1
ATOM 2800 N N . ILE A 1 348 ? 64.034 7.504 -107.711 1.00 72.50 348 ILE A N 1
ATOM 2801 C CA . ILE A 1 348 ? 64.668 8.222 -106.588 1.00 72.50 348 ILE A CA 1
ATOM 2802 C C . ILE A 1 348 ? 63.705 9.251 -105.983 1.00 72.50 348 ILE A C 1
ATOM 2804 O O . ILE A 1 348 ? 63.638 9.382 -104.761 1.00 72.50 348 ILE A O 1
ATOM 2808 N N . LYS A 1 349 ? 62.936 9.963 -106.815 1.00 77.00 349 LYS A N 1
ATOM 2809 C CA . LYS A 1 349 ? 61.926 10.912 -106.340 1.00 77.00 349 LYS A CA 1
ATOM 2810 C C . LYS A 1 349 ? 60.773 10.194 -105.635 1.00 77.00 349 LYS A C 1
ATOM 2812 O O . LYS A 1 349 ? 60.403 10.603 -104.542 1.00 77.00 349 LYS A O 1
ATOM 2817 N N . GLU A 1 350 ? 60.261 9.104 -106.205 1.00 79.75 350 GLU A N 1
ATOM 2818 C CA . GLU A 1 350 ? 59.221 8.288 -105.566 1.00 79.75 350 GLU A CA 1
ATOM 2819 C C . GLU A 1 350 ? 59.682 7.700 -104.226 1.00 79.75 350 GLU A C 1
ATOM 2821 O O . GLU A 1 350 ? 58.916 7.695 -103.266 1.00 79.75 350 GLU A O 1
ATOM 2826 N N . LEU A 1 351 ? 60.936 7.247 -104.125 1.00 76.88 351 LEU A N 1
ATOM 2827 C CA . LEU A 1 351 ? 61.533 6.802 -102.864 1.00 76.88 351 LEU A CA 1
ATOM 2828 C C . LEU A 1 351 ? 61.668 7.955 -101.863 1.00 76.88 351 LEU A C 1
ATOM 2830 O O . LEU A 1 351 ? 61.333 7.773 -100.698 1.00 76.88 351 LEU A O 1
ATOM 2834 N N . ALA A 1 352 ? 62.096 9.146 -102.290 1.00 75.19 352 ALA A N 1
ATOM 2835 C CA . ALA A 1 352 ? 62.193 10.315 -101.414 1.00 75.19 352 ALA A CA 1
ATOM 2836 C C . ALA A 1 352 ? 60.817 10.788 -100.903 1.00 75.19 352 ALA A C 1
ATOM 2838 O O . ALA A 1 352 ? 60.676 11.107 -99.722 1.00 75.19 352 ALA A O 1
ATOM 2839 N N . ASP A 1 353 ? 59.794 10.786 -101.762 1.00 80.06 353 ASP A N 1
ATOM 2840 C CA . ASP A 1 353 ? 58.419 11.131 -101.391 1.00 80.06 353 ASP A CA 1
ATOM 2841 C C . ASP A 1 353 ? 57.802 10.058 -100.462 1.00 80.06 353 ASP A C 1
ATOM 2843 O O . ASP A 1 353 ? 57.127 10.412 -99.491 1.00 80.06 353 ASP A O 1
ATOM 2847 N N . ARG A 1 354 ? 58.110 8.764 -100.666 1.00 82.06 354 ARG A N 1
ATOM 2848 C CA . ARG A 1 354 ? 57.765 7.672 -99.728 1.00 82.06 354 ARG A CA 1
ATOM 2849 C C . ARG A 1 354 ? 58.456 7.841 -98.375 1.00 82.06 354 ARG A C 1
ATOM 2851 O O . ARG A 1 354 ? 57.764 7.909 -97.370 1.00 82.06 354 ARG A O 1
ATOM 2858 N N . ILE A 1 355 ? 59.778 8.029 -98.342 1.00 77.62 355 ILE A N 1
ATOM 2859 C CA . ILE A 1 355 ? 60.545 8.273 -97.105 1.00 77.62 355 ILE A CA 1
ATOM 2860 C C . ILE A 1 355 ? 59.969 9.467 -96.336 1.00 77.62 355 ILE A C 1
ATOM 2862 O O . ILE A 1 355 ? 59.816 9.405 -95.120 1.00 77.62 355 ILE A O 1
ATOM 2866 N N . LYS A 1 356 ? 59.600 10.549 -97.030 1.00 81.25 356 LYS A N 1
ATOM 2867 C CA . LYS A 1 356 ? 58.976 11.725 -96.412 1.00 81.25 356 LYS A CA 1
ATOM 2868 C C . LYS A 1 356 ? 57.583 11.420 -95.848 1.00 81.25 356 LYS A C 1
ATOM 2870 O O . LYS A 1 356 ? 57.259 11.899 -94.762 1.00 81.25 356 LYS A O 1
ATOM 2875 N N . SER A 1 357 ? 56.774 10.630 -96.554 1.00 84.12 357 SER A N 1
ATOM 2876 C CA . SER A 1 357 ? 55.479 10.137 -96.066 1.00 84.12 357 SER A CA 1
ATOM 2877 C C . SER A 1 357 ? 55.646 9.259 -94.820 1.00 84.12 357 SER A C 1
ATOM 2879 O O . SER A 1 357 ? 54.969 9.478 -93.816 1.00 84.12 357 SER A O 1
ATOM 2881 N N . ASP A 1 358 ? 56.598 8.328 -94.843 1.00 82.38 358 ASP A N 1
ATOM 2882 C CA . ASP A 1 358 ? 56.864 7.387 -93.752 1.00 82.38 358 ASP A CA 1
ATOM 2883 C C . ASP A 1 358 ? 57.460 8.099 -92.526 1.00 82.38 358 ASP A C 1
ATOM 2885 O O . ASP A 1 358 ? 57.071 7.818 -91.396 1.00 82.38 358 ASP A O 1
ATOM 2889 N N . GLN A 1 359 ? 58.318 9.107 -92.721 1.00 82.25 359 GLN A N 1
ATOM 2890 C CA . GLN A 1 359 ? 58.785 9.995 -91.649 1.00 82.25 359 GLN A CA 1
ATOM 2891 C C . GLN A 1 359 ? 57.633 10.785 -91.011 1.00 82.25 359 GLN A C 1
ATOM 2893 O O . GLN A 1 359 ? 57.582 10.918 -89.789 1.00 82.25 359 GLN A O 1
ATOM 2898 N N . GLN A 1 360 ? 56.688 11.295 -91.809 1.00 85.06 360 GLN A N 1
ATOM 2899 C CA . GLN A 1 360 ? 55.501 11.981 -91.287 1.00 85.06 360 GLN A CA 1
ATOM 2900 C C . GLN A 1 360 ? 54.562 11.025 -90.541 1.00 85.06 360 GLN A C 1
ATOM 2902 O O . GLN A 1 360 ? 54.013 11.402 -89.505 1.00 85.06 360 GLN A O 1
ATOM 2907 N N . LEU A 1 361 ? 54.392 9.795 -91.033 1.00 84.12 361 LEU A N 1
ATOM 2908 C CA . LEU A 1 361 ? 53.630 8.751 -90.353 1.00 84.12 361 LEU A CA 1
ATOM 2909 C C . LEU A 1 361 ? 54.287 8.381 -89.018 1.00 84.12 361 LEU A C 1
ATOM 2911 O O . LEU A 1 361 ? 53.615 8.397 -87.988 1.00 84.12 361 LEU A O 1
ATOM 2915 N N . TRP A 1 362 ? 55.600 8.147 -89.013 1.00 85.12 362 TRP A N 1
ATOM 2916 C CA . TRP A 1 362 ? 56.367 7.822 -87.813 1.00 85.12 362 TRP A CA 1
ATOM 2917 C C . TRP A 1 362 ? 56.312 8.939 -86.765 1.00 85.12 362 TRP A C 1
ATOM 2919 O O . TRP A 1 362 ? 56.070 8.655 -85.596 1.00 85.12 362 TRP A O 1
ATOM 2929 N N . LEU A 1 363 ? 56.450 10.212 -87.160 1.00 85.25 363 LEU A N 1
ATOM 2930 C CA . LEU A 1 363 ? 56.311 11.347 -86.235 1.00 85.25 363 LEU A CA 1
ATOM 2931 C C . LEU A 1 363 ? 54.902 11.433 -85.626 1.00 85.25 363 LEU A C 1
ATOM 2933 O O . LEU A 1 363 ? 54.768 11.725 -84.438 1.00 85.25 363 LEU A O 1
ATOM 2937 N N . ARG A 1 364 ? 53.848 11.137 -86.401 1.00 86.94 364 ARG A N 1
ATOM 2938 C CA . ARG A 1 364 ? 52.468 11.061 -85.883 1.00 86.94 364 ARG A CA 1
ATOM 2939 C C . ARG A 1 364 ? 52.293 9.901 -84.901 1.00 86.94 364 ARG A C 1
ATOM 2941 O O . ARG A 1 364 ? 51.710 10.101 -83.840 1.00 86.94 364 ARG A O 1
ATOM 2948 N N . GLN A 1 365 ? 52.821 8.718 -85.218 1.00 85.50 365 GLN A N 1
ATOM 2949 C CA . GLN A 1 365 ? 52.777 7.559 -84.319 1.00 85.50 365 GLN A CA 1
ATOM 2950 C C . GLN A 1 365 ? 53.584 7.789 -83.036 1.00 85.50 365 GLN A C 1
ATOM 2952 O O . GLN A 1 365 ? 53.122 7.451 -81.951 1.00 85.50 365 GLN A O 1
ATOM 2957 N N . GLN A 1 366 ? 54.765 8.405 -83.136 1.00 84.69 366 GLN A N 1
ATOM 2958 C CA . GLN A 1 366 ? 55.583 8.770 -81.982 1.00 84.69 366 GLN A CA 1
ATOM 2959 C C . GLN A 1 366 ? 54.876 9.814 -81.105 1.00 84.69 366 GLN A C 1
ATOM 2961 O O . GLN A 1 366 ? 54.905 9.693 -79.882 1.00 84.69 366 GLN A O 1
ATOM 2966 N N . GLY A 1 367 ? 54.200 10.797 -81.713 1.00 87.12 367 GLY A N 1
ATOM 2967 C CA . GLY A 1 367 ? 53.336 11.748 -81.008 1.00 87.12 367 GLY A CA 1
ATOM 2968 C C . GLY A 1 367 ? 52.226 11.044 -80.225 1.00 87.12 367 GLY A C 1
ATOM 2969 O O . GLY A 1 367 ? 52.140 11.216 -79.011 1.00 87.12 367 GLY A O 1
ATOM 2970 N N . ALA A 1 368 ? 51.463 10.169 -80.888 1.00 87.44 368 ALA A N 1
ATOM 2971 C CA . ALA A 1 368 ? 50.402 9.381 -80.257 1.00 87.44 368 ALA A CA 1
ATOM 2972 C C . ALA A 1 368 ? 50.924 8.479 -79.119 1.00 87.44 368 ALA A C 1
ATOM 2974 O O . ALA A 1 368 ? 50.288 8.375 -78.073 1.00 87.44 368 ALA A O 1
ATOM 2975 N N . LEU A 1 369 ? 52.106 7.873 -79.278 1.00 87.38 369 LEU A N 1
ATOM 2976 C CA . LEU A 1 369 ? 52.755 7.068 -78.238 1.00 87.38 369 LEU A CA 1
ATOM 2977 C C . LEU A 1 369 ? 53.140 7.926 -77.022 1.00 87.38 369 LEU A C 1
ATOM 2979 O O . LEU A 1 369 ? 52.955 7.498 -75.884 1.00 87.38 369 LEU A O 1
ATOM 2983 N N . VAL A 1 370 ? 53.647 9.145 -77.236 1.00 90.88 370 VAL A N 1
ATOM 2984 C CA . VAL A 1 370 ? 53.966 10.092 -76.152 1.00 90.88 370 VAL A CA 1
ATOM 2985 C C . VAL A 1 370 ? 52.700 10.576 -75.437 1.00 90.88 370 VAL A C 1
ATOM 2987 O O . VAL A 1 370 ? 52.719 10.706 -74.214 1.00 90.88 370 VAL A O 1
ATOM 2990 N N . GLU A 1 371 ? 51.607 10.820 -76.159 1.00 89.94 371 GLU A N 1
ATOM 2991 C CA . GLU A 1 371 ? 50.303 11.173 -75.578 1.00 89.94 371 GLU A CA 1
ATOM 2992 C C . GLU A 1 371 ? 49.751 10.026 -74.723 1.00 89.94 371 GLU A C 1
ATOM 2994 O O . GLU A 1 371 ? 49.558 10.199 -73.520 1.00 89.94 371 GLU A O 1
ATOM 2999 N N . LEU A 1 372 ? 49.655 8.817 -75.280 1.00 89.38 372 LEU A N 1
ATOM 3000 C CA . LEU A 1 372 ? 49.204 7.630 -74.550 1.00 89.38 372 LEU A CA 1
ATOM 3001 C C . LEU A 1 372 ? 50.100 7.292 -73.346 1.00 89.38 372 LEU A C 1
ATOM 3003 O O . LEU A 1 372 ? 49.604 6.815 -72.325 1.00 89.38 372 LEU A O 1
ATOM 3007 N N . SER A 1 373 ? 51.411 7.557 -73.419 1.00 87.00 373 SER A N 1
ATOM 3008 C CA . SER A 1 373 ? 52.329 7.378 -72.283 1.00 87.00 373 SER A CA 1
ATOM 3009 C C . SER A 1 373 ? 52.030 8.361 -71.147 1.00 87.00 373 SER A C 1
ATOM 3011 O O . SER A 1 373 ? 52.045 7.962 -69.983 1.00 87.00 373 SER A O 1
ATOM 3013 N N . LYS A 1 374 ? 51.705 9.623 -71.465 1.00 91.25 374 LYS A N 1
ATOM 3014 C CA . LYS A 1 374 ? 51.260 10.611 -70.467 1.00 91.25 374 LYS A CA 1
ATOM 3015 C C . LYS A 1 374 ? 49.924 10.199 -69.849 1.00 91.25 374 LYS A C 1
ATOM 3017 O O . LYS A 1 374 ? 49.780 10.277 -68.629 1.00 91.25 374 LYS A O 1
ATOM 3022 N N . ASP A 1 375 ? 48.986 9.707 -70.654 1.00 89.19 375 ASP A N 1
ATOM 3023 C CA . ASP A 1 375 ? 47.685 9.232 -70.171 1.00 89.19 375 ASP A CA 1
ATOM 3024 C C . ASP A 1 375 ? 47.828 8.008 -69.256 1.00 89.19 375 ASP A C 1
ATOM 3026 O O . ASP A 1 375 ? 47.177 7.935 -68.211 1.00 89.19 375 ASP A O 1
ATOM 3030 N N . LEU A 1 376 ? 48.738 7.078 -69.570 1.00 89.94 376 LEU A N 1
ATOM 3031 C CA . LEU A 1 376 ? 49.082 5.959 -68.687 1.00 89.94 376 LEU A CA 1
ATOM 3032 C C . LEU A 1 376 ? 49.681 6.453 -67.361 1.00 89.94 376 LEU A C 1
ATOM 3034 O O . LEU A 1 376 ? 49.291 5.964 -66.303 1.00 89.94 376 LEU A O 1
ATOM 3038 N N . GLU A 1 377 ? 50.584 7.437 -67.373 1.00 89.81 377 GLU A N 1
ATOM 3039 C CA . GLU A 1 377 ? 51.154 8.023 -66.148 1.00 89.81 377 GLU A CA 1
ATOM 3040 C C . GLU A 1 377 ? 50.120 8.780 -65.297 1.00 89.81 377 GLU A C 1
ATOM 3042 O O . GLU A 1 377 ? 50.178 8.752 -64.062 1.00 89.81 377 GLU A O 1
ATOM 3047 N N . VAL A 1 378 ? 49.170 9.476 -65.928 1.00 90.44 378 VAL A N 1
ATOM 3048 C CA . VAL A 1 378 ? 48.041 10.127 -65.243 1.00 90.44 378 VAL A CA 1
ATOM 3049 C C . VAL A 1 378 ? 47.126 9.071 -64.621 1.00 90.44 378 VAL A C 1
ATOM 3051 O O . VAL A 1 378 ? 46.861 9.132 -63.418 1.00 90.44 378 VAL A O 1
ATOM 3054 N N . ASN A 1 379 ? 46.724 8.054 -65.385 1.00 89.44 379 ASN A N 1
ATOM 3055 C CA . ASN A 1 379 ? 45.864 6.979 -64.893 1.00 89.44 379 ASN A CA 1
ATOM 3056 C C . ASN A 1 379 ? 46.556 6.116 -63.827 1.00 89.44 379 ASN A C 1
ATOM 3058 O O . ASN A 1 379 ? 45.915 5.716 -62.861 1.00 89.44 379 ASN A O 1
ATOM 3062 N N . SER A 1 380 ? 47.871 5.902 -63.909 1.00 89.19 380 SER A N 1
ATOM 3063 C CA . SER A 1 380 ? 48.651 5.204 -62.876 1.00 89.19 380 SER A CA 1
ATOM 3064 C C . SER A 1 380 ? 48.642 5.969 -61.551 1.00 89.19 380 SER A C 1
ATOM 3066 O O . SER A 1 380 ? 48.336 5.397 -60.500 1.00 89.19 380 SER A O 1
ATOM 3068 N N . ARG A 1 381 ? 48.866 7.290 -61.590 1.00 90.88 381 ARG A N 1
ATOM 3069 C CA . ARG A 1 381 ? 48.737 8.159 -60.407 1.00 90.88 381 ARG A CA 1
ATOM 3070 C C . ARG A 1 381 ? 47.309 8.163 -59.855 1.00 90.88 381 ARG A C 1
ATOM 3072 O O . ARG A 1 381 ? 47.137 8.091 -58.639 1.00 90.88 381 ARG A O 1
ATOM 3079 N N . MET A 1 382 ? 46.296 8.177 -60.722 1.00 88.56 382 MET A N 1
ATOM 3080 C CA . MET A 1 382 ? 44.886 8.100 -60.327 1.00 88.56 382 MET A CA 1
ATOM 3081 C C . MET A 1 382 ? 44.545 6.763 -59.648 1.00 88.56 382 MET A C 1
ATOM 3083 O O . MET A 1 382 ? 43.939 6.759 -58.579 1.00 88.56 382 MET A O 1
ATOM 3087 N N . VAL A 1 383 ? 45.014 5.633 -60.188 1.00 87.25 383 VAL A N 1
ATOM 3088 C CA . VAL A 1 383 ? 44.859 4.298 -59.584 1.00 87.25 383 VAL A CA 1
ATOM 3089 C C . VAL A 1 383 ? 45.527 4.226 -58.208 1.00 87.25 383 VAL A C 1
ATOM 3091 O O . VAL A 1 383 ? 44.957 3.634 -57.292 1.00 87.25 383 VAL A O 1
ATOM 3094 N N . GLN A 1 384 ? 46.704 4.831 -58.016 1.00 88.88 384 GLN A N 1
ATOM 3095 C CA . GLN A 1 384 ? 47.345 4.875 -56.693 1.00 88.88 384 GLN A CA 1
ATOM 3096 C C . GLN A 1 384 ? 46.575 5.758 -55.702 1.00 88.88 384 GLN A C 1
ATOM 3098 O O . GLN A 1 384 ? 46.380 5.349 -54.558 1.00 88.88 384 GLN A O 1
ATOM 3103 N N . LYS A 1 385 ? 46.068 6.918 -56.140 1.00 89.75 385 LYS A N 1
ATOM 3104 C CA . LYS A 1 385 ? 45.211 7.790 -55.321 1.00 89.75 385 LYS A CA 1
ATOM 3105 C C . LYS A 1 385 ? 43.921 7.077 -54.889 1.00 89.75 385 LYS A C 1
ATOM 3107 O O . LYS A 1 385 ? 43.570 7.081 -53.715 1.00 89.75 385 LYS A O 1
ATOM 3112 N N . MET A 1 386 ? 43.258 6.390 -55.816 1.00 85.31 386 MET A N 1
ATOM 3113 C CA . MET A 1 386 ? 42.050 5.615 -55.523 1.00 85.31 386 MET A CA 1
ATOM 3114 C C . MET A 1 386 ? 42.339 4.423 -54.592 1.00 85.31 386 MET A C 1
ATOM 3116 O O . MET A 1 386 ? 41.548 4.132 -53.697 1.00 85.31 386 MET A O 1
ATOM 3120 N N . LYS A 1 387 ? 43.504 3.764 -54.706 1.00 85.56 387 LYS A N 1
ATOM 3121 C CA . LYS A 1 387 ? 43.930 2.733 -53.737 1.00 85.56 387 LYS A CA 1
ATOM 3122 C C . LYS A 1 387 ? 44.075 3.291 -52.320 1.00 85.56 387 LYS A C 1
ATOM 3124 O O . LYS A 1 387 ? 43.583 2.661 -51.384 1.00 85.56 387 LYS A O 1
ATOM 3129 N N . THR A 1 388 ? 44.728 4.442 -52.141 1.00 90.19 388 THR A N 1
ATOM 3130 C CA . THR A 1 388 ? 44.915 5.025 -50.801 1.00 90.19 388 THR A CA 1
ATOM 3131 C C . THR A 1 388 ? 43.597 5.515 -50.204 1.00 90.19 388 THR A C 1
ATOM 3133 O O . THR A 1 388 ? 43.330 5.226 -49.037 1.00 90.19 388 THR A O 1
ATOM 3136 N N . GLU A 1 389 ? 42.728 6.153 -50.994 1.00 87.25 389 GLU A N 1
ATOM 3137 C CA . GLU A 1 389 ? 41.375 6.546 -50.569 1.00 87.25 389 GLU A CA 1
ATOM 3138 C C . GLU A 1 389 ? 40.552 5.333 -50.100 1.00 87.25 389 GLU A C 1
ATOM 3140 O O . GLU A 1 389 ? 40.018 5.336 -48.989 1.00 87.25 389 GLU A O 1
ATOM 3145 N N . CYS A 1 390 ? 40.526 4.248 -50.880 1.00 83.75 390 CYS A N 1
ATOM 3146 C CA . CYS A 1 390 ? 39.810 3.023 -50.519 1.00 83.75 390 CYS A CA 1
ATOM 3147 C C . CYS A 1 390 ? 40.352 2.388 -49.220 1.00 83.75 390 CYS A C 1
ATOM 3149 O O . CYS A 1 390 ? 39.558 1.954 -48.383 1.00 83.75 390 CYS A O 1
ATOM 3151 N N . ILE A 1 391 ? 41.675 2.376 -48.993 1.00 87.50 391 ILE A N 1
ATOM 3152 C CA . ILE A 1 391 ? 42.271 1.895 -47.729 1.00 87.50 391 ILE A CA 1
ATOM 3153 C C . ILE A 1 391 ? 41.833 2.771 -46.543 1.00 87.50 391 ILE A C 1
ATOM 3155 O O . ILE A 1 391 ? 41.448 2.242 -45.498 1.00 87.50 391 ILE A O 1
ATOM 3159 N N . VAL A 1 392 ? 41.840 4.100 -46.696 1.00 89.38 392 VAL A N 1
ATOM 3160 C CA . VAL A 1 392 ? 41.407 5.038 -45.643 1.00 89.38 392 VAL A CA 1
ATOM 3161 C C . VAL A 1 392 ? 39.927 4.844 -45.302 1.00 89.38 392 VAL A C 1
ATOM 3163 O O . VAL A 1 392 ? 39.575 4.798 -44.121 1.00 89.38 392 VAL A O 1
ATOM 3166 N N . PHE A 1 393 ? 39.056 4.685 -46.302 1.00 83.88 393 PHE A N 1
ATOM 3167 C CA . PHE A 1 393 ? 37.637 4.404 -46.071 1.00 83.88 393 PHE A CA 1
ATOM 3168 C C . PHE A 1 393 ? 37.421 3.049 -45.381 1.00 83.88 393 PHE A C 1
ATOM 3170 O O . PHE A 1 393 ? 36.647 2.976 -44.428 1.00 83.88 393 PHE A O 1
ATOM 3177 N N . GLN A 1 394 ? 38.155 2.001 -45.768 1.00 85.44 394 GLN A N 1
ATOM 3178 C CA . GLN A 1 394 ? 38.091 0.694 -45.106 1.00 85.44 394 GLN A CA 1
ATOM 3179 C C . GLN A 1 394 ? 38.524 0.762 -43.631 1.00 85.44 394 GLN A C 1
ATOM 3181 O O . GLN A 1 394 ? 37.851 0.200 -42.770 1.00 85.44 394 GLN A O 1
ATOM 3186 N N . GLN A 1 395 ? 39.601 1.489 -43.311 1.00 90.00 395 GLN A N 1
ATOM 3187 C CA . GLN A 1 395 ? 40.034 1.684 -41.921 1.00 90.00 395 GLN A CA 1
ATOM 3188 C C . GLN A 1 395 ? 39.025 2.497 -41.100 1.00 90.00 395 GLN A C 1
ATOM 3190 O O . GLN A 1 395 ? 38.766 2.162 -39.944 1.00 90.00 395 GLN A O 1
ATOM 3195 N N . LYS A 1 396 ? 38.431 3.549 -41.681 1.00 88.88 396 LYS A N 1
ATOM 3196 C CA . LYS A 1 396 ? 37.349 4.310 -41.035 1.00 88.88 396 LYS A CA 1
ATOM 3197 C C . LYS A 1 396 ? 36.129 3.423 -40.757 1.00 88.88 396 LYS A C 1
ATOM 3199 O O . LYS A 1 396 ? 35.553 3.542 -39.679 1.00 88.88 396 LYS A O 1
ATOM 3204 N N . ARG A 1 397 ? 35.784 2.510 -41.676 1.00 85.81 397 ARG A N 1
ATOM 3205 C CA . ARG A 1 397 ? 34.655 1.580 -41.522 1.00 85.81 397 ARG A CA 1
ATOM 3206 C C . ARG A 1 397 ? 34.874 0.657 -40.329 1.00 85.81 397 ARG A C 1
ATOM 3208 O O . ARG A 1 397 ? 34.035 0.645 -39.443 1.00 85.81 397 ARG A O 1
ATOM 3215 N N . ILE A 1 398 ? 36.048 0.029 -40.234 1.00 87.69 398 ILE A N 1
ATOM 3216 C CA . ILE A 1 398 ? 36.419 -0.841 -39.102 1.00 87.69 398 ILE A CA 1
ATOM 3217 C C . ILE A 1 398 ? 36.353 -0.093 -37.758 1.00 87.69 398 ILE A C 1
ATOM 3219 O O . ILE A 1 398 ? 35.905 -0.649 -36.761 1.00 87.69 398 ILE A O 1
ATOM 3223 N N . ARG A 1 399 ? 36.756 1.186 -37.707 1.00 90.69 399 ARG A N 1
ATOM 3224 C CA . ARG A 1 399 ? 36.646 1.991 -36.474 1.00 90.69 399 ARG A CA 1
ATOM 3225 C C . ARG A 1 399 ? 35.192 2.272 -36.079 1.00 90.69 399 ARG A C 1
ATOM 3227 O O . ARG A 1 399 ? 34.876 2.191 -34.897 1.00 90.69 399 ARG A O 1
ATOM 3234 N N . LEU A 1 400 ? 34.324 2.590 -37.043 1.00 86.31 400 LEU A N 1
ATOM 3235 C CA . LEU A 1 400 ? 32.894 2.799 -36.786 1.00 86.31 400 LEU A CA 1
ATOM 3236 C C . LEU A 1 400 ? 32.187 1.487 -36.416 1.00 86.31 400 LEU A C 1
ATOM 3238 O O . LEU A 1 400 ? 31.431 1.480 -35.454 1.00 86.31 400 LEU A O 1
ATOM 3242 N N . GLU A 1 401 ? 32.492 0.381 -37.104 1.00 84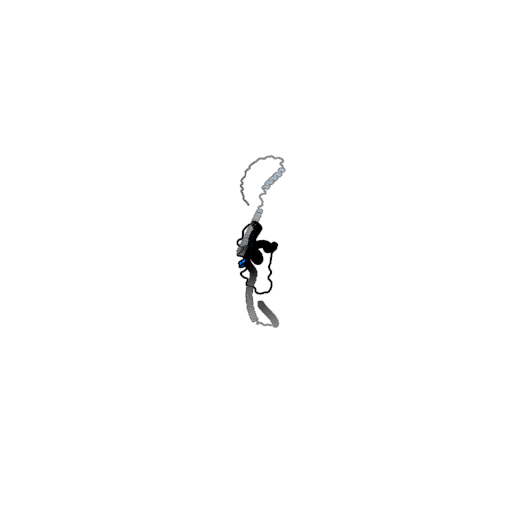.88 401 GLU A N 1
ATOM 3243 C CA . GLU A 1 401 ? 32.026 -0.976 -36.776 1.00 84.88 401 GLU A CA 1
ATOM 3244 C C . GLU A 1 401 ? 32.355 -1.333 -35.315 1.00 84.88 401 GLU A C 1
ATOM 3246 O O . GLU A 1 401 ? 31.469 -1.736 -34.563 1.00 84.88 401 GLU A O 1
ATOM 3251 N N . SER A 1 402 ? 33.600 -1.112 -34.875 1.00 91.50 402 SER A N 1
ATOM 3252 C CA . SER A 1 402 ? 34.009 -1.347 -33.484 1.00 91.50 402 SER A CA 1
ATOM 3253 C C . SER A 1 402 ? 33.304 -0.437 -32.473 1.00 91.50 402 SER A C 1
ATOM 3255 O O . SER A 1 402 ? 32.963 -0.907 -31.389 1.00 91.50 402 SER A O 1
ATOM 3257 N N . GLN A 1 403 ? 33.061 0.842 -32.800 1.00 86.62 403 GLN A N 1
ATOM 3258 C CA . GLN A 1 403 ? 32.321 1.739 -31.902 1.00 86.62 403 GLN A CA 1
ATOM 3259 C C . GLN A 1 403 ? 30.852 1.316 -31.784 1.00 86.62 403 GLN A C 1
ATOM 3261 O O . GLN A 1 403 ? 30.334 1.263 -30.676 1.00 86.62 403 GLN A O 1
ATOM 3266 N N . ILE A 1 404 ? 30.195 0.955 -32.892 1.00 85.88 404 ILE A N 1
ATOM 3267 C CA . ILE A 1 404 ? 28.812 0.447 -32.881 1.00 85.88 404 ILE A CA 1
ATOM 3268 C C . ILE A 1 404 ? 28.712 -0.775 -31.966 1.00 85.88 404 ILE A C 1
ATOM 3270 O O . ILE A 1 404 ? 27.868 -0.794 -31.078 1.00 85.88 404 ILE A O 1
ATOM 3274 N N . GLN A 1 405 ? 29.628 -1.740 -32.100 1.00 90.88 405 GLN A N 1
ATOM 3275 C CA . GLN A 1 405 ? 29.658 -2.925 -31.235 1.00 90.88 405 GLN A CA 1
ATOM 3276 C C . GLN A 1 405 ? 29.900 -2.607 -29.752 1.00 90.88 405 GLN A C 1
ATOM 3278 O O . GLN A 1 405 ? 29.503 -3.399 -28.899 1.00 90.88 405 GLN A O 1
ATOM 3283 N N . TYR A 1 406 ? 30.578 -1.502 -29.430 1.00 86.81 406 TYR A N 1
ATOM 3284 C CA . TYR A 1 406 ? 30.738 -1.038 -28.052 1.00 86.81 406 TYR A CA 1
ATOM 3285 C C . TYR A 1 406 ? 29.416 -0.471 -27.518 1.00 86.81 406 TYR A C 1
ATOM 3287 O O . TYR A 1 406 ? 28.890 -0.987 -26.534 1.00 86.81 406 TYR A O 1
ATOM 3295 N N . GLU A 1 407 ? 28.820 0.500 -28.221 1.00 84.50 407 GLU A N 1
ATOM 3296 C CA . GLU A 1 407 ? 27.534 1.099 -27.831 1.00 84.50 407 GLU A CA 1
ATOM 3297 C C . GLU A 1 407 ? 26.405 0.053 -27.760 1.00 84.50 407 GLU A C 1
ATOM 3299 O O . GLU A 1 407 ? 25.533 0.127 -26.897 1.00 84.50 407 GLU A O 1
ATOM 3304 N N . GLU A 1 408 ? 26.412 -0.954 -28.641 1.00 83.12 408 GLU A N 1
ATOM 3305 C CA . GLU A 1 408 ? 25.456 -2.068 -28.628 1.00 83.12 408 GLU A CA 1
ATOM 3306 C C . GLU A 1 408 ? 25.577 -2.943 -27.373 1.00 83.12 408 GLU A C 1
ATOM 3308 O O . GLU A 1 408 ? 24.553 -3.413 -26.872 1.00 83.12 408 GLU A O 1
ATOM 3313 N N . ARG A 1 409 ? 26.791 -3.142 -26.834 1.00 89.25 409 ARG A N 1
ATOM 3314 C CA . ARG A 1 409 ? 27.012 -3.882 -25.577 1.00 89.25 409 ARG A CA 1
ATOM 3315 C C . ARG A 1 409 ? 26.546 -3.071 -24.375 1.00 89.25 409 ARG A C 1
ATOM 3317 O O . ARG A 1 409 ? 25.740 -3.582 -23.603 1.00 89.25 409 ARG A O 1
ATOM 3324 N N . GLU A 1 410 ? 26.952 -1.805 -24.283 1.00 84.69 410 GLU A N 1
ATOM 3325 C CA . GLU A 1 410 ? 26.505 -0.888 -23.225 1.00 84.69 410 GLU A CA 1
ATOM 3326 C C . GLU A 1 410 ? 24.970 -0.780 -23.206 1.00 84.69 410 GLU A C 1
ATOM 3328 O O . GLU A 1 410 ? 24.328 -1.004 -22.182 1.00 84.69 410 GLU A O 1
ATOM 3333 N N . ASN A 1 411 ? 24.342 -0.570 -24.367 1.00 83.12 411 ASN A N 1
ATOM 3334 C CA . ASN A 1 411 ? 22.884 -0.561 -24.517 1.00 83.12 411 ASN A CA 1
ATOM 3335 C C . ASN A 1 411 ? 22.239 -1.908 -24.134 1.00 83.12 411 ASN A C 1
ATOM 3337 O O . ASN A 1 411 ? 21.149 -1.926 -23.560 1.00 83.12 411 ASN A O 1
ATOM 3341 N N . ALA A 1 412 ? 22.876 -3.047 -24.425 1.00 88.81 412 ALA A N 1
ATOM 3342 C CA . ALA A 1 412 ? 22.376 -4.355 -24.006 1.00 88.81 412 ALA A CA 1
ATOM 3343 C C . ALA A 1 412 ? 22.444 -4.544 -22.480 1.00 88.81 412 ALA A C 1
ATOM 3345 O O . ALA A 1 412 ? 21.523 -5.132 -21.909 1.00 88.81 412 ALA A O 1
ATOM 3346 N N . ASP A 1 413 ? 23.480 -4.033 -21.817 1.00 87.69 413 ASP A N 1
ATOM 3347 C CA . ASP A 1 413 ? 23.642 -4.113 -20.363 1.00 87.69 413 ASP A CA 1
ATOM 3348 C C . ASP A 1 413 ? 22.728 -3.124 -19.623 1.00 87.69 413 ASP A C 1
ATOM 3350 O O . ASP A 1 413 ? 22.003 -3.533 -18.711 1.00 87.69 413 ASP A O 1
ATOM 3354 N N . VAL A 1 414 ? 22.594 -1.883 -20.106 1.00 86.38 414 VAL A N 1
ATOM 3355 C CA . VAL A 1 414 ? 21.562 -0.936 -19.641 1.00 86.38 414 VAL A CA 1
ATOM 3356 C C . VAL A 1 414 ? 20.157 -1.529 -19.821 1.00 86.38 414 VAL A C 1
ATOM 3358 O O . VAL A 1 414 ? 19.336 -1.461 -18.907 1.00 86.38 414 VAL A O 1
ATOM 3361 N N . GLN A 1 415 ? 19.868 -2.209 -20.939 1.00 85.25 415 GLN A N 1
ATOM 3362 C CA . GLN A 1 415 ? 18.587 -2.907 -21.129 1.00 85.25 415 GLN A CA 1
ATOM 3363 C C . GLN A 1 415 ? 18.371 -4.090 -20.176 1.00 85.25 415 GLN A C 1
ATOM 3365 O O . GLN A 1 415 ? 17.218 -4.376 -19.839 1.00 85.25 415 GLN A O 1
ATOM 3370 N N . LYS A 1 416 ? 19.422 -4.801 -19.745 1.00 91.25 416 LYS A N 1
ATOM 3371 C CA . LYS A 1 416 ? 19.304 -5.835 -18.700 1.00 91.25 416 LYS A CA 1
ATOM 3372 C C . LYS A 1 416 ? 18.955 -5.189 -17.361 1.00 91.25 416 LYS A C 1
ATOM 3374 O O . LYS A 1 416 ? 18.000 -5.635 -16.729 1.00 91.25 416 LYS A O 1
ATOM 3379 N N . ASN A 1 417 ? 19.649 -4.116 -16.983 1.00 88.94 417 ASN A N 1
ATOM 3380 C CA . ASN A 1 417 ? 19.407 -3.382 -15.737 1.00 88.94 417 ASN A CA 1
ATOM 3381 C C . ASN A 1 417 ? 17.982 -2.805 -15.690 1.00 88.94 417 ASN A C 1
ATOM 3383 O O . ASN A 1 417 ? 17.239 -3.084 -14.754 1.00 88.94 417 ASN A O 1
ATOM 3387 N N . LEU A 1 418 ? 17.549 -2.136 -16.761 1.00 87.06 418 LEU A N 1
ATOM 3388 C CA . LEU A 1 418 ? 16.180 -1.650 -16.971 1.00 87.06 418 LEU A CA 1
ATOM 3389 C C . LEU A 1 418 ? 15.143 -2.781 -16.813 1.00 87.06 418 LEU A C 1
ATOM 3391 O O . LEU A 1 418 ? 14.141 -2.619 -16.119 1.00 87.06 418 LEU A O 1
ATOM 3395 N N . LYS A 1 419 ? 15.391 -3.966 -17.395 1.00 91.88 419 LYS A N 1
ATOM 3396 C CA . LYS A 1 419 ? 14.516 -5.144 -17.226 1.00 91.88 419 LYS A CA 1
ATOM 3397 C C . LYS A 1 419 ? 14.498 -5.688 -15.794 1.00 91.88 419 LYS A C 1
ATOM 3399 O O . LYS A 1 419 ? 13.483 -6.263 -15.412 1.00 91.88 419 LYS A O 1
ATOM 3404 N N . MET A 1 420 ? 15.576 -5.556 -15.018 1.00 91.50 420 MET A N 1
ATOM 3405 C CA . MET A 1 420 ? 15.567 -5.923 -13.596 1.00 91.50 420 MET A CA 1
ATOM 3406 C C . MET A 1 420 ? 14.769 -4.903 -12.780 1.00 91.50 420 MET A C 1
ATOM 3408 O O . MET A 1 420 ? 13.801 -5.295 -12.136 1.00 91.50 420 MET A O 1
ATOM 3412 N N . LEU A 1 421 ? 15.064 -3.606 -12.930 1.00 88.88 421 LEU A N 1
ATOM 3413 C CA . LEU A 1 421 ? 14.351 -2.517 -12.251 1.00 88.88 421 LEU A CA 1
ATOM 3414 C C . LEU A 1 421 ? 12.834 -2.565 -12.496 1.00 88.88 421 LEU A C 1
ATOM 3416 O O . LEU A 1 421 ? 12.065 -2.448 -11.547 1.00 88.88 421 LEU A O 1
ATOM 3420 N N . ARG A 1 422 ? 12.382 -2.827 -13.735 1.00 89.88 422 ARG A N 1
ATOM 3421 C CA . ARG A 1 422 ? 10.946 -3.016 -14.031 1.00 89.88 422 ARG A CA 1
ATOM 3422 C C . ARG A 1 422 ? 10.327 -4.187 -13.264 1.00 89.88 422 ARG A C 1
ATOM 3424 O O . ARG A 1 422 ? 9.258 -4.023 -12.690 1.00 89.88 422 ARG A O 1
ATOM 3431 N N . ARG A 1 423 ? 10.996 -5.345 -13.208 1.00 92.38 423 ARG A N 1
ATOM 3432 C CA . ARG A 1 423 ? 10.504 -6.514 -12.452 1.00 92.38 423 ARG A CA 1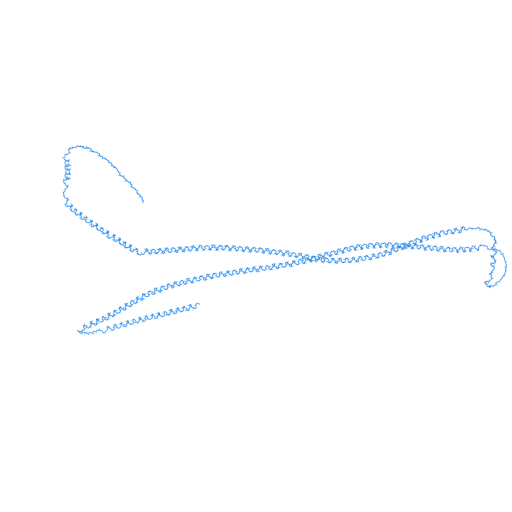
ATOM 3433 C C . ARG A 1 423 ? 10.445 -6.238 -10.954 1.00 92.38 423 ARG A C 1
ATOM 3435 O O . ARG A 1 423 ? 9.557 -6.749 -10.281 1.00 92.38 423 ARG A O 1
ATOM 3442 N N . ASP A 1 424 ? 11.396 -5.479 -10.425 1.00 88.44 424 ASP A N 1
ATOM 3443 C CA . ASP A 1 424 ? 11.440 -5.161 -8.999 1.00 88.44 424 ASP A CA 1
ATOM 3444 C C . ASP A 1 424 ? 10.366 -4.127 -8.629 1.00 88.44 424 ASP A C 1
ATOM 3446 O O . ASP A 1 424 ? 9.649 -4.337 -7.654 1.00 88.44 424 ASP A O 1
ATOM 3450 N N . LEU A 1 425 ? 10.122 -3.124 -9.482 1.00 89.38 425 LEU A N 1
ATOM 3451 C CA . LEU A 1 425 ? 8.950 -2.243 -9.395 1.00 89.38 425 LEU A CA 1
ATOM 3452 C C . LEU A 1 425 ? 7.622 -3.015 -9.484 1.00 89.38 425 LEU A C 1
ATOM 3454 O O . LEU A 1 425 ? 6.709 -2.756 -8.703 1.00 89.38 425 LEU A O 1
ATOM 3458 N N . GLU A 1 426 ? 7.488 -3.982 -10.395 1.00 90.12 426 GLU A N 1
ATOM 3459 C CA . GLU A 1 426 ? 6.292 -4.834 -10.503 1.00 90.12 426 GLU A CA 1
ATOM 3460 C C . GLU A 1 426 ? 6.054 -5.657 -9.223 1.00 90.12 426 GLU A C 1
ATOM 3462 O O . GLU A 1 426 ? 4.932 -5.687 -8.709 1.00 90.12 426 GLU A O 1
ATOM 3467 N N . LYS A 1 427 ? 7.103 -6.274 -8.656 1.00 93.00 427 LYS A N 1
ATOM 3468 C CA . LYS A 1 427 ? 7.019 -6.989 -7.367 1.00 93.00 427 LYS A CA 1
ATOM 3469 C C . LYS A 1 427 ? 6.584 -6.058 -6.238 1.00 93.00 427 LYS A C 1
ATOM 3471 O O . LYS A 1 427 ? 5.712 -6.430 -5.455 1.00 93.00 427 LYS A O 1
ATOM 3476 N N . LEU A 1 428 ? 7.186 -4.872 -6.148 1.00 86.19 428 LEU A N 1
ATOM 3477 C CA . LEU A 1 428 ? 6.985 -3.942 -5.037 1.00 86.19 428 LEU A CA 1
ATOM 3478 C C . LEU A 1 428 ? 5.588 -3.302 -5.087 1.00 86.19 428 LEU A C 1
ATOM 3480 O O . LEU A 1 428 ? 4.896 -3.263 -4.072 1.00 86.19 428 LEU A O 1
ATOM 3484 N N . ASN A 1 429 ? 5.091 -2.966 -6.283 1.00 88.38 429 ASN A N 1
ATOM 3485 C CA . ASN A 1 429 ? 3.683 -2.613 -6.504 1.00 88.38 429 ASN A CA 1
ATOM 3486 C C . ASN A 1 429 ? 2.726 -3.762 -6.124 1.00 88.38 429 ASN A C 1
ATOM 3488 O O . ASN A 1 429 ? 1.677 -3.528 -5.518 1.00 88.38 429 ASN A O 1
ATOM 3492 N N . GLY A 1 430 ? 3.094 -5.014 -6.419 1.00 88.44 430 GLY A N 1
ATOM 3493 C CA . GLY A 1 430 ? 2.345 -6.197 -5.986 1.00 88.44 430 GLY A CA 1
ATOM 3494 C C . GLY A 1 430 ? 2.294 -6.371 -4.461 1.00 88.44 430 GLY A C 1
ATOM 3495 O O . GLY A 1 430 ? 1.252 -6.750 -3.924 1.00 88.44 430 GLY A O 1
ATOM 3496 N N . LEU A 1 431 ? 3.387 -6.070 -3.752 1.00 87.44 431 LEU A N 1
ATOM 3497 C CA . LEU A 1 431 ? 3.440 -6.085 -2.285 1.00 87.44 431 LEU A CA 1
ATOM 3498 C C . LEU A 1 431 ? 2.623 -4.937 -1.673 1.00 87.44 431 LEU A C 1
ATOM 3500 O O . LEU A 1 431 ? 1.814 -5.195 -0.784 1.00 87.44 431 LEU A O 1
ATOM 3504 N N . LEU A 1 432 ? 2.746 -3.712 -2.196 1.00 84.81 432 LEU A N 1
ATOM 3505 C CA . LEU A 1 432 ? 1.932 -2.557 -1.790 1.00 84.81 432 LEU A CA 1
ATOM 3506 C C . LEU A 1 432 ? 0.429 -2.830 -1.952 1.00 84.81 432 LEU A C 1
ATOM 3508 O O . LEU A 1 432 ? -0.351 -2.558 -1.040 1.00 84.81 432 LEU A O 1
ATOM 3512 N N . SER A 1 433 ? 0.014 -3.428 -3.074 1.00 89.31 433 SER A N 1
ATOM 3513 C CA . SER A 1 433 ? -1.388 -3.796 -3.306 1.00 89.31 433 SER A CA 1
ATOM 3514 C C . SER A 1 433 ? -1.898 -4.830 -2.292 1.00 89.31 433 SER A C 1
ATOM 3516 O O . SER A 1 433 ? -2.987 -4.650 -1.744 1.00 89.31 433 SER A O 1
ATOM 3518 N N . LYS A 1 434 ? -1.103 -5.864 -1.982 1.00 89.50 434 LYS A N 1
ATOM 3519 C CA . LYS A 1 434 ? -1.447 -6.872 -0.964 1.00 89.50 434 LYS A CA 1
ATOM 3520 C C . LYS A 1 434 ? -1.508 -6.282 0.445 1.00 89.50 434 LYS A C 1
ATOM 3522 O O . LYS A 1 434 ? -2.454 -6.561 1.172 1.00 89.50 434 LYS A O 1
ATOM 3527 N N . ASN A 1 435 ? -0.542 -5.447 0.827 1.00 83.94 435 ASN A N 1
ATOM 3528 C CA . ASN A 1 435 ? -0.517 -4.826 2.154 1.00 83.94 435 ASN A CA 1
ATOM 3529 C C . ASN A 1 435 ? -1.708 -3.863 2.338 1.00 83.94 435 ASN A C 1
ATOM 3531 O O . ASN A 1 435 ? -2.389 -3.890 3.362 1.00 83.94 435 ASN A O 1
ATOM 3535 N N . LYS A 1 436 ? -2.071 -3.109 1.291 1.00 84.31 436 LYS A N 1
ATOM 3536 C CA . LYS A 1 436 ? -3.296 -2.297 1.277 1.00 84.31 436 LYS A CA 1
ATOM 3537 C C . LYS A 1 436 ? -4.565 -3.139 1.474 1.00 84.31 436 LYS A C 1
ATOM 3539 O O . LYS A 1 436 ? -5.430 -2.734 2.243 1.00 84.31 436 LYS A O 1
ATOM 3544 N N . GLN A 1 437 ? -4.670 -4.303 0.827 1.00 88.00 437 GLN A N 1
ATOM 3545 C CA . GLN A 1 437 ? -5.799 -5.227 1.019 1.00 88.00 437 GLN A CA 1
ATOM 3546 C C . GLN A 1 437 ? -5.855 -5.785 2.450 1.00 88.00 437 GLN A C 1
ATOM 3548 O O . GLN A 1 437 ? -6.929 -5.811 3.042 1.00 88.00 437 GLN A O 1
ATOM 3553 N N . LEU A 1 438 ? -4.713 -6.182 3.023 1.00 87.88 438 LEU A N 1
ATOM 3554 C CA . LEU A 1 438 ? -4.630 -6.654 4.412 1.00 87.88 438 LEU A CA 1
ATOM 3555 C C . LEU A 1 438 ? -5.019 -5.557 5.412 1.00 87.88 438 LEU A C 1
ATOM 3557 O O . LEU A 1 438 ? -5.802 -5.812 6.320 1.00 87.88 438 LEU A O 1
ATOM 3561 N N . THR A 1 439 ? -4.543 -4.327 5.203 1.00 84.06 439 THR A N 1
ATOM 3562 C CA . THR A 1 439 ? -4.909 -3.168 6.033 1.00 84.06 439 THR A CA 1
ATOM 3563 C C . THR A 1 439 ? -6.421 -2.926 5.997 1.00 84.06 439 THR A C 1
ATOM 3565 O O . THR A 1 439 ? -7.046 -2.813 7.046 1.00 84.06 439 THR A O 1
ATOM 3568 N N . GLN A 1 440 ? -7.031 -2.936 4.806 1.00 86.88 440 GLN A N 1
ATOM 3569 C CA . GLN A 1 440 ? -8.482 -2.775 4.648 1.00 86.88 440 GLN A CA 1
ATOM 3570 C C . GLN A 1 440 ? -9.284 -3.918 5.290 1.00 86.88 440 GLN A C 1
ATOM 3572 O O . GLN A 1 440 ? -10.344 -3.671 5.858 1.00 86.88 440 GLN A O 1
ATOM 3577 N N . ALA A 1 441 ? -8.790 -5.159 5.227 1.00 86.88 441 ALA A N 1
ATOM 3578 C CA . ALA A 1 441 ? -9.429 -6.296 5.886 1.00 86.88 441 ALA A CA 1
ATOM 3579 C C . ALA A 1 441 ? -9.422 -6.144 7.418 1.00 86.88 441 ALA A C 1
ATOM 3581 O O . ALA A 1 441 ? -10.466 -6.308 8.043 1.00 86.88 441 ALA A O 1
ATOM 3582 N N . LEU A 1 442 ? -8.286 -5.746 8.004 1.00 86.00 442 LEU A N 1
ATOM 3583 C CA . LEU A 1 442 ? -8.157 -5.484 9.444 1.00 86.00 442 LEU A CA 1
ATOM 3584 C C . LEU A 1 442 ? -9.005 -4.283 9.901 1.00 86.00 442 LEU A C 1
ATOM 3586 O O . LEU A 1 442 ? -9.591 -4.313 10.981 1.00 86.00 442 LEU A O 1
ATOM 3590 N N . GLU A 1 443 ? -9.105 -3.225 9.091 1.00 83.62 443 GLU A N 1
ATOM 3591 C CA . GLU A 1 443 ? -9.995 -2.085 9.360 1.00 83.62 443 GLU A CA 1
ATOM 3592 C C . GLU A 1 443 ? -11.475 -2.510 9.367 1.00 83.62 443 GLU A C 1
ATOM 3594 O O . GLU A 1 443 ? -12.222 -2.126 10.271 1.00 83.62 443 GLU A O 1
ATOM 3599 N N . LEU A 1 444 ? -11.892 -3.350 8.411 1.00 88.88 444 LEU A N 1
ATOM 3600 C CA . LEU A 1 444 ? -13.247 -3.907 8.361 1.00 88.88 444 LEU A CA 1
ATOM 3601 C C . LEU A 1 444 ? -13.531 -4.833 9.552 1.00 88.88 444 LEU A C 1
ATOM 3603 O O . LEU A 1 444 ? -14.564 -4.672 10.199 1.00 88.88 444 LEU A O 1
ATOM 3607 N N . GLU A 1 445 ? -12.618 -5.744 9.886 1.00 91.38 445 GLU A N 1
ATOM 3608 C CA . GLU A 1 445 ? -12.760 -6.667 11.020 1.00 91.38 445 GLU A CA 1
ATOM 3609 C C . GLU A 1 445 ? -12.880 -5.910 12.353 1.00 91.38 445 GLU A C 1
ATOM 3611 O O . GLU A 1 445 ? -13.806 -6.158 13.126 1.00 91.38 445 GLU A O 1
ATOM 3616 N N . ASN A 1 446 ? -12.037 -4.895 12.581 1.00 88.81 446 ASN A N 1
ATOM 3617 C CA . ASN A 1 446 ? -12.154 -4.003 13.738 1.00 88.81 446 ASN A CA 1
ATOM 3618 C C . ASN A 1 446 ? -13.489 -3.239 13.762 1.00 88.81 446 ASN A C 1
ATOM 3620 O O . ASN A 1 446 ? -14.096 -3.084 14.826 1.00 88.81 446 ASN A O 1
ATOM 3624 N N . SER A 1 447 ? -13.988 -2.784 12.606 1.00 88.75 447 SER A N 1
ATOM 3625 C CA . SER A 1 447 ? -15.300 -2.125 12.537 1.00 88.75 447 SER A CA 1
ATOM 3626 C C . SER A 1 447 ? -16.444 -3.077 12.915 1.00 88.75 447 SER A C 1
ATOM 3628 O O . SER A 1 447 ? -17.327 -2.694 13.678 1.00 88.75 447 SER A O 1
ATOM 3630 N N . MET A 1 448 ? -16.384 -4.343 12.484 1.00 89.88 448 MET A N 1
ATOM 3631 C CA . MET A 1 448 ? -17.376 -5.359 12.842 1.00 89.88 448 MET A CA 1
ATOM 3632 C C . MET A 1 448 ? -17.311 -5.708 14.334 1.00 89.88 448 MET A C 1
ATOM 3634 O O . MET A 1 448 ? -18.331 -5.654 15.023 1.00 89.88 448 MET A O 1
ATOM 3638 N N . MET A 1 449 ? -16.111 -5.969 14.866 1.00 90.31 449 MET A N 1
ATOM 3639 C CA . MET A 1 449 ? -15.924 -6.259 16.291 1.00 90.31 449 MET A CA 1
ATOM 3640 C C . MET A 1 449 ? -16.422 -5.114 17.181 1.00 90.31 449 MET A C 1
ATOM 3642 O O . MET A 1 449 ? -17.119 -5.359 18.164 1.00 90.31 449 MET A O 1
ATOM 3646 N N . THR A 1 450 ? -16.128 -3.855 16.835 1.00 86.69 450 THR A N 1
ATOM 3647 C CA . THR A 1 450 ? -16.630 -2.700 17.602 1.00 86.69 450 THR A CA 1
ATOM 3648 C C . THR A 1 450 ? -18.155 -2.577 17.542 1.00 86.69 450 THR A C 1
ATOM 3650 O O . THR A 1 450 ? -18.766 -2.293 18.574 1.00 86.69 450 THR A O 1
ATOM 3653 N N . THR A 1 451 ? -18.804 -2.867 16.405 1.00 93.75 451 THR A N 1
ATOM 3654 C CA . THR A 1 451 ? -20.277 -2.921 16.349 1.00 93.75 451 THR A CA 1
ATOM 3655 C C . THR A 1 451 ? -20.869 -4.052 17.194 1.00 93.75 451 THR A C 1
ATOM 3657 O O . THR A 1 451 ? -21.859 -3.820 17.892 1.00 93.75 451 THR A O 1
ATOM 3660 N N . ASP A 1 452 ? -20.236 -5.228 17.224 1.00 95.69 452 ASP A N 1
ATOM 3661 C CA . ASP A 1 452 ? -20.671 -6.365 18.044 1.00 95.69 452 ASP A CA 1
ATOM 3662 C C . ASP A 1 452 ? -20.526 -6.080 19.547 1.00 95.69 452 ASP A C 1
ATOM 3664 O O . ASP A 1 452 ? -21.413 -6.415 20.336 1.00 95.69 452 ASP A O 1
ATOM 3668 N N . PHE A 1 453 ? -19.435 -5.426 19.965 1.00 90.12 453 PHE A N 1
ATOM 3669 C CA . PHE A 1 453 ? -19.262 -4.984 21.352 1.00 90.12 453 PHE A CA 1
ATOM 3670 C C . PHE A 1 453 ? -20.327 -3.957 21.755 1.00 90.12 453 PHE A C 1
ATOM 3672 O O . PHE A 1 453 ? -20.940 -4.104 22.812 1.00 90.12 453 PHE A O 1
ATOM 3679 N N . VAL A 1 454 ? -20.615 -2.966 20.903 1.00 94.56 454 VAL A N 1
ATOM 3680 C CA . VAL A 1 454 ? -21.681 -1.980 21.158 1.00 94.56 454 VAL A CA 1
ATOM 3681 C C . VAL A 1 454 ? -23.060 -2.645 21.242 1.00 94.56 454 VAL A C 1
ATOM 3683 O O . VAL A 1 454 ? -23.881 -2.223 22.057 1.00 94.56 454 VAL A O 1
ATOM 3686 N N . HIS A 1 455 ? -23.332 -3.690 20.451 1.00 94.12 455 HIS A N 1
ATOM 3687 C CA . HIS A 1 455 ? -24.590 -4.434 20.552 1.00 94.12 455 HIS A CA 1
ATOM 3688 C C . HIS A 1 455 ? -24.721 -5.151 21.902 1.00 94.12 455 HIS A C 1
ATOM 3690 O O . HIS A 1 455 ? -25.722 -4.960 22.591 1.00 94.12 455 HIS A O 1
ATOM 3696 N N . LYS A 1 456 ? -23.680 -5.886 22.317 1.00 95.25 456 LYS A N 1
ATOM 3697 C CA . LYS A 1 456 ? -23.642 -6.611 23.600 1.00 95.25 456 LYS A CA 1
ATOM 3698 C C . LYS A 1 456 ? -23.808 -5.682 24.803 1.00 95.25 456 LYS A C 1
ATOM 3700 O O . LYS A 1 456 ? -24.554 -6.007 25.723 1.00 95.25 456 LYS A O 1
ATOM 3705 N N . VAL A 1 457 ? -23.169 -4.508 24.783 1.00 92.94 457 VAL A N 1
ATOM 3706 C CA . VAL A 1 457 ? -23.353 -3.485 25.829 1.00 92.94 457 VAL A CA 1
ATOM 3707 C C . VAL A 1 457 ? -24.811 -3.019 25.874 1.00 92.94 457 VAL A C 1
ATOM 3709 O O . VAL A 1 457 ? -25.416 -3.043 26.940 1.00 92.94 457 VAL A O 1
ATOM 3712 N N . LYS A 1 458 ? -25.426 -2.710 24.725 1.00 95.75 458 LYS A N 1
ATOM 3713 C CA . LYS A 1 458 ? -26.845 -2.310 24.654 1.00 95.75 458 LYS A CA 1
ATOM 3714 C C . LYS A 1 458 ? -27.829 -3.417 25.039 1.00 95.75 458 LYS A C 1
ATOM 3716 O O . LYS A 1 458 ? -28.974 -3.127 25.377 1.00 95.75 458 LYS A O 1
ATOM 3721 N N . GLU A 1 459 ? -27.459 -4.687 24.918 1.00 95.00 459 GLU A N 1
ATOM 3722 C CA . GLU A 1 459 ? -28.249 -5.810 25.439 1.00 95.00 459 GLU A CA 1
ATOM 3723 C C . GLU A 1 459 ? -28.176 -5.858 26.967 1.00 95.00 459 GLU A C 1
ATOM 3725 O O . GLU A 1 459 ? -29.220 -5.795 27.611 1.00 95.00 459 GLU A O 1
ATOM 3730 N N . ALA A 1 460 ? -26.972 -5.818 27.546 1.00 92.94 460 ALA A N 1
ATOM 3731 C CA . ALA A 1 460 ? -26.783 -5.773 28.997 1.00 92.94 460 ALA A CA 1
ATOM 3732 C C . ALA A 1 460 ? -27.419 -4.526 29.654 1.00 92.94 460 ALA A C 1
ATOM 3734 O O . ALA A 1 460 ? -28.008 -4.623 30.729 1.00 92.94 460 ALA A O 1
ATOM 3735 N N . GLU A 1 461 ? -27.368 -3.361 28.998 1.00 93.06 461 GLU A N 1
ATOM 3736 C CA . GLU A 1 461 ? -28.073 -2.144 29.434 1.00 93.06 461 GLU A CA 1
ATOM 3737 C C . GLU A 1 461 ? -29.595 -2.352 29.488 1.00 93.06 461 GLU A C 1
ATOM 3739 O O . GLU A 1 461 ? -30.237 -1.952 30.458 1.00 93.06 461 GLU A O 1
ATOM 3744 N N . ARG A 1 462 ? -30.183 -3.017 28.482 1.00 96.50 462 ARG A N 1
ATOM 3745 C CA . ARG A 1 462 ? -31.623 -3.334 28.460 1.00 96.50 462 ARG A CA 1
ATOM 3746 C C . ARG A 1 462 ? -32.001 -4.329 29.556 1.00 96.50 462 ARG A C 1
ATOM 3748 O O . ARG A 1 462 ? -32.981 -4.100 30.256 1.00 96.50 462 ARG A O 1
ATOM 3755 N N . GLU A 1 463 ? -31.206 -5.379 29.759 1.00 96.44 463 GLU A N 1
ATOM 3756 C CA . GLU A 1 463 ? -31.412 -6.341 30.852 1.00 96.44 463 GLU A CA 1
ATOM 3757 C C . GLU A 1 463 ? -31.323 -5.673 32.235 1.00 96.44 463 GLU A C 1
ATOM 3759 O O . GLU A 1 463 ? -32.121 -5.974 33.124 1.00 96.44 463 GLU A O 1
ATOM 3764 N N . SER A 1 464 ? -30.395 -4.726 32.409 1.00 90.75 464 SER A N 1
ATOM 3765 C CA . SER A 1 464 ? -30.252 -3.926 33.630 1.00 90.75 464 SER A CA 1
ATOM 3766 C C . SER A 1 464 ? -31.494 -3.067 33.903 1.00 90.75 464 SER A C 1
ATOM 3768 O O . SER A 1 464 ? -32.039 -3.109 35.008 1.00 90.75 464 SER A O 1
ATOM 3770 N N . VAL A 1 465 ? -32.009 -2.365 32.884 1.00 96.50 465 VAL A N 1
ATOM 3771 C CA . VAL A 1 465 ? -33.253 -1.577 32.984 1.00 96.50 465 VAL A CA 1
ATOM 3772 C C . VAL A 1 465 ? -34.453 -2.470 33.322 1.00 96.50 465 VAL A C 1
ATOM 3774 O O . VAL A 1 465 ? -35.210 -2.146 34.236 1.00 96.50 465 VAL A O 1
ATOM 3777 N N . ASP A 1 466 ? -34.597 -3.628 32.672 1.00 95.75 466 ASP A N 1
ATOM 3778 C CA . ASP A 1 466 ? -35.666 -4.596 32.959 1.00 95.75 466 ASP A CA 1
ATOM 3779 C C . ASP A 1 466 ? -35.613 -5.127 34.403 1.00 95.75 466 ASP A C 1
ATOM 3781 O O . ASP A 1 466 ? -36.651 -5.359 35.031 1.00 95.75 466 ASP A O 1
ATOM 3785 N N . LEU A 1 467 ? -34.412 -5.359 34.945 1.00 95.00 467 LEU A N 1
ATOM 3786 C CA . LEU A 1 467 ? -34.222 -5.757 36.343 1.00 95.00 467 LEU A CA 1
ATOM 3787 C C . LEU A 1 467 ? -34.545 -4.613 37.308 1.00 95.00 467 LEU A C 1
ATOM 3789 O O . LEU A 1 467 ? -35.165 -4.858 38.345 1.00 95.00 467 LEU A O 1
ATOM 3793 N N . GLN A 1 468 ? -34.194 -3.375 36.962 1.00 95.50 468 GLN A N 1
ATOM 3794 C CA . GLN A 1 468 ? -34.521 -2.210 37.775 1.00 95.50 468 GLN A CA 1
ATOM 3795 C C . GLN A 1 468 ? -36.033 -1.930 37.805 1.00 95.50 468 GLN A C 1
ATOM 3797 O O . GLN A 1 468 ? -36.587 -1.737 38.885 1.00 95.50 468 GLN A O 1
ATOM 3802 N N . MET A 1 469 ? -36.737 -2.047 36.675 1.00 95.69 469 MET A N 1
ATOM 3803 C CA . MET A 1 469 ? -38.205 -1.956 36.641 1.00 95.69 469 MET A CA 1
ATOM 3804 C C . MET A 1 469 ? -38.877 -3.036 37.509 1.00 95.69 469 MET A C 1
ATOM 3806 O O . MET A 1 469 ? -39.871 -2.769 38.185 1.00 95.69 469 MET A O 1
ATOM 3810 N N . LYS A 1 470 ? -38.326 -4.260 37.544 1.00 97.12 470 LYS A N 1
ATOM 3811 C CA . LYS A 1 470 ? -38.805 -5.329 38.444 1.00 97.12 470 LYS A CA 1
ATOM 3812 C C . LYS A 1 470 ? -38.540 -4.998 39.915 1.00 97.12 470 LYS A C 1
ATOM 3814 O O . LYS A 1 470 ? -39.406 -5.257 40.747 1.00 97.12 470 LYS A O 1
ATOM 3819 N N . LEU A 1 471 ? -37.379 -4.424 40.242 1.00 94.31 471 LEU A N 1
ATOM 3820 C CA . LEU A 1 471 ? -37.054 -3.973 41.599 1.00 94.31 471 LEU A CA 1
ATOM 3821 C C . LEU A 1 471 ? -38.059 -2.915 42.078 1.00 94.31 471 LEU A C 1
ATOM 3823 O O . LEU A 1 471 ? -38.608 -3.047 43.170 1.00 94.31 471 LEU A O 1
ATOM 3827 N N . GLU A 1 472 ? -38.330 -1.910 41.245 1.00 96.44 472 GLU A N 1
ATOM 3828 C CA . GLU A 1 472 ? -39.281 -0.830 41.527 1.00 96.44 472 GLU A CA 1
ATOM 3829 C C . GLU A 1 472 ? -40.698 -1.384 41.756 1.00 96.44 472 GLU A C 1
ATOM 3831 O O . GLU A 1 472 ? -41.298 -1.105 42.795 1.00 96.44 472 GLU A O 1
ATOM 3836 N N . ALA A 1 473 ? -41.188 -2.278 40.889 1.00 96.75 473 ALA A N 1
ATOM 3837 C CA . ALA A 1 473 ? -42.490 -2.931 41.060 1.00 96.75 473 ALA A CA 1
ATOM 3838 C C . ALA A 1 473 ? -42.594 -3.755 42.365 1.00 96.75 473 ALA A C 1
ATOM 3840 O O . ALA A 1 473 ? -43.589 -3.659 43.089 1.00 96.75 473 ALA A O 1
ATOM 3841 N N . MET A 1 474 ? -41.556 -4.527 42.714 1.00 94.62 474 MET A N 1
ATOM 3842 C CA . MET A 1 474 ? -41.503 -5.266 43.986 1.00 94.62 474 MET A CA 1
ATOM 3843 C C . MET A 1 474 ? -41.457 -4.327 45.203 1.00 94.62 474 MET A C 1
ATOM 3845 O O . MET A 1 474 ? -41.967 -4.659 46.277 1.00 94.62 474 MET A O 1
ATOM 3849 N N . GLN A 1 475 ? -40.857 -3.145 45.053 1.00 93.56 475 GLN A N 1
ATOM 3850 C CA . GLN A 1 475 ? -40.781 -2.139 46.106 1.00 93.56 475 GLN A CA 1
ATOM 3851 C C . GLN A 1 475 ? -42.128 -1.426 46.309 1.00 93.56 475 GLN A C 1
ATOM 3853 O O . GLN A 1 475 ? -42.555 -1.263 47.454 1.00 93.56 475 GLN A O 1
ATOM 3858 N N . GLU A 1 476 ? -42.861 -1.124 45.234 1.00 96.75 476 GLU A N 1
ATOM 3859 C CA . GLU A 1 476 ? -44.256 -0.671 45.307 1.00 96.75 476 GLU A CA 1
ATOM 3860 C C . GLU A 1 476 ? -45.173 -1.713 45.970 1.00 96.75 476 GLU A C 1
ATOM 3862 O O . GLU A 1 476 ? -46.046 -1.355 46.765 1.00 96.75 476 GLU A O 1
ATOM 3867 N N . GLU A 1 477 ? -44.991 -3.007 45.681 1.00 96.25 477 GLU A N 1
ATOM 3868 C CA . GLU A 1 477 ? -45.734 -4.083 46.353 1.00 96.25 477 GLU A CA 1
ATOM 3869 C C . GLU A 1 477 ? -45.434 -4.152 47.845 1.00 96.25 477 GLU A C 1
ATOM 3871 O O . GLU A 1 477 ? -46.361 -4.199 48.658 1.00 96.25 477 GLU A O 1
ATOM 3876 N N . LYS A 1 478 ? -44.156 -4.078 48.226 1.00 95.94 478 LYS A N 1
ATOM 3877 C CA . LYS A 1 478 ? -43.739 -3.994 49.628 1.00 95.94 478 LYS A CA 1
ATOM 3878 C C . LYS A 1 478 ? -44.385 -2.798 50.335 1.00 95.94 478 LYS A C 1
ATOM 3880 O O . LYS A 1 478 ? -44.873 -2.951 51.453 1.00 95.94 478 LYS A O 1
ATOM 3885 N N . GLU A 1 479 ? -44.418 -1.622 49.710 1.00 95.94 479 GLU A N 1
ATOM 3886 C CA . GLU A 1 479 ? -45.067 -0.440 50.288 1.00 95.94 479 GLU A CA 1
ATOM 3887 C C . GLU A 1 479 ? -46.590 -0.582 50.398 1.00 95.94 479 GLU A C 1
ATOM 3889 O O . GLU A 1 479 ? -47.169 -0.162 51.403 1.00 95.94 479 GLU A O 1
ATOM 3894 N N . ARG A 1 480 ? -47.250 -1.193 49.405 1.00 96.94 480 ARG A N 1
ATOM 3895 C CA . ARG A 1 480 ? -48.683 -1.528 49.472 1.00 96.94 480 ARG A CA 1
ATOM 3896 C C . ARG A 1 480 ? -48.979 -2.483 50.633 1.00 96.94 480 ARG A C 1
ATOM 3898 O O . ARG A 1 480 ? -49.907 -2.234 51.402 1.00 96.94 480 ARG A O 1
ATOM 3905 N N . LEU A 1 481 ? -48.169 -3.529 50.803 1.00 96.38 481 LEU A N 1
ATOM 3906 C CA . LEU A 1 481 ? -48.305 -4.490 51.901 1.00 96.38 481 LEU A CA 1
ATOM 3907 C C . LEU A 1 481 ? -48.029 -3.852 53.271 1.00 96.38 481 LEU A C 1
ATOM 3909 O O . LEU A 1 481 ? -48.770 -4.115 54.214 1.00 96.38 481 LEU A O 1
ATOM 3913 N N . LEU A 1 482 ? -47.029 -2.971 53.384 1.00 96.69 482 LEU A N 1
ATOM 3914 C CA . LEU A 1 482 ? -46.754 -2.220 54.617 1.00 96.69 482 LEU A CA 1
ATOM 3915 C C . LEU A 1 482 ? -47.924 -1.310 55.016 1.00 96.69 482 LEU A C 1
ATOM 3917 O O . LEU A 1 482 ? -48.295 -1.289 56.187 1.00 96.69 482 LEU A O 1
ATOM 3921 N N . LYS A 1 483 ? -48.542 -0.603 54.060 1.00 96.62 483 LYS A N 1
ATOM 3922 C CA . LYS A 1 483 ? -49.745 0.213 54.316 1.00 96.62 483 LYS A CA 1
ATOM 3923 C C . LYS A 1 483 ? -50.893 -0.657 54.844 1.00 96.62 483 LYS A C 1
ATOM 3925 O O . LYS A 1 483 ? -51.457 -0.346 55.889 1.00 96.62 483 LYS A O 1
ATOM 3930 N N . SER A 1 484 ? -51.156 -1.794 54.196 1.00 97.00 484 SER A N 1
ATOM 3931 C CA . SER A 1 484 ? -52.190 -2.745 54.628 1.00 97.00 484 SER A CA 1
ATOM 3932 C C . SER A 1 484 ? -51.912 -3.368 56.008 1.00 97.00 484 SER A C 1
ATOM 3934 O O . SER A 1 484 ? -52.843 -3.561 56.790 1.00 97.00 484 SER A O 1
ATOM 3936 N N . LEU A 1 485 ? -50.645 -3.634 56.350 1.00 95.81 485 LEU A N 1
ATOM 3937 C CA . LEU A 1 485 ? -50.255 -4.112 57.681 1.00 95.81 485 LEU A CA 1
ATOM 3938 C C . LEU A 1 485 ? -50.546 -3.063 58.764 1.00 95.81 485 LEU A C 1
ATOM 3940 O O . LEU A 1 485 ? -51.180 -3.389 59.763 1.00 95.81 485 LEU A O 1
ATOM 3944 N N . VAL A 1 486 ? -50.154 -1.805 58.544 1.00 96.75 486 VAL A N 1
ATOM 3945 C CA . VAL A 1 486 ? -50.418 -0.703 59.488 1.00 96.75 486 VAL A CA 1
ATOM 3946 C C . VAL A 1 486 ? -51.924 -0.466 59.658 1.00 96.75 486 VAL A C 1
ATOM 3948 O O . VAL A 1 486 ? -52.397 -0.248 60.774 1.00 96.75 486 VAL A O 1
ATOM 3951 N N . GLU A 1 487 ? -52.711 -0.562 58.584 1.00 96.00 487 GLU A N 1
ATOM 3952 C CA . GLU A 1 487 ? -54.177 -0.531 58.664 1.00 96.00 487 GLU A CA 1
ATOM 3953 C C . GLU A 1 487 ? -54.728 -1.690 59.515 1.00 96.00 487 GLU A C 1
ATOM 3955 O O . GLU A 1 487 ? -55.606 -1.479 60.354 1.00 96.00 487 GLU A O 1
ATOM 3960 N N . ALA A 1 488 ? -54.196 -2.907 59.358 1.00 95.25 488 ALA A N 1
ATOM 3961 C CA . ALA A 1 488 ? -54.592 -4.061 60.164 1.00 95.25 488 ALA A CA 1
ATOM 3962 C C . ALA A 1 488 ? -54.226 -3.893 61.652 1.00 95.25 488 ALA A C 1
ATOM 3964 O O . ALA A 1 488 ? -55.060 -4.178 62.514 1.00 95.25 488 ALA A O 1
ATOM 3965 N N . GLU A 1 489 ? -53.039 -3.370 61.969 1.00 93.25 489 GLU A N 1
ATOM 3966 C CA . GLU A 1 489 ? -52.616 -3.035 63.338 1.00 93.25 489 GLU A CA 1
ATOM 3967 C C . GLU A 1 489 ? -53.544 -1.989 63.979 1.00 93.25 489 GLU A C 1
ATOM 3969 O O . GLU A 1 489 ? -54.005 -2.169 65.109 1.00 93.25 489 GLU A O 1
ATOM 3974 N N . GLN A 1 490 ? -53.915 -0.937 63.239 1.00 95.81 490 GLN A N 1
ATOM 3975 C CA . GLN A 1 490 ? -54.898 0.052 63.696 1.00 95.81 490 GLN A CA 1
ATOM 3976 C C . GLN A 1 490 ? -56.277 -0.579 63.957 1.00 95.81 490 GLN A C 1
ATOM 3978 O O . GLN A 1 490 ? -56.931 -0.251 64.950 1.00 95.81 490 GLN A O 1
ATOM 3983 N N . GLN A 1 491 ? -56.722 -1.517 63.113 1.00 94.81 491 GLN A N 1
ATOM 3984 C CA . GLN A 1 491 ? -57.972 -2.256 63.334 1.00 94.81 491 GLN A CA 1
ATOM 3985 C C . GLN A 1 491 ? -57.902 -3.188 64.554 1.00 94.81 491 GLN A C 1
ATOM 3987 O O . GLN A 1 491 ? -58.908 -3.340 65.252 1.00 94.81 491 GLN A O 1
ATOM 3992 N N . ILE A 1 492 ? -56.742 -3.787 64.843 1.00 93.12 492 ILE A N 1
ATOM 3993 C CA . ILE A 1 492 ? -56.514 -4.578 66.062 1.00 93.12 492 ILE A CA 1
ATOM 3994 C C . ILE A 1 492 ? -56.625 -3.671 67.292 1.00 93.12 492 ILE A C 1
ATOM 3996 O O . ILE A 1 492 ? -57.485 -3.925 68.134 1.00 93.12 492 ILE A O 1
ATOM 4000 N N . LEU A 1 493 ? -55.888 -2.556 67.340 1.00 94.19 493 LEU A N 1
ATOM 4001 C CA . LEU A 1 493 ? -55.949 -1.573 68.434 1.00 94.19 493 LEU A CA 1
ATOM 4002 C C . LEU A 1 493 ? -57.375 -1.039 68.673 1.00 94.19 493 LEU A C 1
ATOM 4004 O O . LEU A 1 493 ? -57.830 -0.927 69.814 1.00 94.19 493 LEU A O 1
ATOM 4008 N N . LEU A 1 494 ? -58.130 -0.756 67.604 1.00 96.38 494 LEU A N 1
ATOM 4009 C CA . LEU A 1 494 ? -59.537 -0.348 67.698 1.00 96.38 494 LEU A CA 1
ATOM 4010 C C . LEU A 1 494 ? -60.432 -1.446 68.295 1.00 96.38 494 LEU A C 1
ATOM 4012 O O . LEU A 1 494 ? -61.342 -1.144 69.074 1.00 96.38 494 LEU A O 1
ATOM 4016 N N . ARG A 1 495 ? -60.201 -2.717 67.945 1.00 96.12 495 ARG A N 1
ATOM 4017 C CA . ARG A 1 495 ? -60.932 -3.861 68.515 1.00 96.12 495 ARG A CA 1
ATOM 4018 C C . ARG A 1 495 ? -60.554 -4.092 69.974 1.00 96.12 495 ARG A C 1
ATOM 4020 O O . ARG A 1 495 ? -61.453 -4.284 70.787 1.00 96.12 495 ARG A O 1
ATOM 4027 N N . GLU A 1 496 ? -59.277 -3.997 70.327 1.00 93.25 496 GLU A N 1
ATOM 4028 C CA . GLU A 1 496 ? -58.797 -4.088 71.708 1.00 93.25 496 GLU A CA 1
ATOM 4029 C C . GLU A 1 496 ? -59.393 -2.987 72.586 1.00 93.25 496 GLU A C 1
ATOM 4031 O O . GLU A 1 496 ? -59.936 -3.284 73.650 1.00 93.25 496 GLU A O 1
ATOM 4036 N N . ARG A 1 497 ? -59.411 -1.729 72.118 1.00 95.94 497 ARG A N 1
ATOM 4037 C CA . ARG A 1 497 ? -60.048 -0.625 72.852 1.00 95.94 497 ARG A CA 1
ATOM 4038 C C . ARG A 1 497 ? -61.555 -0.834 73.011 1.00 95.94 497 ARG A C 1
ATOM 4040 O O . ARG A 1 497 ? -62.080 -0.573 74.091 1.00 95.94 497 ARG A O 1
ATOM 4047 N N . LYS A 1 498 ? -62.254 -1.349 71.989 1.00 95.62 498 LYS A N 1
ATOM 4048 C CA . LYS A 1 498 ? -63.675 -1.735 72.104 1.00 95.62 498 LYS A CA 1
ATOM 4049 C C . LYS A 1 498 ? -63.884 -2.860 73.121 1.00 95.62 498 LYS A C 1
ATOM 4051 O O . LYS A 1 498 ? -64.800 -2.765 73.929 1.00 95.62 498 LYS A O 1
ATOM 4056 N N . ILE A 1 499 ? -63.037 -3.891 73.120 1.00 92.12 499 ILE A N 1
ATOM 4057 C CA . ILE A 1 499 ? -63.081 -4.991 74.097 1.00 92.12 499 ILE A CA 1
ATOM 4058 C C . ILE A 1 499 ? -62.818 -4.469 75.515 1.00 92.12 499 ILE A C 1
ATOM 4060 O O . ILE A 1 499 ? -63.498 -4.893 76.445 1.00 92.12 499 ILE A O 1
ATOM 4064 N N . LEU A 1 500 ? -61.876 -3.539 75.692 1.00 93.19 500 LEU A N 1
ATOM 4065 C CA . LEU A 1 500 ? -61.587 -2.923 76.985 1.00 93.19 500 LEU A CA 1
ATOM 4066 C C . LEU A 1 500 ? -62.787 -2.119 77.505 1.00 93.19 500 LEU A C 1
ATOM 4068 O O . LEU A 1 500 ? -63.220 -2.362 78.624 1.00 93.19 500 LEU A O 1
ATOM 4072 N N . ILE A 1 501 ? -63.393 -1.264 76.673 1.00 92.50 501 ILE A N 1
ATOM 4073 C CA . ILE A 1 501 ? -64.610 -0.516 77.037 1.00 92.50 501 ILE A CA 1
ATOM 4074 C C . ILE A 1 501 ? -65.771 -1.474 77.350 1.00 92.50 501 ILE A C 1
ATOM 4076 O O . ILE A 1 501 ? -66.512 -1.249 78.303 1.00 92.50 501 ILE A O 1
ATOM 4080 N N . LEU A 1 502 ? -65.928 -2.572 76.601 1.00 90.06 502 LEU A N 1
ATOM 4081 C CA . LEU A 1 502 ? -66.933 -3.604 76.896 1.00 90.06 502 LEU A CA 1
ATOM 4082 C C . LEU A 1 502 ? -66.664 -4.326 78.226 1.00 90.06 502 LEU A C 1
ATOM 4084 O O . LEU A 1 502 ? -67.613 -4.674 78.921 1.00 90.06 502 LEU A O 1
ATOM 4088 N N . LYS A 1 503 ? -65.398 -4.529 78.609 1.00 91.25 503 LYS A N 1
ATOM 4089 C CA . LYS A 1 503 ? -65.031 -5.055 79.933 1.00 91.25 503 LYS A CA 1
ATOM 4090 C C . LYS A 1 503 ? -65.314 -4.036 81.037 1.00 91.25 503 LYS A C 1
ATOM 4092 O O . LYS A 1 503 ? -65.951 -4.400 82.012 1.00 91.25 503 LYS A O 1
ATOM 4097 N N . GLU A 1 504 ? -64.902 -2.779 80.876 1.00 87.94 504 GLU A N 1
ATOM 4098 C CA . GLU A 1 504 ? -65.144 -1.695 81.844 1.00 87.94 504 GLU A CA 1
ATOM 4099 C C . GLU A 1 504 ? -66.646 -1.461 82.071 1.00 87.94 504 GLU A C 1
ATOM 4101 O O . GLU A 1 504 ? -67.106 -1.447 83.210 1.00 87.94 504 GLU A O 1
ATOM 4106 N N . THR A 1 505 ? -67.430 -1.348 80.994 1.00 84.69 505 THR A N 1
ATOM 4107 C CA . THR A 1 505 ? -68.892 -1.183 81.073 1.00 84.69 505 THR A CA 1
ATOM 4108 C C . THR A 1 505 ? -69.579 -2.408 81.658 1.00 84.69 505 THR A C 1
ATOM 4110 O O . THR A 1 505 ? -70.473 -2.249 82.485 1.00 84.69 505 THR A O 1
ATOM 4113 N N . ARG A 1 506 ? -69.139 -3.626 81.314 1.00 82.38 506 ARG A N 1
ATOM 4114 C CA . ARG A 1 506 ? -69.635 -4.840 81.966 1.00 82.38 506 ARG A CA 1
ATOM 4115 C C . ARG A 1 506 ? -69.324 -4.839 83.462 1.00 82.38 506 ARG A C 1
ATOM 4117 O O . ARG A 1 506 ? -70.244 -5.040 84.236 1.00 82.38 506 ARG A O 1
ATOM 4124 N N . SER A 1 507 ? -68.093 -4.544 83.876 1.00 81.69 507 SER A N 1
ATOM 4125 C CA . SER A 1 507 ? -67.727 -4.444 85.296 1.00 81.69 507 SER A CA 1
ATOM 4126 C C . SER A 1 507 ? -68.492 -3.341 86.037 1.00 81.69 507 SER A C 1
ATOM 4128 O O . SER A 1 507 ? -68.743 -3.478 87.228 1.00 81.69 507 SER A O 1
ATOM 4130 N N . ALA A 1 508 ? -68.883 -2.259 85.357 1.00 81.19 508 ALA A N 1
ATOM 4131 C CA . ALA A 1 508 ? -69.724 -1.208 85.932 1.00 81.19 508 ALA A CA 1
ATOM 4132 C C . ALA A 1 508 ? -71.200 -1.631 86.078 1.00 81.19 508 ALA A C 1
ATOM 4134 O O . ALA A 1 508 ? -71.852 -1.214 87.030 1.00 81.19 508 ALA A O 1
ATOM 4135 N N . VAL A 1 509 ? -71.719 -2.467 85.171 1.00 76.31 509 VAL A N 1
ATOM 4136 C CA . VAL A 1 509 ? -73.072 -3.059 85.252 1.00 76.31 509 VAL A CA 1
ATOM 4137 C C . VAL A 1 509 ? -73.128 -4.223 86.251 1.00 76.31 509 VAL A C 1
ATOM 4139 O O . VAL A 1 509 ? -74.113 -4.363 86.970 1.00 76.31 509 VAL A O 1
ATOM 4142 N N . ASP A 1 510 ? -72.061 -5.020 86.325 1.00 68.56 510 ASP A N 1
ATOM 4143 C CA . ASP A 1 510 ? -71.862 -6.108 87.290 1.00 68.56 510 ASP A CA 1
ATOM 4144 C C . ASP A 1 510 ? -71.427 -5.568 88.682 1.00 68.56 510 ASP A C 1
ATOM 4146 O O . ASP A 1 510 ? -71.257 -6.345 89.620 1.00 68.56 510 ASP A O 1
ATOM 4150 N N . SER A 1 511 ? -71.269 -4.244 88.845 1.00 68.12 511 SER A N 1
ATOM 4151 C CA . SER A 1 511 ? -71.002 -3.590 90.134 1.00 68.12 511 SER A CA 1
ATOM 4152 C C . SER A 1 511 ? -72.266 -3.542 90.999 1.00 68.12 511 SER A C 1
ATOM 4154 O O . SER A 1 511 ? -73.339 -3.138 90.544 1.00 68.12 511 SER A O 1
ATOM 4156 N N . GLU A 1 512 ? -72.137 -3.904 92.278 1.00 59.41 512 GLU A N 1
ATOM 4157 C CA . GLU A 1 512 ? -73.259 -4.134 93.205 1.00 59.41 512 GLU A CA 1
ATOM 4158 C C . GLU A 1 512 ? -74.169 -2.912 93.443 1.00 59.41 512 GLU A C 1
ATOM 4160 O O . GLU A 1 512 ? -75.291 -3.071 93.927 1.00 59.41 512 GLU A O 1
ATOM 4165 N N . PHE A 1 513 ? -73.723 -1.711 93.056 1.00 56.78 513 PHE A N 1
ATOM 4166 C CA . PHE A 1 513 ? -74.386 -0.422 93.290 1.00 56.78 513 PHE A CA 1
ATOM 4167 C C . PHE A 1 513 ? -75.863 -0.383 92.852 1.00 56.78 513 PHE A C 1
ATOM 4169 O O . PHE A 1 513 ? -76.676 0.243 93.521 1.00 56.78 513 PHE A O 1
ATOM 4176 N N . GLY A 1 514 ? -76.233 -1.081 91.769 1.00 59.03 514 GLY A N 1
ATOM 4177 C CA . GLY A 1 514 ? -77.639 -1.248 91.365 1.00 59.03 514 GLY A CA 1
ATOM 4178 C C . GLY A 1 514 ? -78.287 -2.557 91.839 1.00 59.03 514 GLY A C 1
ATOM 4179 O O . GLY A 1 514 ? -79.507 -2.635 91.996 1.00 59.03 514 GLY A O 1
ATOM 4180 N N . GLN A 1 515 ? -77.497 -3.607 92.082 1.00 64.19 515 GLN A N 1
ATOM 4181 C CA . GLN A 1 515 ? -78.023 -4.907 92.511 1.00 64.19 515 GLN A CA 1
ATOM 4182 C C . GLN A 1 515 ? -78.563 -4.873 93.943 1.00 64.19 515 GLN A C 1
ATOM 4184 O O . GLN A 1 515 ? -79.572 -5.526 94.207 1.00 64.19 515 GLN A O 1
ATOM 4189 N N . GLU A 1 516 ? -77.961 -4.101 94.849 1.00 63.88 516 GLU A N 1
ATOM 4190 C CA . GLU A 1 516 ? -78.431 -4.012 96.235 1.00 63.88 516 GLU A CA 1
ATOM 4191 C C . GLU A 1 516 ? -79.834 -3.372 96.331 1.00 63.88 516 GLU A C 1
ATOM 4193 O O . GLU A 1 516 ? -80.703 -3.869 97.051 1.00 63.88 516 GLU A O 1
ATOM 4198 N N . GLU A 1 517 ? -80.100 -2.322 95.544 1.00 71.56 517 GLU A N 1
ATOM 4199 C CA . GLU A 1 517 ? -81.421 -1.682 95.449 1.00 71.56 517 GLU A CA 1
ATOM 4200 C C . GLU A 1 517 ? -82.462 -2.610 94.801 1.00 71.56 517 GLU A C 1
ATOM 4202 O O . GLU A 1 517 ? -83.573 -2.766 95.315 1.00 71.56 517 GLU A O 1
ATOM 4207 N N . ILE A 1 518 ? -82.085 -3.315 93.728 1.00 70.31 518 ILE A N 1
ATOM 4208 C CA . ILE A 1 518 ? -82.951 -4.304 93.066 1.00 70.31 518 ILE A CA 1
ATOM 4209 C C . ILE A 1 518 ? -83.291 -5.471 94.009 1.00 70.31 518 ILE A C 1
ATOM 4211 O O . ILE A 1 518 ? -84.426 -5.954 94.001 1.00 70.31 518 ILE A O 1
ATOM 4215 N N . GLN A 1 519 ? -82.351 -5.931 94.840 1.00 73.56 519 GLN A N 1
ATOM 4216 C CA . GLN A 1 519 ? -82.615 -6.979 95.833 1.00 73.56 519 GLN A CA 1
ATOM 4217 C C . GLN A 1 519 ? -83.501 -6.473 96.982 1.00 73.56 519 GLN A C 1
ATOM 4219 O O . GLN A 1 519 ? -84.402 -7.201 97.405 1.00 73.56 519 GLN A O 1
ATOM 4224 N N . LYS A 1 520 ? -83.335 -5.218 97.432 1.00 76.50 520 LYS A N 1
ATOM 4225 C CA . LYS A 1 520 ? -84.253 -4.570 98.390 1.00 76.50 520 LYS A CA 1
ATOM 4226 C C . LYS A 1 520 ? -85.683 -4.521 97.833 1.00 76.50 520 LYS A C 1
ATOM 4228 O O . LYS A 1 520 ? -86.595 -5.030 98.485 1.00 76.50 520 LYS A O 1
ATOM 4233 N N . MET A 1 521 ? -85.871 -4.048 96.595 1.00 73.50 521 MET A N 1
ATOM 4234 C CA . MET A 1 521 ? -87.180 -4.049 95.921 1.00 73.50 521 MET A CA 1
ATOM 4235 C C . MET A 1 521 ? -87.785 -5.457 95.789 1.00 73.50 521 MET A C 1
ATOM 4237 O O . MET A 1 521 ? -88.967 -5.647 96.070 1.00 73.50 521 MET A O 1
ATOM 4241 N N . LYS A 1 522 ? -86.995 -6.471 95.401 1.00 74.75 522 LYS A N 1
ATOM 4242 C CA . LYS A 1 522 ? -87.468 -7.868 95.315 1.00 74.75 522 LYS A CA 1
ATOM 4243 C C . LYS A 1 522 ? -87.909 -8.422 96.670 1.00 74.75 522 LYS A C 1
ATOM 4245 O O . LYS A 1 522 ? -88.957 -9.062 96.754 1.00 74.75 522 LYS A O 1
ATOM 4250 N N . GLY A 1 523 ? -87.146 -8.151 97.730 1.00 78.38 523 GLY A N 1
ATOM 4251 C CA . GLY A 1 523 ? -87.512 -8.526 99.097 1.00 78.38 523 GLY A CA 1
ATOM 4252 C C . GLY A 1 523 ? -88.817 -7.869 99.556 1.00 78.38 523 GLY A C 1
ATOM 4253 O O . GLY A 1 523 ? -89.630 -8.506 100.227 1.00 78.38 523 GLY A O 1
ATOM 4254 N N . GLU A 1 524 ? -89.056 -6.622 99.153 1.00 75.69 524 GLU A N 1
ATOM 4255 C CA . GLU A 1 524 ? -90.265 -5.870 99.492 1.00 75.69 524 GLU A CA 1
ATOM 4256 C C . GLU A 1 524 ? -91.508 -6.366 98.730 1.00 75.69 524 GLU A C 1
ATOM 4258 O O . GLU A 1 524 ? -92.562 -6.560 99.344 1.00 75.69 524 GLU A O 1
ATOM 4263 N N . ILE A 1 525 ? -91.368 -6.701 97.439 1.00 71.00 525 ILE A N 1
ATOM 4264 C CA . ILE A 1 525 ? -92.413 -7.357 96.628 1.00 71.00 525 ILE A CA 1
ATOM 4265 C C . ILE A 1 525 ? -92.852 -8.678 97.277 1.00 71.00 525 ILE A C 1
ATOM 4267 O O . ILE A 1 525 ? -94.033 -8.843 97.591 1.00 71.00 525 ILE A O 1
ATOM 4271 N N . HIS A 1 526 ? -91.909 -9.570 97.601 1.00 74.25 526 HIS A N 1
ATOM 4272 C CA . HIS A 1 526 ? -92.217 -10.826 98.297 1.00 74.25 526 HIS A CA 1
ATOM 4273 C C . HIS A 1 526 ? -92.901 -10.606 99.655 1.00 74.25 526 HIS A C 1
ATOM 4275 O O . HIS A 1 526 ? -93.778 -11.376 100.060 1.00 74.25 526 HIS A O 1
ATOM 4281 N N . ARG A 1 527 ? -92.540 -9.535 100.372 1.00 73.31 527 ARG A N 1
ATOM 4282 C CA . ARG A 1 527 ? -93.155 -9.192 101.661 1.00 73.31 527 ARG A CA 1
ATOM 4283 C C . ARG A 1 527 ? -94.614 -8.758 101.505 1.00 73.31 527 ARG A C 1
ATOM 4285 O O . ARG A 1 527 ? -95.419 -9.080 102.382 1.00 73.31 527 ARG A O 1
ATOM 4292 N N . MET A 1 528 ? -94.964 -8.075 100.412 1.00 67.19 528 MET A N 1
ATOM 4293 C CA . MET A 1 528 ? -96.351 -7.733 100.078 1.00 67.19 528 MET A CA 1
ATOM 4294 C C . MET A 1 528 ? -97.155 -8.970 99.664 1.00 67.19 528 MET A C 1
ATOM 4296 O O . MET A 1 528 ? -98.210 -9.227 100.251 1.00 67.19 528 MET A O 1
ATOM 4300 N N . GLU A 1 529 ? -96.631 -9.766 98.727 1.00 67.50 529 GLU A N 1
ATOM 4301 C CA . GLU A 1 529 ? -97.281 -10.975 98.201 1.00 67.50 529 GLU A CA 1
ATOM 4302 C C . GLU A 1 529 ? -97.613 -11.982 99.312 1.00 67.50 529 GLU A C 1
ATOM 4304 O O . GLU A 1 529 ? -98.743 -12.460 99.413 1.00 67.50 529 GLU A O 1
ATOM 4309 N N . VAL A 1 530 ? -96.660 -12.278 100.202 1.00 68.31 530 VAL A N 1
ATOM 4310 C CA . VAL A 1 530 ? -96.835 -13.342 101.202 1.00 68.31 530 VAL A CA 1
ATOM 4311 C C . VAL A 1 530 ? -97.688 -12.903 102.398 1.00 68.31 530 VAL A C 1
ATOM 4313 O O . VAL A 1 530 ? -98.501 -13.696 102.876 1.00 68.31 530 VAL A O 1
ATOM 4316 N N . ASN A 1 531 ? -97.546 -11.667 102.900 1.00 66.75 531 ASN A N 1
ATOM 4317 C CA . ASN A 1 531 ? -98.248 -11.245 104.124 1.00 66.75 531 ASN A CA 1
ATOM 4318 C C . ASN A 1 531 ? -99.637 -10.643 103.888 1.00 66.75 531 ASN A C 1
ATOM 4320 O O . ASN A 1 531 ? -100.508 -10.810 104.744 1.00 66.75 531 ASN A O 1
ATOM 4324 N N . GLN A 1 532 ? -99.868 -9.930 102.780 1.00 66.31 532 GLN A N 1
ATOM 4325 C CA . GLN A 1 532 ? -101.178 -9.313 102.544 1.00 66.31 532 GLN A CA 1
ATOM 4326 C C . GLN A 1 532 ? -102.179 -10.326 101.981 1.00 66.31 532 GLN A C 1
ATOM 4328 O O . GLN A 1 532 ? -103.310 -10.400 102.468 1.00 66.31 532 GLN A O 1
ATOM 4333 N N . LEU A 1 533 ? -101.750 -11.166 101.031 1.00 70.12 533 LEU A N 1
ATOM 4334 C CA . LEU A 1 533 ? -102.620 -12.147 100.378 1.00 70.12 533 LEU A CA 1
ATOM 4335 C C . LEU A 1 533 ? -103.120 -13.215 101.369 1.00 70.12 533 LEU A C 1
ATOM 4337 O O . LEU A 1 533 ? -104.326 -13.446 101.466 1.00 70.12 533 LEU A O 1
ATOM 4341 N N . LYS A 1 534 ? -102.221 -13.783 102.193 1.00 66.69 534 LYS A N 1
ATOM 4342 C CA . LYS A 1 534 ? -102.585 -14.758 103.243 1.00 66.69 534 LYS A CA 1
ATOM 4343 C C . LYS A 1 534 ? -103.569 -14.178 104.266 1.00 66.69 534 LYS A C 1
ATOM 4345 O O . LYS A 1 534 ? -104.567 -14.820 104.587 1.00 66.69 534 LYS A O 1
ATOM 4350 N N . LYS A 1 535 ? -103.355 -12.934 104.721 1.00 73.00 535 LYS A N 1
ATOM 4351 C CA . LYS A 1 535 ? -104.292 -12.240 105.627 1.00 73.00 535 LYS A CA 1
ATOM 4352 C C . LYS A 1 535 ? -105.668 -12.009 104.999 1.00 73.00 535 LYS A C 1
ATOM 4354 O O . LYS A 1 535 ? -106.671 -12.071 105.709 1.00 73.00 535 LYS A O 1
ATOM 4359 N N . HIS A 1 536 ? -105.740 -11.747 103.694 1.00 72.19 536 HIS A N 1
ATOM 4360 C CA . HIS A 1 536 ? -107.021 -11.590 103.001 1.00 72.19 536 HIS A CA 1
ATOM 4361 C C . HIS A 1 536 ? -107.772 -12.928 102.892 1.00 72.19 536 HIS A C 1
ATOM 4363 O O . HIS A 1 536 ? -108.975 -12.988 103.153 1.00 72.19 536 HIS A O 1
ATOM 4369 N N . GLN A 1 537 ? -107.048 -14.012 102.599 1.00 71.44 537 GLN A N 1
ATOM 4370 C CA . GLN A 1 537 ? -107.594 -15.365 102.494 1.00 71.44 537 GLN A CA 1
ATOM 4371 C C . GLN A 1 537 ? -108.145 -15.880 103.839 1.00 71.44 537 GLN A C 1
ATOM 4373 O O . GLN A 1 537 ? -109.274 -16.366 103.897 1.00 71.44 537 GLN A O 1
ATOM 4378 N N . GLU A 1 538 ? -107.422 -15.679 104.948 1.00 75.88 538 GLU A N 1
ATOM 4379 C CA . GLU A 1 538 ? -107.918 -16.001 106.299 1.00 75.88 538 GLU A CA 1
ATOM 4380 C C . GLU A 1 538 ? -109.183 -15.221 106.696 1.00 75.88 538 GLU A C 1
ATOM 4382 O O . GLU A 1 538 ? -110.031 -15.725 107.439 1.00 75.88 538 GLU A O 1
ATOM 4387 N N . LYS A 1 539 ? -109.311 -13.968 106.242 1.00 77.69 539 LYS A N 1
ATOM 4388 C CA . LYS A 1 539 ? -110.467 -13.121 106.562 1.00 77.69 539 LYS A CA 1
ATOM 4389 C C . LYS A 1 539 ? -111.734 -13.611 105.854 1.00 77.69 539 LYS A C 1
ATOM 4391 O O . LYS A 1 539 ? -112.804 -13.599 106.459 1.00 77.69 539 LYS A O 1
ATOM 4396 N N . LEU A 1 540 ? -111.597 -14.091 104.616 1.00 75.94 540 LEU A N 1
ATOM 4397 C CA . LEU A 1 540 ? -112.669 -14.742 103.854 1.00 75.94 540 LEU A CA 1
ATOM 4398 C C . LEU A 1 540 ? -113.102 -16.077 104.482 1.00 75.94 540 LEU A C 1
ATOM 4400 O O . LEU A 1 540 ? -114.302 -16.321 104.605 1.00 75.94 540 LEU A O 1
ATOM 4404 N N . MET A 1 541 ? -112.158 -16.898 104.957 1.00 74.69 541 MET A N 1
ATOM 4405 C CA . MET A 1 541 ? -112.474 -18.159 105.653 1.00 74.69 541 MET A CA 1
ATOM 4406 C C . MET A 1 541 ? -113.358 -17.930 106.889 1.00 74.69 541 MET A C 1
ATOM 4408 O O . MET A 1 541 ? -114.440 -18.510 106.981 1.00 74.69 541 MET A O 1
ATOM 4412 N N . ARG A 1 542 ? -112.985 -16.989 107.769 1.00 80.62 542 ARG A N 1
ATOM 4413 C CA . ARG A 1 542 ? -113.790 -16.635 108.958 1.00 80.62 542 ARG A CA 1
ATOM 4414 C C . ARG A 1 542 ? -115.186 -16.092 108.615 1.00 80.62 542 ARG A C 1
ATOM 4416 O O . ARG A 1 542 ? -116.136 -16.292 109.370 1.00 80.62 542 ARG A O 1
ATOM 4423 N N . GLN A 1 543 ? -115.339 -15.401 107.481 1.00 77.00 543 GLN A N 1
ATOM 4424 C CA . GLN A 1 543 ? -116.651 -14.937 107.007 1.00 77.00 543 GLN A CA 1
ATOM 4425 C C . GLN A 1 543 ? -117.526 -16.088 106.488 1.00 77.00 543 GLN A C 1
ATOM 4427 O O . GLN A 1 543 ? -118.738 -16.073 106.714 1.00 77.00 543 GLN A O 1
ATOM 4432 N N . SER A 1 544 ? -116.923 -17.095 105.846 1.00 73.25 544 SER A N 1
ATOM 4433 C CA . SER A 1 544 ? -117.606 -18.322 105.419 1.00 73.25 544 SER A CA 1
ATOM 4434 C C . SER A 1 544 ? -118.136 -19.117 106.618 1.00 73.25 544 SER A C 1
ATOM 4436 O O . SER A 1 544 ? -119.326 -19.428 106.677 1.00 73.25 544 SER A O 1
ATOM 4438 N N . GLU A 1 545 ? -117.293 -19.356 107.628 1.00 78.44 545 GLU A N 1
ATOM 4439 C CA . GLU A 1 545 ? -117.659 -20.057 108.871 1.00 78.44 545 GLU A CA 1
ATOM 4440 C C . GLU A 1 545 ? -118.857 -19.390 109.573 1.00 78.44 545 GLU A C 1
ATOM 4442 O O . GLU A 1 545 ? -119.851 -20.044 109.901 1.00 78.44 545 GLU A O 1
ATOM 4447 N N . ALA A 1 546 ? -118.832 -18.059 109.706 1.00 76.25 546 ALA A N 1
ATOM 4448 C CA . ALA A 1 546 ? -119.933 -17.293 110.292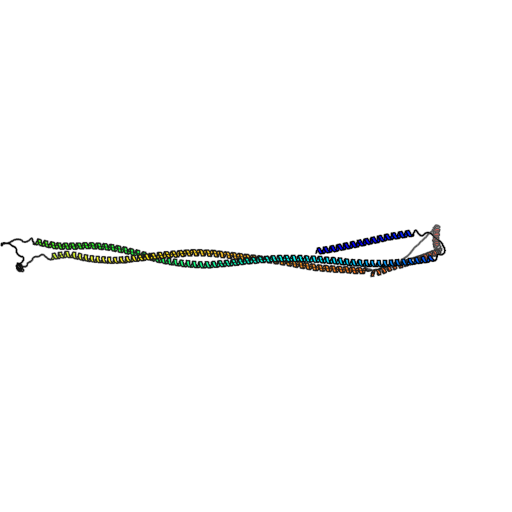 1.00 76.25 546 ALA A CA 1
ATOM 4449 C C . ALA A 1 546 ? -121.239 -17.346 109.466 1.00 76.25 546 ALA A C 1
ATOM 4451 O O . ALA A 1 546 ? -122.331 -17.187 110.020 1.00 76.25 546 ALA A O 1
ATOM 4452 N N . ALA A 1 547 ? -121.159 -17.555 108.148 1.00 78.06 547 ALA A N 1
ATOM 4453 C CA . ALA A 1 547 ? -122.328 -17.731 107.287 1.00 78.06 547 ALA A CA 1
ATOM 4454 C C . ALA A 1 547 ? -122.930 -19.145 107.396 1.00 78.06 547 ALA A C 1
ATOM 4456 O O . ALA A 1 547 ? -124.154 -19.291 107.325 1.00 78.06 547 ALA A O 1
ATOM 4457 N N . VAL A 1 548 ? -122.099 -20.171 107.620 1.00 74.12 548 VAL A N 1
ATOM 4458 C CA . VAL A 1 548 ? -122.546 -21.550 107.885 1.00 74.12 548 VAL A CA 1
ATOM 4459 C C . VAL A 1 548 ? -123.281 -21.627 109.226 1.00 74.12 548 VAL A C 1
ATOM 4461 O O . VAL A 1 548 ? -124.438 -22.044 109.241 1.00 74.12 548 VAL A O 1
ATOM 4464 N N . ALA A 1 549 ? -122.707 -21.083 110.305 1.00 72.75 549 ALA A N 1
ATOM 4465 C CA . ALA A 1 549 ? -123.361 -21.039 111.620 1.00 72.75 549 ALA A CA 1
ATOM 4466 C C . ALA A 1 549 ? -124.733 -20.324 111.587 1.00 72.75 549 ALA A C 1
ATOM 4468 O O . ALA A 1 549 ? -125.693 -20.734 112.243 1.00 72.75 549 ALA A O 1
ATOM 4469 N N . LYS A 1 550 ? -124.878 -19.275 110.760 1.00 73.38 550 LYS A N 1
ATOM 4470 C CA . LYS A 1 550 ? -126.177 -18.615 110.524 1.00 73.38 550 LYS A CA 1
ATOM 4471 C C . LYS A 1 550 ? -127.180 -19.509 109.783 1.00 73.38 550 LYS A C 1
ATOM 4473 O O . LYS A 1 550 ? -128.371 -19.434 110.078 1.00 73.38 550 LYS A O 1
ATOM 4478 N N . ARG A 1 551 ? -126.737 -20.351 108.841 1.00 71.12 551 ARG A N 1
ATOM 4479 C CA . ARG A 1 551 ? -127.607 -21.323 108.148 1.00 71.12 551 ARG A CA 1
ATOM 4480 C C . ARG A 1 551 ? -128.060 -22.450 109.075 1.00 71.12 551 ARG A C 1
ATOM 4482 O O . ARG A 1 551 ? -129.227 -22.825 109.015 1.00 71.12 551 ARG A O 1
ATOM 4489 N N . GLU A 1 552 ? -127.192 -22.932 109.957 1.00 66.06 552 GLU A N 1
ATOM 4490 C CA . GLU A 1 552 ? -127.529 -23.949 110.965 1.00 66.06 552 GLU A CA 1
ATOM 4491 C C . GLU A 1 552 ? -128.600 -23.440 111.943 1.00 66.06 552 GLU A C 1
ATOM 4493 O O . GLU A 1 552 ? -129.611 -24.109 112.165 1.00 66.06 552 GLU A O 1
ATOM 4498 N N . HIS A 1 553 ? -128.473 -22.194 112.415 1.00 62.47 553 HIS A N 1
ATOM 4499 C CA . HIS A 1 553 ? -129.507 -21.544 113.231 1.00 62.47 553 HIS A CA 1
ATOM 4500 C C . HIS A 1 553 ? -130.856 -21.379 112.504 1.00 62.47 553 HIS A C 1
ATOM 4502 O O . HIS A 1 553 ? -131.914 -21.434 113.137 1.00 62.47 553 HIS A O 1
ATOM 4508 N N . VAL A 1 554 ? -130.847 -21.180 111.180 1.00 62.19 554 VAL A N 1
ATOM 4509 C CA . VAL A 1 554 ? -132.070 -21.115 110.358 1.00 62.19 554 VAL A CA 1
ATOM 4510 C C . VAL A 1 554 ? -132.681 -22.506 110.144 1.00 62.19 554 VAL A C 1
ATOM 4512 O O . VAL A 1 554 ? -133.905 -22.623 110.128 1.00 62.19 554 VAL A O 1
ATOM 4515 N N . LEU A 1 555 ? -131.868 -23.563 110.041 1.00 60.03 555 LEU A N 1
ATOM 4516 C CA . LEU A 1 555 ? -132.339 -24.950 109.949 1.00 60.03 555 LEU A CA 1
ATOM 4517 C C . LEU A 1 555 ? -133.049 -25.402 111.232 1.00 60.03 555 LEU A C 1
ATOM 4519 O O . LEU A 1 555 ? -134.196 -25.836 111.151 1.00 60.03 555 LEU A O 1
ATOM 4523 N N . GLN A 1 556 ? -132.460 -25.173 112.409 1.00 57.03 556 GLN A N 1
ATOM 4524 C CA . GLN A 1 556 ? -133.120 -25.472 113.692 1.00 57.03 556 GLN A CA 1
ATOM 4525 C C . GLN A 1 556 ? -134.441 -24.696 113.864 1.00 57.03 556 GLN A C 1
ATOM 4527 O O . GLN A 1 556 ? -135.427 -25.216 114.388 1.00 57.03 556 GLN A O 1
ATOM 4532 N N . ARG A 1 557 ? -134.514 -23.455 113.356 1.00 52.97 557 ARG A N 1
ATOM 4533 C CA . ARG A 1 557 ? -135.752 -22.655 113.364 1.00 52.97 557 ARG A CA 1
ATOM 4534 C C . ARG A 1 557 ? -136.799 -23.148 112.353 1.00 52.97 557 ARG A C 1
ATOM 4536 O O . ARG A 1 557 ? -137.988 -22.913 112.558 1.00 52.97 557 ARG A O 1
ATOM 4543 N N . LYS A 1 558 ? -136.380 -23.843 111.290 1.00 53.91 558 LYS A N 1
ATOM 4544 C CA . LYS A 1 558 ? -137.258 -24.485 110.296 1.00 53.91 558 LYS A CA 1
ATOM 4545 C C . LYS A 1 558 ? -137.859 -25.790 110.829 1.00 53.91 558 LYS A C 1
ATOM 4547 O O . LYS A 1 558 ? -139.028 -26.066 110.569 1.00 53.91 558 LYS A O 1
ATOM 4552 N N . GLU A 1 559 ? -137.106 -26.552 111.619 1.00 50.22 559 GLU A N 1
ATOM 4553 C CA . GLU A 1 559 ? -137.586 -27.782 112.270 1.00 50.22 559 GLU A CA 1
ATOM 4554 C C . GLU A 1 559 ? -138.662 -27.504 113.339 1.00 50.22 559 GLU A C 1
ATOM 4556 O O . GLU A 1 559 ? -139.586 -28.298 113.506 1.00 50.22 559 GLU A O 1
ATOM 4561 N N . ALA A 1 560 ? -138.627 -26.330 113.979 1.00 47.09 560 ALA A N 1
ATOM 4562 C CA . ALA A 1 560 ? -139.623 -25.902 114.967 1.00 47.09 560 ALA A CA 1
ATOM 4563 C C . ALA A 1 560 ? -140.976 -25.418 114.386 1.00 47.09 560 ALA A C 1
ATOM 4565 O O . ALA A 1 560 ? -141.915 -25.200 115.149 1.00 47.09 560 ALA A O 1
ATOM 4566 N N . LEU A 1 561 ? -141.101 -25.234 113.063 1.00 46.00 561 LEU A N 1
ATOM 4567 C CA . LEU A 1 561 ? -142.290 -24.648 112.405 1.00 46.00 561 LEU A CA 1
ATOM 4568 C C . LEU A 1 561 ? -142.883 -25.531 111.284 1.00 46.00 561 LEU A C 1
ATOM 4570 O O . LEU A 1 561 ? -143.732 -25.089 110.515 1.00 46.00 561 LEU A O 1
ATOM 4574 N N . GLY A 1 562 ? -142.458 -26.796 111.192 1.00 40.94 562 GLY A N 1
ATOM 4575 C CA . GLY A 1 562 ? -142.818 -27.729 110.114 1.00 40.94 562 GLY A CA 1
ATOM 4576 C C . GLY A 1 562 ? -144.036 -28.637 110.353 1.00 40.94 562 GLY A C 1
ATOM 4577 O O . GLY A 1 562 ? -144.148 -29.663 109.682 1.00 40.94 562 GLY A O 1
ATOM 4578 N N . ARG A 1 563 ? -144.938 -28.330 111.299 1.00 39.25 563 ARG A N 1
ATOM 4579 C CA . ARG A 1 563 ? -146.186 -29.095 111.519 1.00 39.25 563 ARG A CA 1
ATOM 4580 C C . ARG A 1 563 ? -147.428 -28.236 111.232 1.00 39.25 563 ARG A C 1
ATOM 4582 O O . ARG A 1 563 ? -147.537 -27.126 111.730 1.00 39.25 563 ARG A O 1
ATOM 4589 N N . SER A 1 564 ? -148.351 -28.819 110.456 1.00 34.19 564 SER A N 1
ATOM 4590 C CA . SER A 1 564 ? -149.700 -28.349 110.065 1.00 34.19 564 SER A CA 1
ATOM 4591 C C . SER A 1 564 ? -149.832 -27.039 109.265 1.00 34.19 564 SER A C 1
ATOM 4593 O O . SER A 1 564 ? -149.877 -25.956 109.838 1.00 34.19 564 SER A O 1
ATOM 4595 N N . SER A 1 565 ? -150.037 -27.163 107.943 1.00 38.78 565 SER A N 1
ATOM 4596 C CA . SER A 1 565 ? -151.092 -26.444 107.177 1.00 38.78 565 SER A CA 1
ATOM 4597 C C . SER A 1 565 ? -151.064 -26.754 105.664 1.00 38.78 565 SER A C 1
ATOM 4599 O O . SER A 1 565 ? -151.062 -25.856 104.831 1.00 38.78 565 SER A O 1
ATOM 4601 N N . HIS A 1 566 ? -151.065 -28.037 105.273 1.00 40.12 566 HIS A N 1
ATOM 4602 C CA . HIS A 1 566 ? -151.457 -28.397 103.894 1.00 40.12 566 HIS A CA 1
ATOM 4603 C C . HIS A 1 566 ? -152.065 -29.801 103.728 1.00 40.12 566 HIS A C 1
ATOM 4605 O O . HIS A 1 566 ? -152.141 -30.317 102.612 1.00 40.12 566 HIS A O 1
ATOM 4611 N N . ARG A 1 567 ? -152.512 -30.424 104.830 1.00 42.75 567 ARG A N 1
ATOM 4612 C CA . ARG A 1 567 ? -153.121 -31.761 104.796 1.00 42.75 567 ARG A CA 1
ATOM 4613 C C . ARG A 1 567 ? -154.604 -31.722 104.384 1.00 42.75 567 ARG A C 1
ATOM 4615 O O . ARG A 1 567 ? -155.072 -32.676 103.795 1.00 42.75 567 ARG A O 1
ATOM 4622 N N . ASP A 1 568 ? -155.304 -30.596 104.542 1.00 45.12 568 ASP A N 1
ATOM 4623 C CA . ASP A 1 568 ? -156.781 -30.585 104.492 1.00 45.12 568 ASP A CA 1
ATOM 4624 C C . ASP A 1 568 ? -157.432 -29.927 103.255 1.00 45.12 568 ASP A C 1
ATOM 4626 O O . ASP A 1 568 ? -158.650 -29.778 103.220 1.00 45.12 568 ASP A O 1
ATOM 4630 N N . PHE A 1 569 ? -156.668 -29.565 102.211 1.00 46.22 569 PHE A N 1
ATOM 4631 C CA . PHE A 1 569 ? -157.255 -29.113 100.930 1.00 46.22 569 PHE A CA 1
ATOM 4632 C C . PHE A 1 569 ? -157.055 -30.133 99.800 1.00 46.22 569 PHE A C 1
ATOM 4634 O O . PHE A 1 569 ? -158.025 -30.579 99.193 1.00 46.22 569 PHE A O 1
ATOM 4641 N N . ALA A 1 570 ? -155.822 -30.611 99.594 1.00 49.19 570 ALA A N 1
ATOM 4642 C CA . ALA A 1 570 ? -155.544 -31.660 98.609 1.00 49.19 570 ALA A CA 1
ATOM 4643 C C . ALA A 1 570 ? -156.067 -33.046 99.041 1.00 49.19 570 ALA A C 1
ATOM 4645 O O . ALA A 1 570 ? -156.492 -33.819 98.186 1.00 49.19 570 ALA A O 1
ATOM 4646 N N . GLU A 1 571 ? -156.114 -33.360 100.344 1.00 49.62 571 GLU A N 1
ATOM 4647 C CA . GLU A 1 571 ? -156.719 -34.616 100.817 1.00 49.62 571 GLU A CA 1
ATOM 4648 C C . GLU A 1 571 ? -158.248 -34.580 100.676 1.00 49.62 571 GLU A C 1
ATOM 4650 O O . GLU A 1 571 ? -158.841 -35.585 100.305 1.00 49.62 571 GLU A O 1
ATOM 4655 N N . ALA A 1 572 ? -158.898 -33.418 100.818 1.00 53.09 572 ALA A N 1
ATOM 4656 C CA . ALA A 1 572 ? -160.326 -33.269 100.524 1.00 53.09 572 ALA A CA 1
ATOM 4657 C C . ALA A 1 572 ? -160.648 -33.362 99.018 1.00 53.09 572 ALA A C 1
ATOM 4659 O O . ALA A 1 572 ? -161.771 -33.700 98.649 1.00 53.09 572 ALA A O 1
ATOM 4660 N N . GLU A 1 573 ? -159.701 -33.057 98.130 1.00 52.84 573 GLU A N 1
ATOM 4661 C CA . GLU A 1 573 ? -159.897 -33.088 96.674 1.00 52.84 573 GLU A CA 1
ATOM 4662 C C . GLU A 1 573 ? -159.541 -34.462 96.074 1.00 52.84 573 GLU A C 1
ATOM 4664 O O . GLU A 1 573 ? -160.319 -35.010 95.293 1.00 52.84 573 GLU A O 1
ATOM 4669 N N . LEU A 1 574 ? -158.474 -35.113 96.554 1.00 57.94 574 LEU A N 1
ATOM 4670 C CA . LEU A 1 574 ? -158.162 -36.512 96.230 1.00 57.94 574 LEU A CA 1
ATOM 4671 C C . LEU A 1 574 ? -159.111 -37.512 96.909 1.00 57.94 574 LEU A C 1
ATOM 4673 O O . LEU A 1 574 ? -159.430 -38.536 96.309 1.00 57.94 574 LEU A O 1
ATOM 4677 N N . ARG A 1 575 ? -159.643 -37.222 98.104 1.00 55.88 575 ARG A N 1
ATOM 4678 C CA . ARG A 1 575 ? -160.677 -38.063 98.733 1.00 55.88 575 ARG A CA 1
ATOM 4679 C C . ARG A 1 575 ? -162.054 -37.853 98.109 1.00 55.88 575 ARG A C 1
ATOM 4681 O O . ARG A 1 575 ? -162.773 -38.830 97.956 1.00 55.88 575 ARG A O 1
ATOM 4688 N N . ARG A 1 576 ? -162.390 -36.649 97.619 1.00 59.22 576 ARG A N 1
ATOM 4689 C CA . ARG A 1 576 ? -163.552 -36.471 96.722 1.00 59.22 576 ARG A CA 1
ATOM 4690 C C . ARG A 1 576 ? -163.355 -37.188 95.382 1.00 59.22 576 ARG A C 1
ATOM 4692 O O . ARG A 1 576 ? -164.318 -37.759 94.882 1.00 59.22 576 ARG A O 1
ATOM 4699 N N . SER A 1 577 ? -162.132 -37.244 94.848 1.00 57.16 577 SER A N 1
ATOM 4700 C CA . SER A 1 577 ? -161.813 -38.062 93.669 1.00 57.16 577 SER A CA 1
ATOM 4701 C C . SER A 1 577 ? -161.972 -39.565 93.943 1.00 57.16 577 SER A C 1
ATOM 4703 O O . SER A 1 577 ? -162.610 -40.254 93.151 1.00 57.16 577 SER A O 1
ATOM 4705 N N . ASN A 1 578 ? -161.472 -40.080 95.072 1.00 55.41 578 ASN A N 1
ATOM 4706 C CA . ASN A 1 578 ? -161.623 -41.495 95.436 1.00 55.41 578 ASN A CA 1
ATOM 4707 C C . ASN A 1 578 ? -163.068 -41.867 95.804 1.00 55.41 578 ASN A C 1
ATOM 4709 O O . ASN A 1 578 ? -163.556 -42.883 95.332 1.00 55.41 578 ASN A O 1
ATOM 4713 N N . GLU A 1 579 ? -163.814 -41.032 96.531 1.00 59.31 579 GLU A N 1
ATOM 4714 C CA . GLU A 1 579 ? -165.235 -41.291 96.815 1.00 59.31 579 GLU A CA 1
ATOM 4715 C C . GLU A 1 579 ? -166.135 -41.147 95.568 1.00 59.31 579 GLU A C 1
ATOM 4717 O O . GLU A 1 579 ? -167.213 -41.744 95.508 1.00 59.31 579 GLU A O 1
ATOM 4722 N N . ALA A 1 580 ? -165.700 -40.400 94.544 1.00 58.47 580 ALA A N 1
ATOM 4723 C CA . ALA A 1 580 ? -166.335 -40.384 93.224 1.00 58.47 580 ALA A CA 1
ATOM 4724 C C . ALA A 1 580 ? -165.953 -41.611 92.367 1.00 58.47 580 ALA A C 1
ATOM 4726 O O . ALA A 1 580 ? -166.794 -42.114 91.615 1.00 58.47 580 ALA A O 1
ATOM 4727 N N . LEU A 1 581 ? -164.732 -42.138 92.508 1.00 56.53 581 LEU A N 1
ATOM 4728 C CA . LEU A 1 581 ? -164.273 -43.370 91.849 1.00 56.53 581 LEU A CA 1
ATOM 4729 C C . LEU A 1 581 ? -164.846 -44.648 92.495 1.00 56.53 581 LEU A C 1
ATOM 4731 O O . LEU A 1 581 ? -165.191 -45.593 91.791 1.00 56.53 581 LEU A O 1
ATOM 4735 N N . GLU A 1 582 ? -165.074 -44.664 93.809 1.00 54.19 582 GLU A N 1
ATOM 4736 C CA . GLU A 1 582 ? -165.697 -45.803 94.499 1.00 54.19 582 GLU A CA 1
ATOM 4737 C C . GLU A 1 582 ? -167.225 -45.846 94.318 1.00 54.19 582 GLU A C 1
ATOM 4739 O O . GLU A 1 582 ? -167.805 -46.931 94.250 1.00 54.19 582 GLU A O 1
ATOM 4744 N N . ARG A 1 583 ? -167.907 -44.703 94.124 1.00 49.19 583 ARG A N 1
ATOM 4745 C CA . ARG A 1 583 ? -169.344 -44.701 93.766 1.00 49.19 583 ARG A CA 1
ATOM 4746 C C . ARG A 1 583 ? -169.613 -44.895 92.272 1.00 49.19 583 ARG A C 1
ATOM 4748 O O . ARG A 1 583 ? -170.670 -45.426 91.927 1.00 49.19 583 ARG A O 1
ATOM 4755 N N . THR A 1 584 ? -168.667 -44.586 91.380 1.00 51.16 584 THR A N 1
ATOM 4756 C CA . THR A 1 584 ? -168.774 -44.995 89.961 1.00 51.16 584 THR A CA 1
ATOM 4757 C C . THR A 1 584 ? -168.612 -46.508 89.767 1.00 51.16 584 THR A C 1
ATOM 4759 O O . THR A 1 584 ? -169.165 -47.049 88.810 1.00 51.16 584 THR A O 1
ATOM 4762 N N . ILE A 1 585 ? -168.023 -47.225 90.733 1.00 54.78 585 ILE A N 1
ATOM 4763 C CA . ILE A 1 585 ? -168.083 -48.698 90.822 1.00 54.78 585 ILE A CA 1
ATOM 4764 C C . ILE A 1 585 ? -169.448 -49.205 91.352 1.00 54.78 585 ILE A C 1
ATOM 4766 O O . ILE A 1 585 ? -169.774 -50.379 91.171 1.00 54.78 585 ILE A O 1
ATOM 4770 N N . GLN A 1 586 ? -170.302 -48.346 91.934 1.00 48.72 586 GLN A N 1
ATOM 4771 C CA . GLN A 1 586 ? -171.550 -48.771 92.594 1.00 48.72 586 GLN A CA 1
ATOM 4772 C C . GLN A 1 586 ? -172.886 -48.169 92.119 1.00 48.72 586 GLN A C 1
ATOM 4774 O O . GLN A 1 586 ? -173.907 -48.594 92.663 1.00 48.72 586 GLN A O 1
ATOM 4779 N N . LYS A 1 587 ? -172.920 -47.290 91.097 1.00 37.62 587 LYS A N 1
ATOM 4780 C CA . LYS A 1 587 ? -173.911 -47.269 89.975 1.00 37.62 587 LYS A CA 1
ATOM 4781 C C . LYS A 1 587 ? -173.891 -45.954 89.171 1.00 37.62 587 LYS A C 1
ATOM 4783 O O . LYS A 1 587 ? -174.748 -45.091 89.343 1.00 37.62 587 LYS A O 1
ATOM 4788 N N . THR A 1 588 ? -173.024 -45.903 88.165 1.00 33.59 588 THR A N 1
ATOM 4789 C CA . THR A 1 588 ? -173.424 -45.454 86.817 1.00 33.59 588 THR A CA 1
ATOM 4790 C C . THR A 1 588 ? -173.078 -46.557 85.808 1.00 33.59 588 THR A C 1
ATOM 4792 O O . THR A 1 588 ? -172.216 -46.434 84.951 1.00 33.59 588 THR A O 1
ATOM 4795 N N . HIS A 1 589 ? -173.708 -47.729 85.908 1.00 39.56 589 HIS A N 1
ATOM 4796 C CA . HIS A 1 589 ? -174.897 -47.976 85.080 1.00 39.56 589 HIS A CA 1
ATOM 4797 C C . HIS A 1 589 ? -175.751 -46.718 84.815 1.00 39.56 589 HIS A C 1
ATOM 4799 O O . HIS A 1 589 ? -176.448 -46.257 85.714 1.00 39.56 589 HIS A O 1
ATOM 4805 N N . LYS A 1 590 ? -175.743 -46.256 83.550 1.00 32.19 590 LYS A N 1
ATOM 4806 C CA . LYS A 1 590 ? -176.323 -45.002 82.998 1.00 32.19 590 LYS A CA 1
ATOM 4807 C C . LYS A 1 590 ? -175.365 -43.802 83.151 1.00 32.19 590 LYS A C 1
ATOM 4809 O O . LYS A 1 590 ? -175.177 -43.306 84.249 1.00 32.19 590 LYS A O 1
ATOM 4814 N N . VAL A 1 591 ? -174.564 -43.474 82.124 1.00 32.97 591 VAL A N 1
ATOM 4815 C CA . VAL A 1 591 ? -174.926 -42.656 80.929 1.00 32.97 591 VAL A CA 1
ATOM 4816 C C . VAL A 1 591 ? -175.258 -41.209 81.336 1.00 32.97 591 VAL A C 1
ATOM 4818 O O . VAL A 1 591 ? -176.195 -41.022 82.099 1.00 32.97 591 VAL A O 1
ATOM 4821 N N . GLY A 1 592 ? -174.591 -40.152 80.851 1.00 28.55 592 GLY A N 1
ATOM 4822 C CA . GLY A 1 592 ? -173.477 -40.024 79.891 1.00 28.55 592 GLY A CA 1
ATOM 4823 C C . GLY A 1 592 ? -173.371 -38.562 79.388 1.00 28.55 592 GLY A C 1
ATOM 4824 O O . GLY A 1 592 ? -173.867 -37.670 80.064 1.00 28.55 592 GLY A O 1
ATOM 4825 N N . VAL A 1 593 ? -172.866 -38.357 78.156 1.00 27.83 593 VAL A N 1
ATOM 4826 C CA . VAL A 1 593 ? -173.323 -37.291 77.213 1.00 27.83 593 VAL A CA 1
ATOM 4827 C C . VAL A 1 593 ? -172.709 -35.855 77.315 1.00 27.83 593 VAL A C 1
ATOM 4829 O O . VAL A 1 593 ? -173.222 -34.984 78.002 1.00 27.83 593 VAL A O 1
ATOM 4832 N N . LEU A 1 594 ? -171.711 -35.616 76.430 1.00 29.20 594 LEU A N 1
ATOM 4833 C CA . LEU A 1 594 ? -171.554 -34.496 75.448 1.00 29.20 594 LEU A CA 1
ATOM 4834 C C . LEU A 1 594 ? -170.741 -33.181 75.691 1.00 29.20 594 LEU A C 1
ATOM 4836 O O . LEU A 1 594 ? -170.991 -32.425 76.615 1.00 29.20 594 LEU A O 1
ATOM 4840 N N . ILE A 1 595 ? -169.930 -32.871 74.647 1.00 26.67 595 ILE A N 1
ATOM 4841 C CA . ILE A 1 595 ? -169.654 -31.565 73.960 1.00 26.67 595 ILE A CA 1
ATOM 4842 C C . ILE A 1 595 ? -168.897 -30.468 74.762 1.00 26.67 595 ILE A C 1
ATOM 4844 O O . ILE A 1 595 ? -169.347 -30.062 75.817 1.00 26.67 595 ILE A O 1
ATOM 4848 N N . CYS A 1 596 ? -167.709 -29.941 74.398 1.00 25.45 596 CYS A N 1
ATOM 4849 C CA . CYS A 1 596 ? -167.069 -29.486 73.132 1.00 25.45 596 CYS A CA 1
ATOM 4850 C C . CYS A 1 596 ? -167.365 -28.017 72.713 1.00 25.45 596 CYS A C 1
ATOM 4852 O O . CYS A 1 596 ? -168.494 -27.699 72.354 1.00 25.45 596 CYS A O 1
ATOM 4854 N N . SER A 1 597 ? -166.328 -27.151 72.639 1.00 26.55 597 SER A N 1
ATOM 4855 C CA . SER A 1 597 ? -165.903 -26.386 71.424 1.00 26.55 597 SER A CA 1
ATOM 4856 C C . SER A 1 597 ? -165.235 -25.001 71.668 1.00 26.55 597 SER A C 1
ATOM 4858 O O . SER A 1 597 ? -165.626 -24.282 72.579 1.00 26.55 597 SER A O 1
ATOM 4860 N N . ARG A 1 598 ? -164.319 -24.607 70.743 1.00 26.52 598 ARG A N 1
ATOM 4861 C CA . ARG A 1 598 ? -163.721 -23.249 70.484 1.00 26.52 598 ARG A CA 1
ATOM 4862 C C . ARG A 1 598 ? -162.790 -22.685 71.594 1.00 26.52 598 ARG A C 1
ATOM 4864 O O . ARG A 1 598 ? -162.979 -23.004 72.751 1.00 26.52 598 ARG A O 1
ATOM 4871 N N . GLY A 1 599 ? -161.760 -21.850 71.370 1.00 25.78 599 GLY A N 1
ATOM 4872 C CA . GLY A 1 599 ? -161.167 -21.151 70.199 1.00 25.78 599 GLY A CA 1
ATOM 4873 C C . GLY A 1 599 ? -160.659 -19.744 70.633 1.00 25.78 599 GLY A C 1
ATOM 4874 O O . GLY A 1 599 ? -161.166 -19.247 71.628 1.00 25.78 599 GLY A O 1
ATOM 4875 N N . ARG A 1 600 ? -159.733 -18.999 69.992 1.00 28.84 600 ARG A N 1
ATOM 4876 C CA . ARG A 1 600 ? -158.824 -19.157 68.823 1.00 28.84 600 ARG A CA 1
ATOM 4877 C C . ARG A 1 600 ? -157.889 -17.900 68.771 1.00 28.84 600 ARG A C 1
ATOM 4879 O O . ARG A 1 600 ? -158.390 -16.826 69.089 1.00 28.84 600 ARG A O 1
ATOM 4886 N N . SER A 1 601 ? -156.671 -17.974 68.185 1.00 27.55 601 SER A N 1
ATOM 4887 C CA . SER A 1 601 ? -155.818 -16.820 67.720 1.00 27.55 601 SER A CA 1
ATOM 4888 C C . SER A 1 601 ? -155.149 -15.957 68.832 1.00 27.55 601 SER A C 1
ATOM 4890 O O . SER A 1 601 ? -155.632 -15.996 69.952 1.00 27.55 601 SER A O 1
ATOM 4892 N N . LEU A 1 602 ? -154.047 -15.190 68.660 1.00 28.88 602 LEU A N 1
ATOM 4893 C CA . LEU A 1 602 ? -153.297 -14.651 67.492 1.00 28.88 602 LEU A CA 1
ATOM 4894 C C . LEU A 1 602 ? -151.798 -14.349 67.848 1.00 28.88 602 LEU A C 1
ATOM 4896 O O . LEU A 1 602 ? -151.476 -14.145 69.013 1.00 28.88 602 LEU A O 1
ATOM 4900 N N . LEU A 1 603 ? -150.918 -14.290 66.831 1.00 31.03 603 LEU A N 1
ATOM 4901 C CA . LEU A 1 603 ? -149.540 -13.703 66.793 1.00 31.03 603 LEU A CA 1
ATOM 4902 C C . LEU A 1 603 ? -149.622 -12.149 66.554 1.00 31.03 603 LEU A C 1
ATOM 4904 O O . LEU A 1 603 ? -150.776 -11.711 66.486 1.00 31.03 603 LEU A O 1
ATOM 4908 N N . PRO A 1 604 ? -148.560 -11.293 66.350 1.00 46.31 604 PRO A N 1
ATOM 4909 C CA . PRO A 1 604 ? -147.184 -11.567 65.840 1.00 46.31 604 PRO A CA 1
ATOM 4910 C C . PRO A 1 604 ? -145.992 -10.613 66.253 1.00 46.31 604 PRO A C 1
ATOM 4912 O O . PRO A 1 604 ? -146.142 -9.737 67.096 1.00 46.31 604 PRO A O 1
ATOM 4915 N N . VAL A 1 605 ? -144.860 -10.767 65.524 1.00 29.55 605 VAL A N 1
ATOM 4916 C CA . VAL A 1 605 ? -143.725 -9.848 65.154 1.00 29.55 605 VAL A CA 1
ATOM 4917 C C . VAL A 1 605 ? -142.485 -9.623 66.065 1.00 29.55 605 VAL A C 1
ATOM 4919 O O . VAL A 1 605 ? -142.594 -9.189 67.207 1.00 29.55 605 VAL A O 1
ATOM 4922 N N . ASP A 1 606 ? -141.302 -9.834 65.453 1.00 33.53 606 ASP A N 1
ATOM 4923 C CA . ASP A 1 606 ? -139.937 -9.313 65.743 1.00 33.53 606 ASP A CA 1
ATOM 4924 C C . ASP A 1 606 ? -139.771 -7.837 65.218 1.00 33.53 606 ASP A C 1
ATOM 4926 O O . ASP A 1 606 ? -140.796 -7.152 65.158 1.00 33.53 606 ASP A O 1
ATOM 4930 N N . PRO A 1 607 ? -138.616 -7.297 64.719 1.00 59.81 607 PRO A N 1
ATOM 4931 C CA . PRO A 1 607 ? -137.171 -7.599 64.875 1.00 59.81 607 PRO A CA 1
ATOM 4932 C C . PRO A 1 607 ? -136.246 -6.363 65.127 1.00 59.81 607 PRO A C 1
ATOM 4934 O O . PRO A 1 607 ? -136.710 -5.232 65.226 1.00 59.81 607 PRO A O 1
ATOM 4937 N N . ASP A 1 608 ? -134.928 -6.634 65.223 1.00 29.95 608 ASP A N 1
ATOM 4938 C CA . ASP A 1 608 ? -133.731 -5.858 64.775 1.00 29.95 608 ASP A CA 1
ATOM 4939 C C . ASP A 1 608 ? -132.601 -5.914 65.837 1.00 29.95 608 ASP A C 1
ATOM 4941 O O . ASP A 1 608 ? -132.821 -5.574 66.995 1.00 29.95 608 ASP A O 1
ATOM 4945 N N . CYS A 1 609 ? -131.380 -6.438 65.636 1.00 30.02 609 CYS A N 1
ATOM 4946 C CA . CYS A 1 609 ? -130.392 -6.447 64.534 1.00 30.02 609 CYS A CA 1
ATOM 4947 C C . CYS A 1 609 ? -129.637 -5.126 64.284 1.00 30.02 609 CYS A C 1
ATOM 4949 O O . CYS A 1 609 ? -130.051 -4.347 63.442 1.00 30.02 609 CYS A O 1
ATOM 4951 N N . VAL A 1 610 ? -128.421 -4.994 64.848 1.00 29.56 610 VAL A N 1
ATOM 4952 C CA . VAL A 1 610 ? -127.204 -4.599 64.092 1.00 29.56 610 VAL A CA 1
ATOM 4953 C C . VAL A 1 610 ? -125.974 -5.306 64.675 1.00 29.56 610 VAL A C 1
ATOM 4955 O O . VAL A 1 610 ? -125.753 -5.312 65.884 1.00 29.56 610 VAL A O 1
ATOM 4958 N N . SER A 1 611 ? -125.132 -5.843 63.790 1.00 38.78 611 SER A N 1
ATOM 4959 C CA . SER A 1 611 ? -123.779 -6.323 64.079 1.00 38.78 611 SER A CA 1
ATOM 4960 C C . SER A 1 611 ? -122.759 -5.660 63.148 1.00 38.78 611 SER A C 1
ATOM 4962 O O . SER A 1 611 ? -122.861 -5.837 61.938 1.00 38.78 611 SER A O 1
ATOM 4964 N N . THR A 1 612 ? -121.739 -4.998 63.697 1.00 37.09 612 THR A N 1
ATOM 4965 C CA . THR A 1 612 ? -120.440 -4.675 63.057 1.00 37.09 612 THR A CA 1
ATOM 4966 C C . THR A 1 612 ? -119.462 -4.260 64.166 1.00 37.09 612 THR A C 1
ATOM 4968 O O . THR A 1 612 ? -119.874 -3.533 65.061 1.00 37.09 612 THR A O 1
ATOM 4971 N N . GLY A 1 613 ? -118.176 -4.617 64.185 1.00 36.91 613 GLY A N 1
ATOM 4972 C CA . GLY A 1 613 ? -117.405 -5.476 63.283 1.00 36.91 613 GLY A CA 1
ATOM 4973 C C . GLY A 1 613 ? -115.928 -5.047 63.240 1.00 36.91 613 GLY A C 1
ATOM 4974 O O . GLY A 1 613 ? -115.655 -3.854 63.278 1.00 36.91 613 GLY A O 1
ATOM 4975 N N . SER A 1 614 ? -115.008 -6.007 63.061 1.00 37.78 614 SER A N 1
ATOM 4976 C CA . SER A 1 614 ? -113.575 -5.805 62.738 1.00 37.78 614 SER A CA 1
ATOM 4977 C C . SER A 1 614 ? -112.680 -5.095 63.787 1.00 37.78 614 SER A C 1
ATOM 4979 O O . SER A 1 614 ? -113.148 -4.322 64.608 1.00 37.78 614 SER A O 1
ATOM 4981 N N . CYS A 1 615 ? -111.359 -5.320 63.822 1.00 32.94 615 CYS A N 1
ATOM 4982 C CA . CYS A 1 615 ? -110.494 -6.072 62.899 1.00 32.94 615 CYS A CA 1
ATOM 4983 C C . CYS A 1 615 ? -109.275 -6.681 63.630 1.00 32.94 615 CYS A C 1
ATOM 4985 O O . CYS A 1 615 ? -108.791 -6.069 64.571 1.00 32.94 615 CYS A O 1
ATOM 4987 N N . ARG A 1 616 ? -108.804 -7.838 63.127 1.00 43.19 616 ARG A N 1
ATOM 4988 C CA . ARG A 1 616 ? -107.404 -8.288 62.873 1.00 43.19 616 ARG A CA 1
ATOM 4989 C C . ARG A 1 616 ? -106.261 -7.688 63.733 1.00 43.19 616 ARG A C 1
ATOM 4991 O O . ARG A 1 616 ? -106.187 -6.479 63.896 1.00 43.19 616 ARG A O 1
ATOM 4998 N N . LEU A 1 617 ? -105.245 -8.455 64.137 1.00 43.25 617 LEU A N 1
ATOM 4999 C CA . LEU A 1 617 ? -104.702 -9.701 63.561 1.00 43.25 617 LEU A CA 1
ATOM 5000 C C . LEU A 1 617 ? -103.993 -10.515 64.658 1.00 43.25 617 LEU A C 1
ATOM 5002 O O . LEU A 1 617 ? -103.392 -9.861 65.537 1.00 43.25 617 LEU A O 1
#

Organism: Nothobranchius furzeri (NCBI:txid105023)

Secondary structure (DSSP, 8-state):
-HHHHHHHHHHHHHHHHHHHHHHHHHHHHHHHHHHHHHHHHHHHHHHHHHTTSS-------SS-TTHHHHHHHHHHHHHHHHHHHHHHHHHHHHHHHHHHHHHHHHHHHHHHHHHHHHHHHHHHHHHHHHHHHHHHHHHHHHHHHHHHHHHHHHHHHHHHHHHHHHHHHHHHHHHHHHHHHHHHHHHHHHHHHHHHHHHHHHHHHHHHHHHHHHHHHHHHHHHHHHHHHHHHHHHHHHHHHHHHHHHHHHHHHHHHHHHHHHHHHHHHHHHHHHHHHHHHHHHHHHTTSS-----------------S----SSHHHHTSSSS-S--------THHHHHHHHHHHHHHHHHHHHHHHHHHHHHHHHHHHHHHHHHHHHHHHHHHHHHHHHHHHHHHHHHHHHHHHHHHHHHHHHHHHHHHHHHHHHHHHHHHHHHHHHHHHHHHHHHHHHHHHHHHHHHHHHHHHHHHHHHHHHHHHHHHHHHHHHHHHHHHHHHHHHHHHHHHHHHHHSSHHHHHHHHHHHHHHHHHHHHHHHHHHHHHHHHHHHHHHHHHHHHHHHHTT-SSSSSTTHHHHHHHHHHHHHHHHHH--S---------------------------

Radius of gyration: 114.43 Å; chains: 1; bounding box: 301×74×309 Å

pLDDT: mean 73.89, std 21.15, range [24.77, 97.56]

Foldseek 3Di:
DVVVVVVVVVVVVVVVVVVVVVVVVVVVVVVVVVVVVVVVVVVVVVVVVVVVPPDDDDDDDDDPVPPVVVVVVVVVVVVVVVVVVVVVVVVVVVVVVVVVVVVVVVVVVVVVVVVVVVVVVVVVVVVVVVVVVVVVVVVVVVVVVVVVVVVVVVVVVVVVVVVVVVVVVVVVVLVVLVVVLVVLVVVLVVLVVVLVVLVVLLVVLVVVLVVLVVVLVVLVVVLVVLVVVLVVLVVVLVVLVVVLVVLVVVLVVLVVVVVVVVVVVVVVVVVVVVVVVVVVVVVVVVVPPDDDDDDDDDDDDDDDDDDDDDPDPPVVVVVVPPPDDDDDDDDDDPVVVVVVVVVVVVVVVVVVVVVVVSVVVSVVSVVVSVVSVVVSVVSVVVSVVSVVVSVVSVVVSVVSVVVSVVSVVVSVVSVVVSVVSVVVSVVSVVVSVVSVVVSVVVVVVVVVVVVVVVVVVVVVVVVVVVVVVVVVVVVVVVVVVVVVVVVVVVVVVVVVVVVVVVVVVVVVVVDCPVVVVVVVVVVVVVVCVPPVVVVVVVVVVVVVVVVVVVVVVVVVVCVVPPDDDDCPPVVVVVVVVVVVVVVVVVDPPDDDDYDDDDDDDDDDDDDDDDDDDDDDD

Sequence (617 aa):
EVFKFQEYLVKIQKKTDDVHESKANADARHRQAQDRLEAAKIECSVTRQQNSQDKANGGCDASRLIAEGFMEFLIFLHQDVYVERLTKEVERLTLQVSTYEAQRGVQAEQTQAVKEALVKAEMEMESLLTSRKHQLLQWSNSFMSIRRNDEELRAMQEAVRCVEDQGNLLQREIEMNKREIAAEQEKNDTLAIQLNWSEMDCATSKRLISQKQNDLEALQTQYSTCLRSLRETQQTLAELTKVLMDQRKQLEKESSVRLELEDKIMTHIQQQLTHSQAAKYSHHLVSKLNTQEKGKAIAGNYSLNLILKNCLNLVKVALKKVLKSVTFSSLKPADTLQMEMLIYKLPIKELADRIKSDQQLWLRQQGALVELSKDLEVNSRMVQKMKTECIVFQQKRIRLESQIQYEERENADVQKNLKMLRRDLEKLNGLLSKNKQLTQALELENSMMTTDFVHKVKEAERESVDLQMKLEAMQEEKERLLKSLVEAEQQILLRERKILILKETRSAVDSEFGQEEIQKMKGEIHRMEVNQLKKHQEKLMRQSEAAVAKREHVLQRKEALGRSSHRDFAEAELRRSNEALERTIQKTHKVGVLICSRGRSLLPVDPDCVSTGSCRL